Protein AF-0000000084342996 (afdb_homodimer)

Foldseek 3Di:
DPPPPCPLLNVLLVVVLVCLQLCVQPFFRQDALVNSCVVSVHDSVSSVSSVVVCVVLVQWPQDPPRHIGGHQQALVNLVVLLVLLLVQLLVLLLLLLQVLHFDPQLVVLLVQLVVCLVVVPLLSVLVSLLSNSLVSSVVSPDPVSSVVNVSSSSVVSRLSSVCSVVPLDPSVVLSVLSVQSSVSSNNSNSVSNSVSSCVNSVVVSVSSNVVNVVVPPPPDD/DPPPDCPLLNVLLVVVLVCLLLCVQPFFRQDALVNSCVVSVHDSVSSVSSVVVCVVLVQWPQDPPRHIGGHQQALVNLVVLLVLLLVQLLVLLLLLLQVLHFDPQLVVLLVQLVVCLVVVPLLSVLVSLLSNSLVSSVVSPDPVSSVVNVSSSSVVSRLSSVCSVVPLDPSVVLSVLSVQSSVSSNNSNSVSNSVSSCVNSVVVSVSSNVVNVVPPPPPDD

Radius of gyration: 23.27 Å; Cα contacts (8 Å, |Δi|>4): 610; chains: 2; bounding box: 57×68×60 Å

Structure (mmCIF, N/CA/C/O backbone):
data_AF-0000000084342996-model_v1
#
loop_
_entity.id
_entity.type
_entity.pdbx_description
1 polymer 'Transcriptional regulator, GntR family'
#
loop_
_atom_site.group_PDB
_atom_site.id
_atom_site.type_symbol
_atom_site.label_atom_id
_atom_site.label_alt_id
_atom_site.label_comp_id
_atom_site.label_asym_id
_atom_site.label_entity_id
_atom_site.label_seq_id
_atom_site.pdbx_PDB_ins_code
_atom_site.Cartn_x
_atom_site.Cartn_y
_atom_site.Cartn_z
_atom_site.occupancy
_atom_site.B_iso_or_equiv
_atom_site.auth_seq_id
_atom_site.auth_comp_id
_atom_site.auth_asym_id
_atom_site.auth_atom_id
_atom_site.pdbx_PDB_model_num
ATOM 1 N N . MET A 1 1 ? 1.421 9.352 -34.5 1 25.28 1 MET A N 1
ATOM 2 C CA . MET A 1 1 ? 1.105 8.578 -33.312 1 25.28 1 MET A CA 1
ATOM 3 C C . MET A 1 1 ? 2.355 8.352 -32.469 1 25.28 1 MET A C 1
ATOM 5 O O . MET A 1 1 ? 3.283 7.66 -32.906 1 25.28 1 MET A O 1
ATOM 9 N N . THR A 1 2 ? 2.986 9.336 -31.875 1 30.56 2 THR A N 1
ATOM 10 C CA . THR A 1 2 ? 4.309 9.336 -31.25 1 30.56 2 THR A CA 1
ATOM 11 C C . THR A 1 2 ? 4.441 8.172 -30.281 1 30.56 2 THR A C 1
ATOM 13 O O . THR A 1 2 ? 3.6 7.996 -29.391 1 30.56 2 THR A O 1
ATOM 16 N N . LEU A 1 3 ? 4.754 6.984 -30.719 1 34.56 3 LEU A N 1
ATOM 17 C CA . LEU A 1 3 ? 5.012 5.723 -30.031 1 34.56 3 LEU A CA 1
ATOM 18 C C . LEU A 1 3 ? 5.652 5.969 -28.672 1 34.56 3 LEU A C 1
ATOM 20 O O . LEU A 1 3 ? 6.641 6.699 -28.562 1 34.56 3 LEU A O 1
ATOM 24 N N . HIS A 1 4 ? 5.078 6.367 -27.703 1 40.69 4 HIS A N 1
ATOM 25 C CA . HIS A 1 4 ? 5.598 6.605 -26.359 1 40.69 4 HIS A CA 1
ATOM 26 C C . HIS A 1 4 ? 6.676 5.586 -26 1 40.69 4 HIS A C 1
ATOM 28 O O . HIS A 1 4 ? 6.398 4.387 -25.938 1 40.69 4 HIS A O 1
ATOM 34 N N . THR A 1 5 ? 7.965 5.539 -26.453 1 43.69 5 THR A N 1
ATOM 35 C CA . THR A 1 5 ? 9.227 4.812 -26.406 1 43.69 5 THR A CA 1
ATOM 36 C C . THR A 1 5 ? 9.516 4.316 -24.984 1 43.69 5 THR A C 1
ATOM 38 O O . THR A 1 5 ? 9.562 5.105 -24.047 1 43.69 5 THR A O 1
ATOM 41 N N . ARG A 1 6 ? 8.984 3.291 -24.672 1 55.09 6 ARG A N 1
ATOM 42 C CA . ARG A 1 6 ? 9.438 2.629 -23.453 1 55.09 6 ARG A CA 1
ATOM 43 C C . ARG A 1 6 ? 10.93 2.854 -23.219 1 55.09 6 ARG A C 1
ATOM 45 O O . ARG A 1 6 ? 11.734 2.623 -24.125 1 55.09 6 ARG A O 1
ATOM 52 N N . SER A 1 7 ? 11.219 3.611 -22.203 1 75.62 7 SER A N 1
ATOM 53 C CA . SER A 1 7 ? 12.633 3.887 -21.969 1 75.62 7 SER A CA 1
ATOM 54 C C . SER A 1 7 ? 13.453 2.602 -21.953 1 75.62 7 SER A C 1
ATOM 56 O O . SER A 1 7 ? 12.914 1.517 -21.734 1 75.62 7 SER A O 1
ATOM 58 N N . VAL A 1 8 ? 14.508 2.523 -22.625 1 80.94 8 VAL A N 1
ATOM 59 C CA . VAL A 1 8 ? 15.461 1.421 -22.578 1 80.94 8 VAL A CA 1
ATOM 60 C C . VAL A 1 8 ? 15.547 0.855 -21.172 1 80.94 8 VAL A C 1
ATOM 62 O O . VAL A 1 8 ? 15.648 -0.36 -20.984 1 80.94 8 VAL A O 1
ATOM 65 N N . VAL A 1 9 ? 15.32 1.679 -20.203 1 87 9 VAL A N 1
ATOM 66 C CA . VAL A 1 9 ? 15.352 1.247 -18.812 1 87 9 VAL A CA 1
ATOM 67 C C . VAL A 1 9 ? 14.156 0.342 -18.516 1 87 9 VAL A C 1
ATOM 69 O O . VAL A 1 9 ? 14.305 -0.707 -17.891 1 87 9 VAL A O 1
ATOM 72 N N . ASP A 1 10 ? 13 0.745 -19.031 1 82.44 10 ASP A N 1
ATOM 73 C CA . ASP A 1 10 ? 11.797 -0.055 -18.844 1 82.44 10 ASP A CA 1
ATOM 74 C C . ASP A 1 10 ? 11.953 -1.448 -19.438 1 82.44 10 ASP A C 1
ATOM 76 O O . ASP A 1 10 ? 11.578 -2.445 -18.828 1 82.44 10 ASP A O 1
ATOM 80 N N . ALA A 1 11 ? 12.523 -1.422 -20.594 1 86 11 ALA A N 1
ATOM 81 C CA . ALA A 1 11 ? 12.688 -2.689 -21.297 1 86 11 ALA A CA 1
ATOM 82 C C . ALA A 1 11 ? 13.633 -3.619 -20.547 1 86 11 ALA A C 1
ATOM 84 O O . ALA A 1 11 ? 13.359 -4.812 -20.406 1 86 11 ALA A O 1
ATOM 85 N N . VAL A 1 12 ? 14.758 -3.096 -20.156 1 90.56 12 VAL A N 1
ATOM 86 C CA . VAL A 1 12 ? 15.742 -3.896 -19.438 1 90.56 12 VAL A CA 1
ATOM 87 C C . VAL A 1 12 ? 15.156 -4.379 -18.109 1 90.56 12 VAL A C 1
ATOM 89 O O . VAL A 1 12 ? 15.305 -5.551 -17.75 1 90.56 12 VAL A O 1
ATOM 92 N N . GLU A 1 13 ? 14.5 -3.438 -17.406 1 88.38 13 GLU A N 1
ATOM 93 C CA . GLU A 1 13 ? 13.867 -3.783 -16.141 1 88.38 13 GLU A CA 1
ATOM 94 C C . GLU A 1 13 ? 12.852 -4.91 -16.312 1 88.38 13 GLU A C 1
ATOM 96 O O . GLU A 1 13 ? 12.852 -5.875 -15.547 1 88.38 13 GLU A O 1
ATOM 101 N N . GLU A 1 14 ? 12.07 -4.828 -17.328 1 80.19 14 GLU A N 1
ATOM 102 C CA . GLU A 1 14 ? 11.039 -5.832 -17.578 1 80.19 14 GLU A CA 1
ATOM 103 C C . GLU A 1 14 ? 11.656 -7.18 -17.953 1 80.19 14 GLU A C 1
ATOM 105 O O . GLU A 1 14 ? 11.188 -8.227 -17.5 1 80.19 14 GLU A O 1
ATOM 110 N N . ALA A 1 15 ? 12.648 -7.156 -18.766 1 84.19 15 ALA A N 1
ATOM 111 C CA . ALA A 1 15 ? 13.32 -8.391 -19.172 1 84.19 15 ALA A CA 1
ATOM 112 C C . ALA A 1 15 ? 13.945 -9.086 -17.969 1 84.19 15 ALA A C 1
ATOM 114 O O . ALA A 1 15 ? 13.812 -10.305 -17.797 1 84.19 15 ALA A O 1
ATOM 115 N N . LEU A 1 16 ? 14.633 -8.328 -17.172 1 87.25 16 LEU A N 1
ATOM 116 C CA . LEU A 1 16 ? 15.273 -8.883 -15.984 1 87.25 16 LEU A CA 1
ATOM 117 C C . LEU A 1 16 ? 14.234 -9.398 -14.992 1 87.25 16 LEU A C 1
ATOM 119 O O . LEU A 1 16 ? 14.406 -10.469 -14.406 1 87.25 16 LEU A O 1
ATOM 123 N N . ARG A 1 17 ? 13.195 -8.609 -14.859 1 79.81 17 ARG A N 1
ATOM 124 C CA . ARG A 1 17 ? 12.086 -9.039 -14.008 1 79.81 17 ARG A CA 1
ATOM 125 C C . ARG A 1 17 ? 11.547 -10.398 -14.461 1 79.81 17 ARG A C 1
ATOM 127 O O . ARG A 1 17 ? 11.359 -11.297 -13.648 1 79.81 17 ARG A O 1
ATOM 134 N N . ASN A 1 18 ? 11.336 -10.539 -15.727 1 71.69 18 ASN A N 1
ATOM 135 C CA . ASN A 1 18 ? 10.82 -11.781 -16.281 1 71.69 18 ASN A CA 1
ATOM 136 C C . ASN A 1 18 ? 11.766 -12.953 -16.016 1 71.69 18 ASN A C 1
ATOM 138 O O . ASN A 1 18 ? 11.328 -14.039 -15.648 1 71.69 18 ASN A O 1
ATOM 142 N N . ARG A 1 19 ? 13.008 -12.734 -16.125 1 77.94 19 ARG A N 1
ATOM 143 C CA . ARG A 1 19 ? 13.992 -13.781 -15.883 1 77.94 19 ARG A CA 1
ATOM 144 C C . ARG A 1 19 ? 13.977 -14.227 -14.422 1 77.94 19 ARG A C 1
ATOM 146 O O . ARG A 1 19 ? 14.133 -15.414 -14.125 1 77.94 19 ARG A O 1
ATOM 153 N N . ILE A 1 20 ? 13.836 -13.297 -13.617 1 77 20 ILE A N 1
ATOM 154 C CA . ILE A 1 20 ? 13.766 -13.609 -12.195 1 77 20 ILE A CA 1
ATOM 155 C C . ILE A 1 20 ? 12.492 -14.398 -11.891 1 77 20 ILE A C 1
ATOM 157 O O . ILE A 1 20 ? 12.539 -15.414 -11.203 1 77 20 ILE A O 1
ATOM 161 N N . LEU A 1 21 ? 11.469 -13.969 -12.602 1 65.44 21 LEU A N 1
ATOM 162 C CA . LEU A 1 21 ? 10.156 -14.531 -12.312 1 65.44 21 LEU A CA 1
ATOM 163 C C . LEU A 1 21 ? 10.039 -15.953 -12.859 1 65.44 21 LEU A C 1
ATOM 165 O O . LEU A 1 21 ? 9.406 -16.812 -12.234 1 65.44 21 LEU A O 1
ATOM 169 N N . VAL A 1 22 ? 10.617 -16.203 -13.953 1 63.12 22 VAL A N 1
ATOM 170 C CA . VAL A 1 22 ? 10.484 -17.516 -14.578 1 63.12 22 VAL A CA 1
ATOM 171 C C . VAL A 1 22 ? 11.578 -18.438 -14.062 1 63.12 22 VAL A C 1
ATOM 173 O O . VAL A 1 22 ? 11.641 -19.609 -14.453 1 63.12 22 VAL A O 1
ATOM 176 N N . GLY A 1 23 ? 12.453 -17.922 -13.172 1 69.81 23 GLY A N 1
ATOM 177 C CA . GLY A 1 23 ? 13.438 -18.766 -12.516 1 69.81 23 GLY A CA 1
ATOM 178 C C . GLY A 1 23 ? 14.758 -18.828 -13.25 1 69.81 23 GLY A C 1
ATOM 179 O O . GLY A 1 23 ? 15.695 -19.5 -12.805 1 69.81 23 GLY A O 1
ATOM 180 N N . ASP A 1 24 ? 14.812 -18.156 -14.352 1 74.75 24 ASP A N 1
ATOM 181 C CA . ASP A 1 24 ? 16.078 -18.125 -15.07 1 74.75 24 ASP A CA 1
ATOM 182 C C . ASP A 1 24 ? 17.172 -17.469 -14.234 1 74.75 24 ASP A C 1
ATOM 184 O O . ASP A 1 24 ? 18.359 -17.766 -14.398 1 74.75 24 ASP A O 1
ATOM 188 N N . GLU A 1 25 ? 16.828 -16.578 -13.391 1 83.56 25 GLU A N 1
ATOM 189 C CA . GLU A 1 25 ? 17.672 -16.047 -12.32 1 83.56 25 GLU A CA 1
ATOM 190 C C . GLU A 1 25 ? 17.188 -16.516 -10.953 1 83.56 25 GLU A C 1
ATOM 192 O O . GLU A 1 25 ? 16.312 -15.883 -10.352 1 83.56 25 GLU A O 1
ATOM 197 N N . PRO A 1 26 ? 17.688 -17.641 -10.516 1 77.44 26 PRO A N 1
ATOM 198 C CA . PRO A 1 26 ? 17.156 -18.219 -9.289 1 77.44 26 PRO A CA 1
ATOM 199 C C . PRO A 1 26 ? 17.406 -17.359 -8.055 1 77.44 26 PRO A C 1
ATOM 201 O O . PRO A 1 26 ? 18.297 -16.5 -8.078 1 77.44 26 PRO A O 1
ATOM 204 N N . PRO A 1 27 ? 16.609 -17.641 -7.016 1 78.69 27 PRO A N 1
ATOM 205 C CA . PRO A 1 27 ? 16.875 -16.922 -5.766 1 78.69 27 PRO A CA 1
ATOM 206 C C . PRO A 1 27 ? 18.328 -17.031 -5.324 1 78.69 27 PRO A C 1
ATOM 208 O O . PRO A 1 27 ? 18.938 -18.109 -5.426 1 78.69 27 PRO A O 1
ATOM 211 N N . GLY A 1 28 ? 18.844 -15.891 -4.973 1 81.06 28 GLY A N 1
ATOM 212 C CA . GLY A 1 28 ? 20.234 -15.867 -4.523 1 81.06 28 GLY A CA 1
ATOM 213 C C . GLY A 1 28 ? 21.219 -15.602 -5.645 1 81.06 28 GLY A C 1
ATOM 214 O O . GLY A 1 28 ? 22.391 -15.32 -5.391 1 81.06 28 GLY A O 1
ATOM 215 N N . ALA A 1 29 ? 20.828 -15.672 -6.863 1 87.62 29 ALA A N 1
ATOM 216 C CA . ALA A 1 29 ? 21.719 -15.414 -7.992 1 87.62 29 ALA A CA 1
ATOM 217 C C . ALA A 1 29 ? 22.219 -13.977 -7.977 1 87.62 29 ALA A C 1
ATOM 219 O O . ALA A 1 29 ? 21.469 -13.047 -7.668 1 87.62 29 ALA A O 1
ATOM 220 N N . VAL A 1 30 ? 23.469 -13.812 -8.312 1 90.19 30 VAL A N 1
ATOM 221 C CA . VAL A 1 30 ? 24.078 -12.492 -8.328 1 90.19 30 VAL A CA 1
ATOM 222 C C . VAL A 1 30 ? 23.75 -11.781 -9.633 1 90.19 30 VAL A C 1
ATOM 224 O O . VAL A 1 30 ? 23.891 -12.359 -10.719 1 90.19 30 VAL A O 1
ATOM 227 N N . VAL A 1 31 ? 23.25 -10.609 -9.562 1 93.12 31 VAL A N 1
ATOM 228 C CA . VAL A 1 31 ? 22.938 -9.742 -10.688 1 93.12 31 VAL A CA 1
ATOM 229 C C . VAL A 1 31 ? 23.703 -8.43 -10.578 1 93.12 31 VAL A C 1
ATOM 231 O O . VAL A 1 31 ? 23.391 -7.586 -9.734 1 93.12 31 VAL A O 1
ATOM 234 N N . THR A 1 32 ? 24.688 -8.258 -11.453 1 93.38 32 THR A N 1
ATOM 235 C CA . THR A 1 32 ? 25.547 -7.07 -11.391 1 93.38 32 THR A CA 1
ATOM 236 C C . THR A 1 32 ? 25.203 -6.102 -12.523 1 93.38 32 THR A C 1
ATOM 238 O O . THR A 1 32 ? 24.641 -6.504 -13.539 1 93.38 32 THR A O 1
ATOM 241 N N . GLU A 1 33 ? 25.5 -4.852 -12.258 1 93.12 33 GLU A N 1
ATOM 242 C CA . GLU A 1 33 ? 25.312 -3.844 -13.297 1 93.12 33 GLU A CA 1
ATOM 243 C C . GLU A 1 33 ? 26.078 -4.203 -14.555 1 93.12 33 GLU A C 1
ATOM 245 O O . GLU A 1 33 ? 25.562 -4.082 -15.672 1 93.12 33 GLU A O 1
ATOM 250 N N . VAL A 1 34 ? 27.344 -4.66 -14.32 1 93.06 34 VAL A N 1
ATOM 251 C CA . VAL A 1 34 ? 28.203 -5.035 -15.438 1 93.06 34 VAL A CA 1
ATOM 252 C C . VAL A 1 34 ? 27.594 -6.211 -16.188 1 93.06 34 VAL A C 1
ATOM 254 O O . VAL A 1 34 ? 27.562 -6.215 -17.422 1 93.06 34 VAL A O 1
ATOM 257 N N . GLY A 1 35 ? 27.125 -7.188 -15.5 1 93.81 35 GLY A N 1
ATOM 258 C CA . GLY A 1 35 ? 26.516 -8.352 -16.109 1 93.81 35 GLY A CA 1
ATOM 259 C C . GLY A 1 35 ? 25.266 -8.008 -16.906 1 93.81 35 GLY A C 1
ATOM 260 O O . GLY A 1 35 ? 25.078 -8.492 -18.031 1 93.81 35 GLY A O 1
ATOM 261 N N . VAL A 1 36 ? 24.391 -7.215 -16.344 1 94.31 36 VAL A N 1
ATOM 262 C CA . VAL A 1 36 ? 23.156 -6.809 -17 1 94.31 36 VAL A CA 1
ATOM 263 C C . VAL A 1 36 ? 23.484 -5.961 -18.234 1 94.31 36 VAL A C 1
ATOM 265 O O . VAL A 1 36 ? 22.859 -6.137 -19.297 1 94.31 36 VAL A O 1
ATOM 268 N N . ALA A 1 37 ? 24.406 -5.047 -18.047 1 92.94 37 ALA A N 1
ATOM 269 C CA . ALA A 1 37 ? 24.828 -4.211 -19.172 1 92.94 37 ALA A CA 1
ATOM 270 C C . ALA A 1 37 ? 25.312 -5.066 -20.328 1 92.94 37 ALA A C 1
ATOM 272 O O . ALA A 1 37 ? 24.938 -4.828 -21.484 1 92.94 37 ALA A O 1
ATOM 273 N N . ALA A 1 38 ? 26.109 -6.043 -20.016 1 94.12 38 ALA A N 1
ATOM 274 C CA . ALA A 1 38 ? 26.672 -6.934 -21.047 1 94.12 38 ALA A CA 1
ATOM 275 C C . ALA A 1 38 ? 25.578 -7.777 -21.688 1 94.12 38 ALA A C 1
ATOM 277 O O . ALA A 1 38 ? 25.531 -7.918 -22.906 1 94.12 38 ALA A O 1
ATOM 278 N N . ARG A 1 39 ? 24.688 -8.289 -20.906 1 92.62 39 ARG A N 1
ATOM 279 C CA . ARG A 1 39 ? 23.656 -9.211 -21.359 1 92.62 39 ARG A CA 1
ATOM 280 C C . ARG A 1 39 ? 22.672 -8.508 -22.297 1 92.62 39 ARG A C 1
ATOM 282 O O . ARG A 1 39 ? 22.219 -9.094 -23.281 1 92.62 39 ARG A O 1
ATOM 289 N N . PHE A 1 40 ? 22.375 -7.309 -21.953 1 92.38 40 PHE A N 1
ATOM 290 C CA . PHE A 1 40 ? 21.297 -6.656 -22.688 1 92.38 40 PHE A CA 1
ATOM 291 C C . PHE A 1 40 ? 21.844 -5.59 -23.625 1 92.38 40 PHE A C 1
ATOM 293 O O . PHE A 1 40 ? 21.078 -4.918 -24.312 1 92.38 40 PHE A O 1
ATOM 300 N N . GLY A 1 41 ? 23.094 -5.398 -23.641 1 93.25 41 GLY A N 1
ATOM 301 C CA . GLY A 1 41 ? 23.719 -4.461 -24.547 1 93.25 41 GLY A CA 1
ATOM 302 C C . GLY A 1 41 ? 23.375 -3.014 -24.266 1 93.25 41 GLY A C 1
ATOM 303 O O . GLY A 1 41 ? 23.016 -2.258 -25.172 1 93.25 41 GLY A O 1
ATOM 304 N N . VAL A 1 42 ? 23.391 -2.715 -23.047 1 92.31 42 VAL A N 1
ATOM 305 C CA . VAL A 1 42 ? 23.078 -1.35 -22.625 1 92.31 42 VAL A CA 1
ATOM 306 C C . VAL A 1 42 ? 24.219 -0.805 -21.766 1 92.31 42 VAL A C 1
ATOM 308 O O . VAL A 1 42 ? 25.141 -1.54 -21.422 1 92.31 42 VAL A O 1
ATOM 311 N N . GLY A 1 43 ? 24.141 0.468 -21.562 1 91.62 43 GLY A N 1
ATOM 312 C CA . GLY A 1 43 ? 25.156 1.07 -20.703 1 91.62 43 GLY A CA 1
ATOM 313 C C . GLY A 1 43 ? 24.938 0.767 -19.234 1 91.62 43 GLY A C 1
ATOM 314 O O . GLY A 1 43 ? 23.859 0.298 -18.844 1 91.62 43 GLY A O 1
ATOM 315 N N . ARG A 1 44 ? 26.016 1.03 -18.484 1 90.69 44 ARG A N 1
ATOM 316 C CA . ARG A 1 44 ? 25.969 0.757 -17.047 1 90.69 44 ARG A CA 1
ATOM 317 C C . ARG A 1 44 ? 24.922 1.631 -16.359 1 90.69 44 ARG A C 1
ATOM 319 O O . ARG A 1 44 ? 24.203 1.168 -15.469 1 90.69 44 ARG A O 1
ATOM 326 N N . PRO A 1 45 ? 24.766 2.848 -16.812 1 87.12 45 PRO A N 1
ATOM 327 C CA . PRO A 1 45 ? 23.734 3.66 -16.172 1 87.12 45 PRO A CA 1
ATOM 328 C C . PRO A 1 45 ? 22.328 3.105 -16.391 1 87.12 45 PRO A C 1
ATOM 330 O O . PRO A 1 45 ? 21.484 3.172 -15.484 1 87.12 45 PRO A O 1
ATOM 333 N N . THR A 1 46 ? 22.094 2.646 -17.516 1 88.75 46 THR A N 1
ATOM 334 C CA . THR A 1 46 ? 20.812 2.025 -17.828 1 88.75 46 THR A CA 1
ATOM 335 C C . THR A 1 46 ? 20.609 0.751 -17.016 1 88.75 46 THR A C 1
ATOM 337 O O . THR A 1 46 ? 19.547 0.54 -16.422 1 88.75 46 THR A O 1
ATOM 340 N N . ALA A 1 47 ? 21.641 -0.057 -16.953 1 92.94 47 ALA A N 1
ATOM 341 C CA . ALA A 1 47 ? 21.578 -1.281 -16.156 1 92.94 47 ALA A CA 1
ATOM 342 C C . ALA A 1 47 ? 21.359 -0.966 -14.688 1 92.94 47 ALA A C 1
ATOM 344 O O . ALA A 1 47 ? 20.547 -1.613 -14.023 1 92.94 47 ALA A O 1
ATOM 345 N N . LYS A 1 48 ? 22 -0.01 -14.242 1 89.44 48 LYS A N 1
ATOM 346 C CA . LYS A 1 48 ? 21.844 0.393 -12.844 1 89.44 48 LYS A CA 1
ATOM 347 C C . LYS A 1 48 ? 20.422 0.846 -12.555 1 89.44 48 LYS A C 1
ATOM 349 O O . LYS A 1 48 ? 19.828 0.476 -11.531 1 89.44 48 LYS A O 1
ATOM 354 N N . ALA A 1 49 ? 19.922 1.596 -13.453 1 87.31 49 ALA A N 1
ATOM 355 C CA . ALA A 1 49 ? 18.562 2.092 -13.273 1 87.31 49 ALA A CA 1
ATOM 356 C C . ALA A 1 49 ? 17.562 0.943 -13.227 1 87.31 49 ALA A C 1
ATOM 358 O O . ALA A 1 49 ? 16.641 0.943 -12.398 1 87.31 49 ALA A O 1
ATOM 359 N N . ALA A 1 50 ? 17.75 0.06 -14.055 1 89.19 50 ALA A N 1
ATOM 360 C CA . ALA A 1 50 ? 16.875 -1.107 -14.094 1 89.19 50 ALA A CA 1
ATOM 361 C C . ALA A 1 50 ? 16.984 -1.922 -12.812 1 89.19 50 ALA A C 1
ATOM 363 O O . ALA A 1 50 ? 15.977 -2.328 -12.234 1 89.19 50 ALA A O 1
ATOM 364 N N . ILE A 1 51 ? 18.219 -2.098 -12.414 1 90.25 51 ILE A N 1
ATOM 365 C CA . ILE A 1 51 ? 18.484 -2.861 -11.195 1 90.25 51 ILE A CA 1
ATOM 366 C C . ILE A 1 51 ? 17.906 -2.119 -9.992 1 90.25 51 ILE A C 1
ATOM 368 O O . ILE A 1 51 ? 17.281 -2.727 -9.117 1 90.25 51 ILE A O 1
ATOM 372 N N . ASP A 1 52 ? 18.047 -0.849 -10.023 1 85.75 52 ASP A N 1
ATOM 373 C CA . ASP A 1 52 ? 17.531 -0.043 -8.922 1 85.75 52 ASP A CA 1
ATOM 374 C C . ASP A 1 52 ? 16.031 -0.19 -8.789 1 85.75 52 ASP A C 1
ATOM 376 O O . ASP A 1 52 ? 15.492 -0.251 -7.676 1 85.75 52 ASP A O 1
ATOM 380 N N . ARG A 1 53 ? 15.375 -0.229 -9.836 1 80.81 53 ARG A N 1
ATOM 381 C CA . ARG A 1 53 ? 13.93 -0.403 -9.812 1 80.81 53 ARG A CA 1
ATOM 382 C C . ARG A 1 53 ? 13.547 -1.767 -9.242 1 80.81 53 ARG A C 1
ATOM 384 O O . ARG A 1 53 ? 12.594 -1.88 -8.469 1 80.81 53 ARG A O 1
ATOM 391 N N . LEU A 1 54 ? 14.328 -2.727 -9.625 1 82.38 54 LEU A N 1
ATOM 392 C CA . LEU A 1 54 ? 14.039 -4.082 -9.164 1 82.38 54 LEU A CA 1
ATOM 393 C C . LEU A 1 54 ? 14.391 -4.238 -7.691 1 82.38 54 LEU A C 1
ATOM 395 O O . LEU A 1 54 ? 13.781 -5.043 -6.984 1 82.38 54 LEU A O 1
ATOM 399 N N . VAL A 1 55 ? 15.359 -3.467 -7.27 1 80.75 55 VAL A N 1
ATOM 400 C CA . VAL A 1 55 ? 15.68 -3.424 -5.848 1 80.75 55 VAL A CA 1
ATOM 401 C C . VAL A 1 55 ? 14.547 -2.744 -5.078 1 80.75 55 VAL A C 1
ATOM 403 O O . VAL A 1 55 ? 14.109 -3.24 -4.035 1 80.75 55 VAL A O 1
ATOM 406 N N . ALA A 1 56 ? 14.07 -1.71 -5.66 1 70.12 56 ALA A N 1
ATOM 407 C CA . ALA A 1 56 ? 12.953 -1.003 -5.047 1 70.12 56 ALA A CA 1
ATOM 408 C C . ALA A 1 56 ? 11.727 -1.905 -4.941 1 70.12 56 ALA A C 1
ATOM 410 O O . ALA A 1 56 ? 10.961 -1.818 -3.975 1 70.12 56 ALA A O 1
ATOM 411 N N . ASP A 1 57 ? 11.68 -2.748 -5.887 1 67.31 57 ASP A N 1
ATOM 412 C CA . ASP A 1 57 ? 10.523 -3.645 -5.949 1 67.31 57 ASP A CA 1
ATOM 413 C C . ASP A 1 57 ? 10.75 -4.887 -5.094 1 67.31 57 ASP A C 1
ATOM 415 O O . ASP A 1 57 ? 9.875 -5.754 -5.004 1 67.31 57 ASP A O 1
ATOM 419 N N . GLY A 1 58 ? 11.953 -5.066 -4.578 1 71.56 58 GLY A N 1
ATOM 420 C CA . GLY A 1 58 ? 12.25 -6.168 -3.676 1 71.56 58 GLY A CA 1
ATOM 421 C C . GLY A 1 58 ? 12.648 -7.441 -4.398 1 71.56 58 GLY A C 1
ATOM 422 O O . GLY A 1 58 ? 12.805 -8.492 -3.771 1 71.56 58 GLY A O 1
ATOM 423 N N . LEU A 1 59 ? 12.68 -7.41 -5.641 1 77.44 59 LEU A N 1
ATOM 424 C CA . LEU A 1 59 ? 13.062 -8.594 -6.41 1 77.44 59 LEU A CA 1
ATOM 425 C C . LEU A 1 59 ? 14.562 -8.82 -6.344 1 77.44 59 LEU A C 1
ATOM 427 O O . LEU A 1 59 ? 15.031 -9.961 -6.445 1 77.44 59 LEU A O 1
ATOM 431 N N . LEU A 1 60 ? 15.305 -7.711 -6.27 1 83.81 60 LEU A N 1
ATOM 432 C CA . LEU A 1 60 ? 16.75 -7.746 -6.043 1 83.81 60 LEU A CA 1
ATOM 433 C C . LEU A 1 60 ? 17.109 -7.102 -4.707 1 83.81 60 LEU A C 1
ATOM 435 O O . LEU A 1 60 ? 16.391 -6.211 -4.234 1 83.81 60 LEU A O 1
ATOM 439 N N . ILE A 1 61 ? 18.062 -7.578 -4.047 1 83.88 61 ILE A N 1
ATOM 440 C CA . ILE A 1 61 ? 18.609 -7.008 -2.82 1 83.88 61 ILE A CA 1
ATOM 441 C C . ILE A 1 61 ? 20.078 -6.613 -3.043 1 83.88 61 ILE A C 1
ATOM 443 O O . ILE A 1 61 ? 20.859 -7.395 -3.588 1 83.88 61 ILE A O 1
ATOM 447 N N . ARG A 1 62 ? 20.328 -5.395 -2.627 1 85.94 62 ARG A N 1
ATOM 448 C CA . ARG A 1 62 ? 21.719 -4.977 -2.748 1 85.94 62 ARG A CA 1
ATOM 449 C C . ARG A 1 62 ? 22.625 -5.836 -1.879 1 85.94 62 ARG A C 1
ATOM 451 O O . ARG A 1 62 ? 22.266 -6.191 -0.755 1 85.94 62 ARG A O 1
ATOM 458 N N . ASN A 1 63 ? 23.625 -6.305 -2.371 1 82.44 63 ASN A N 1
ATOM 459 C CA . ASN A 1 63 ? 24.594 -7.164 -1.688 1 82.44 63 ASN A CA 1
ATOM 460 C C . ASN A 1 63 ? 26 -6.594 -1.767 1 82.44 63 ASN A C 1
ATOM 462 O O . ASN A 1 63 ? 26.906 -7.234 -2.312 1 82.44 63 ASN A O 1
ATOM 466 N N . GLY A 1 64 ? 26.188 -5.367 -1.14 1 76.88 64 GLY A N 1
ATOM 467 C CA . GLY A 1 64 ? 27.484 -4.723 -1.031 1 76.88 64 GLY A CA 1
ATOM 468 C C . GLY A 1 64 ? 28.203 -4.59 -2.363 1 76.88 64 GLY A C 1
ATOM 469 O O . GLY A 1 64 ? 27.609 -4.117 -3.34 1 76.88 64 GLY A O 1
ATOM 470 N N . ARG A 1 65 ? 29.562 -5.074 -2.334 1 65.81 65 ARG A N 1
ATOM 471 C CA . ARG A 1 65 ? 30.453 -4.961 -3.479 1 65.81 65 ARG A CA 1
ATOM 472 C C . ARG A 1 65 ? 30.047 -5.906 -4.598 1 65.81 65 ARG A C 1
ATOM 474 O O . ARG A 1 65 ? 30.438 -5.727 -5.754 1 65.81 65 ARG A O 1
ATOM 481 N N . ARG A 1 66 ? 29.203 -6.855 -4.355 1 66.56 66 ARG A N 1
ATOM 482 C CA . ARG A 1 66 ? 28.828 -7.891 -5.316 1 66.56 66 ARG A CA 1
ATOM 483 C C . ARG A 1 66 ? 27.656 -7.445 -6.176 1 66.56 66 ARG A C 1
ATOM 485 O O . ARG A 1 66 ? 27.203 -8.195 -7.043 1 66.56 66 ARG A O 1
ATOM 492 N N . GLY A 1 67 ? 27.25 -6.242 -5.953 1 84.12 67 GLY A N 1
ATOM 493 C CA . GLY A 1 67 ? 26.125 -5.793 -6.766 1 84.12 67 GLY A CA 1
ATOM 494 C C . GLY A 1 67 ? 24.781 -6.035 -6.113 1 84.12 67 GLY A C 1
ATOM 495 O O . GLY A 1 67 ? 24.5 -5.523 -5.027 1 84.12 67 GLY A O 1
ATOM 496 N N . SER A 1 68 ? 23.953 -6.855 -6.758 1 90.81 68 SER A N 1
ATOM 497 C CA . SER A 1 68 ? 22.641 -7.23 -6.223 1 90.81 68 SER A CA 1
ATOM 498 C C . SER A 1 68 ? 22.391 -8.727 -6.379 1 90.81 68 SER A C 1
ATOM 500 O O . SER A 1 68 ? 23.094 -9.398 -7.137 1 90.81 68 SER A O 1
ATOM 502 N N . VAL A 1 69 ? 21.578 -9.344 -5.496 1 88.75 69 VAL A N 1
ATOM 503 C CA . VAL A 1 69 ? 21.188 -10.75 -5.609 1 88.75 69 VAL A CA 1
ATOM 504 C C . VAL A 1 69 ? 19.672 -10.859 -5.719 1 88.75 69 VAL A C 1
ATOM 506 O O . VAL A 1 69 ? 18.938 -9.984 -5.234 1 88.75 69 VAL A O 1
ATOM 509 N N . VAL A 1 70 ? 19.25 -11.898 -6.426 1 83.62 70 VAL A N 1
ATOM 510 C CA . VAL A 1 70 ? 17.812 -12.172 -6.48 1 83.62 70 VAL A CA 1
ATOM 511 C C . VAL A 1 70 ? 17.297 -12.516 -5.082 1 83.62 70 VAL A C 1
ATOM 513 O O . VAL A 1 70 ? 17.891 -13.359 -4.391 1 83.62 70 VAL A O 1
ATOM 516 N N . ALA A 1 71 ? 16.266 -11.898 -4.715 1 76.19 71 ALA A N 1
ATOM 517 C CA . ALA A 1 71 ? 15.742 -12.031 -3.361 1 76.19 71 ALA A CA 1
ATOM 518 C C . ALA A 1 71 ? 15.266 -13.453 -3.098 1 76.19 71 ALA A C 1
ATOM 520 O O . ALA A 1 71 ? 14.688 -14.094 -3.979 1 76.19 71 ALA A O 1
ATOM 521 N N . ARG A 1 72 ? 15.664 -14.023 -1.951 1 76.81 72 ARG A N 1
ATOM 522 C CA . ARG A 1 72 ? 15.086 -15.242 -1.404 1 76.81 72 ARG A CA 1
ATOM 523 C C . ARG A 1 72 ? 13.969 -14.93 -0.416 1 76.81 72 ARG A C 1
ATOM 525 O O . ARG A 1 72 ? 14.172 -14.172 0.536 1 76.81 72 ARG A O 1
ATOM 532 N N . MET A 1 73 ? 12.805 -15.375 -0.835 1 80.62 73 MET A N 1
ATOM 533 C CA . MET A 1 73 ? 11.734 -15.109 0.123 1 80.62 73 MET A CA 1
ATOM 534 C C . MET A 1 73 ? 11.578 -16.281 1.093 1 80.62 73 MET A C 1
ATOM 536 O O . MET A 1 73 ? 11.25 -17.391 0.681 1 80.62 73 MET A O 1
ATOM 540 N N . GLY A 1 74 ? 11.938 -16.031 2.312 1 82.5 74 GLY A N 1
ATOM 541 C CA . GLY A 1 74 ? 11.711 -17.016 3.354 1 82.5 74 GLY A CA 1
ATOM 542 C C . GLY A 1 74 ? 10.281 -17.062 3.846 1 82.5 74 GLY A C 1
ATOM 543 O O . GLY A 1 74 ? 9.422 -16.328 3.334 1 82.5 74 GLY A O 1
ATOM 544 N N . PRO A 1 75 ? 9.992 -17.969 4.742 1 89.81 75 PRO A N 1
ATOM 545 C CA . PRO A 1 75 ? 8.625 -18.141 5.246 1 89.81 75 PRO A CA 1
ATOM 546 C C . PRO A 1 75 ? 8.031 -16.844 5.789 1 89.81 75 PRO A C 1
ATOM 548 O O . PRO A 1 75 ? 6.871 -16.531 5.504 1 89.81 75 PRO A O 1
ATOM 551 N N . ASP A 1 76 ? 8.82 -16.109 6.535 1 90.81 76 ASP A N 1
ATOM 552 C CA . ASP A 1 76 ? 8.32 -14.875 7.129 1 90.81 76 ASP A CA 1
ATOM 553 C C . ASP A 1 76 ? 8.023 -13.836 6.051 1 90.81 76 ASP A C 1
ATOM 555 O O . ASP A 1 76 ? 7.066 -13.07 6.164 1 90.81 76 ASP A O 1
ATOM 559 N N . ASP A 1 77 ? 8.852 -13.797 5.098 1 89.62 77 ASP A N 1
ATOM 560 C CA . ASP A 1 77 ? 8.656 -12.859 3.996 1 89.62 77 ASP A CA 1
ATOM 561 C C . ASP A 1 77 ? 7.398 -13.188 3.203 1 89.62 77 ASP A C 1
ATOM 563 O O . ASP A 1 77 ? 6.641 -12.289 2.822 1 89.62 77 ASP A O 1
ATOM 567 N N . LEU A 1 78 ? 7.203 -14.43 3.008 1 92.06 78 LEU A N 1
ATOM 568 C CA . LEU A 1 78 ? 6.027 -14.891 2.281 1 92.06 78 LEU A CA 1
ATOM 569 C C . LEU A 1 78 ? 4.754 -14.617 3.08 1 92.06 78 LEU A C 1
ATOM 571 O O . LEU A 1 78 ? 3.73 -14.234 2.512 1 92.06 78 LEU A O 1
ATOM 575 N N . ALA A 1 79 ? 4.844 -14.852 4.348 1 95 79 ALA A N 1
ATOM 576 C CA . ALA A 1 79 ? 3.705 -14.547 5.207 1 95 79 ALA A CA 1
ATOM 577 C C . ALA A 1 79 ? 3.342 -13.07 5.141 1 95 79 ALA A C 1
ATOM 579 O O . ALA A 1 79 ? 2.168 -12.719 4.992 1 95 79 ALA A O 1
ATOM 580 N N . ASP A 1 80 ? 4.297 -12.266 5.227 1 94.75 80 ASP A N 1
ATOM 581 C CA . ASP A 1 80 ? 4.078 -10.828 5.168 1 94.75 80 ASP A CA 1
ATOM 582 C C . ASP A 1 80 ? 3.498 -10.406 3.818 1 94.75 80 ASP A C 1
ATOM 584 O O . ASP A 1 80 ? 2.598 -9.57 3.756 1 94.75 80 ASP A O 1
ATOM 588 N N . LEU A 1 81 ? 4.051 -10.93 2.783 1 93.94 81 LEU A N 1
ATOM 589 C CA . LEU A 1 81 ? 3.58 -10.625 1.435 1 93.94 81 LEU A CA 1
ATOM 590 C C . LEU A 1 81 ? 2.102 -10.969 1.285 1 93.94 81 LEU A C 1
ATOM 592 O O . LEU A 1 81 ? 1.31 -10.141 0.833 1 93.94 81 LEU A O 1
ATOM 596 N N . TYR A 1 82 ? 1.723 -12.102 1.685 1 96.62 82 TYR A N 1
ATOM 597 C CA . TYR A 1 82 ? 0.357 -12.555 1.439 1 96.62 82 TYR A CA 1
ATOM 598 C C . TYR A 1 82 ? -0.61 -11.938 2.439 1 96.62 82 TYR A C 1
ATOM 600 O O . TYR A 1 82 ? -1.786 -11.727 2.129 1 96.62 82 TYR A O 1
ATOM 608 N N . ASP A 1 83 ? -0.107 -11.656 3.678 1 96.81 83 ASP A N 1
ATOM 609 C CA . ASP A 1 83 ? -0.949 -10.906 4.605 1 96.81 83 ASP A CA 1
ATOM 610 C C . ASP A 1 83 ? -1.246 -9.508 4.066 1 96.81 83 ASP A C 1
ATOM 612 O O . ASP A 1 83 ? -2.363 -9.008 4.211 1 96.81 83 ASP A O 1
ATOM 616 N N . SER A 1 84 ? -0.253 -8.844 3.551 1 97.56 84 SER A N 1
ATOM 617 C CA . SER A 1 84 ? -0.44 -7.531 2.939 1 97.56 84 SER A CA 1
ATOM 618 C C . SER A 1 84 ? -1.364 -7.613 1.729 1 97.56 84 SER A C 1
ATOM 620 O O . SER A 1 84 ? -2.24 -6.762 1.555 1 97.56 84 SER A O 1
ATOM 622 N N . ARG A 1 85 ? -1.135 -8.594 0.868 1 97.62 85 ARG A N 1
ATOM 623 C CA . ARG A 1 85 ? -2.004 -8.852 -0.275 1 97.62 85 ARG A CA 1
ATOM 624 C C . ARG A 1 85 ? -3.451 -9.039 0.168 1 97.62 85 ARG A C 1
ATOM 626 O O . ARG A 1 85 ? -4.363 -8.453 -0.418 1 97.62 85 ARG A O 1
ATOM 633 N N . LEU A 1 86 ? -3.609 -9.875 1.188 1 98.31 86 LEU A N 1
ATOM 634 C CA . LEU A 1 86 ? -4.938 -10.18 1.706 1 98.31 86 LEU A CA 1
ATOM 635 C C . LEU A 1 86 ? -5.641 -8.914 2.182 1 98.31 86 LEU A C 1
ATOM 637 O O . LEU A 1 86 ? -6.836 -8.727 1.938 1 98.31 86 LEU A O 1
ATOM 641 N N . LEU A 1 87 ? -4.953 -8.133 2.873 1 98.06 87 LEU A N 1
ATOM 642 C CA . LEU A 1 87 ? -5.523 -6.898 3.398 1 98.06 87 LEU A CA 1
ATOM 643 C C . LEU A 1 87 ? -6.133 -6.062 2.279 1 98.06 87 LEU A C 1
ATOM 645 O O . LEU A 1 87 ? -7.281 -5.625 2.383 1 98.06 87 LEU A O 1
ATOM 649 N N . ILE A 1 88 ? -5.438 -5.836 1.229 1 98.38 88 ILE A N 1
ATOM 650 C CA . ILE A 1 88 ? -5.871 -4.988 0.126 1 98.38 88 ILE A CA 1
ATOM 651 C C . ILE A 1 88 ? -6.977 -5.684 -0.661 1 98.38 88 ILE A C 1
ATOM 653 O O . ILE A 1 88 ? -8.023 -5.09 -0.936 1 98.38 88 ILE A O 1
ATOM 657 N N . GLU A 1 89 ? -6.773 -6.898 -1.032 1 98.69 89 GLU A N 1
ATOM 658 C CA . GLU A 1 89 ? -7.715 -7.598 -1.898 1 98.69 89 GLU A CA 1
ATOM 659 C C . GLU A 1 89 ? -9.039 -7.859 -1.181 1 98.69 89 GLU A C 1
ATOM 661 O O . GLU A 1 89 ? -10.109 -7.773 -1.789 1 98.69 89 GLU A O 1
ATOM 666 N N . ARG A 1 90 ? -8.961 -8.242 0.118 1 98.44 90 ARG A N 1
ATOM 667 C CA . ARG A 1 90 ? -10.203 -8.414 0.871 1 98.44 90 ARG A CA 1
ATOM 668 C C . ARG A 1 90 ? -11.023 -7.129 0.861 1 98.44 90 ARG A C 1
ATOM 670 O O . ARG A 1 90 ? -12.234 -7.168 0.646 1 98.44 90 ARG A O 1
ATOM 677 N N . HIS A 1 91 ? -10.359 -6.012 1.139 1 98 91 HIS A N 1
ATOM 678 C CA . HIS A 1 91 ? -11.047 -4.727 1.13 1 98 91 HIS A CA 1
ATOM 679 C C . HIS A 1 91 ? -11.727 -4.473 -0.213 1 98 91 HIS A C 1
ATOM 681 O O . HIS A 1 91 ? -12.891 -4.082 -0.261 1 98 91 HIS A O 1
ATOM 687 N N . ALA A 1 92 ? -11.008 -4.66 -1.284 1 98.19 92 ALA A N 1
ATOM 688 C CA . ALA A 1 92 ? -11.531 -4.43 -2.627 1 98.19 92 ALA A CA 1
ATOM 689 C C . ALA A 1 92 ? -12.711 -5.348 -2.92 1 98.19 92 ALA A C 1
ATOM 691 O O . ALA A 1 92 ? -13.742 -4.902 -3.428 1 98.19 92 ALA A O 1
ATOM 692 N N . HIS A 1 93 ? -12.555 -6.633 -2.59 1 98.5 93 HIS A N 1
ATOM 693 C CA . HIS A 1 93 ? -13.594 -7.613 -2.883 1 98.5 93 HIS A CA 1
ATOM 694 C C . HIS A 1 93 ? -14.859 -7.328 -2.084 1 98.5 93 HIS A C 1
ATOM 696 O O . HIS A 1 93 ? -15.977 -7.449 -2.607 1 98.5 93 HIS A O 1
ATOM 702 N N . VAL A 1 94 ? -14.734 -6.957 -0.836 1 98.25 94 VAL A N 1
ATOM 703 C CA . VAL A 1 94 ? -15.875 -6.625 0.012 1 98.25 94 VAL A CA 1
ATOM 704 C C . VAL A 1 94 ? -16.609 -5.418 -0.56 1 98.25 94 VAL A C 1
ATOM 706 O O . VAL A 1 94 ? -17.844 -5.402 -0.616 1 98.25 94 VAL A O 1
ATOM 709 N N . ARG A 1 95 ? -15.836 -4.445 -0.94 1 97.5 95 ARG A N 1
ATOM 710 C CA . ARG A 1 95 ? -16.453 -3.248 -1.511 1 97.5 95 ARG A CA 1
ATOM 711 C C . ARG A 1 95 ? -17.219 -3.576 -2.787 1 97.5 95 ARG A C 1
ATOM 713 O O . ARG A 1 95 ? -18.312 -3.074 -3.002 1 97.5 95 ARG A O 1
ATOM 720 N N . LEU A 1 96 ? -16.625 -4.301 -3.68 1 98.06 96 LEU A N 1
ATOM 721 C CA . LEU A 1 96 ? -17.281 -4.695 -4.922 1 98.06 96 LEU A CA 1
ATOM 722 C C . LEU A 1 96 ? -18.547 -5.504 -4.629 1 98.06 96 LEU A C 1
ATOM 724 O O . LEU A 1 96 ? -19.578 -5.309 -5.281 1 98.06 96 LEU A O 1
ATOM 728 N N . ALA A 1 97 ? -18.453 -6.445 -3.65 1 98.5 97 ALA A N 1
ATOM 729 C CA . ALA A 1 97 ? -19.609 -7.25 -3.279 1 98.5 97 ALA A CA 1
ATOM 730 C C . ALA A 1 97 ? -20.734 -6.375 -2.742 1 98.5 97 ALA A C 1
ATOM 732 O O . ALA A 1 97 ? -21.906 -6.586 -3.072 1 98.5 97 ALA A O 1
ATOM 733 N N . ALA A 1 98 ? -20.375 -5.434 -1.895 1 97.75 98 ALA A N 1
ATOM 734 C CA . ALA A 1 98 ? -21.375 -4.527 -1.339 1 97.75 98 ALA A CA 1
ATOM 735 C C . ALA A 1 98 ? -22.109 -3.777 -2.447 1 97.75 98 ALA A C 1
ATOM 737 O O . ALA A 1 98 ? -23.297 -3.48 -2.32 1 97.75 98 ALA A O 1
ATOM 738 N N . ALA A 1 99 ? -21.406 -3.494 -3.465 1 96.5 99 ALA A N 1
ATOM 739 C CA . ALA A 1 99 ? -21.984 -2.758 -4.586 1 96.5 99 ALA A CA 1
ATOM 740 C C . ALA A 1 99 ? -22.641 -3.707 -5.586 1 96.5 99 ALA A C 1
ATOM 742 O O . ALA A 1 99 ? -23.328 -3.268 -6.512 1 96.5 99 ALA A O 1
ATOM 743 N N . GLY A 1 100 ? -22.375 -4.938 -5.422 1 96 100 GLY A N 1
ATOM 744 C CA . GLY A 1 100 ? -22.875 -5.922 -6.371 1 96 100 GLY A CA 1
ATOM 745 C C . GLY A 1 100 ? -22.234 -5.82 -7.734 1 96 100 GLY A C 1
ATOM 746 O O . GLY A 1 100 ? -22.875 -6.027 -8.758 1 96 100 GLY A O 1
ATOM 747 N N . THR A 1 101 ? -21.016 -5.453 -7.723 1 96.38 101 THR A N 1
ATOM 748 C CA . THR A 1 101 ? -20.297 -5.227 -8.977 1 96.38 101 THR A CA 1
ATOM 749 C C . THR A 1 101 ? -19.359 -6.395 -9.281 1 96.38 101 THR A C 1
ATOM 751 O O . THR A 1 101 ? -18.547 -6.777 -8.438 1 96.38 101 THR A O 1
ATOM 754 N N . VAL A 1 102 ? -19.5 -6.926 -10.438 1 97.31 102 VAL A N 1
ATOM 755 C CA . VAL A 1 102 ? -18.594 -7.965 -10.93 1 97.31 102 VAL A CA 1
ATOM 756 C C . VAL A 1 102 ? -17.906 -7.488 -12.203 1 97.31 102 VAL A C 1
ATOM 758 O O . VAL A 1 102 ? -18.5 -7.477 -13.273 1 97.31 102 VAL A O 1
ATOM 761 N N . PRO A 1 103 ? -16.688 -7.164 -12.117 1 97.31 103 PRO A N 1
ATOM 762 C CA . PRO A 1 103 ? -15.977 -6.789 -13.344 1 97.31 103 PRO A CA 1
ATOM 763 C C . PRO A 1 103 ? -15.891 -7.938 -14.352 1 97.31 103 PRO A C 1
ATOM 765 O O . PRO A 1 103 ? -15.398 -9.016 -14.016 1 97.31 103 PRO A O 1
ATOM 768 N N . ALA A 1 104 ? -16.281 -7.707 -15.523 1 97.38 104 ALA A N 1
ATOM 769 C CA . ALA A 1 104 ? -16.297 -8.734 -16.562 1 97.38 104 ALA A CA 1
ATOM 770 C C . ALA A 1 104 ? -14.898 -9.289 -16.797 1 97.38 104 ALA A C 1
ATOM 772 O O . ALA A 1 104 ? -14.734 -10.477 -17.078 1 97.38 104 ALA A O 1
ATOM 773 N N . GLU A 1 105 ? -13.945 -8.422 -16.703 1 97.81 105 GLU A N 1
ATOM 774 C CA . GLU A 1 105 ? -12.562 -8.812 -16.969 1 97.81 105 GLU A CA 1
ATOM 775 C C . GLU A 1 105 ? -12.094 -9.867 -15.969 1 97.81 105 GLU A C 1
ATOM 777 O O . GLU A 1 105 ? -11.211 -10.672 -16.281 1 97.81 105 GLU A O 1
ATOM 782 N N . ALA A 1 106 ? -12.656 -9.859 -14.742 1 98.25 106 ALA A N 1
ATOM 783 C CA . ALA A 1 106 ? -12.281 -10.867 -13.758 1 98.25 106 ALA A CA 1
ATOM 784 C C . ALA A 1 106 ? -12.758 -12.25 -14.18 1 98.25 106 ALA A C 1
ATOM 786 O O . ALA A 1 106 ? -12.023 -13.234 -14.055 1 98.25 106 ALA A O 1
ATOM 787 N N . ALA A 1 107 ? -13.953 -12.312 -14.664 1 97.31 107 ALA A N 1
ATOM 788 C CA . ALA A 1 107 ? -14.492 -13.578 -15.156 1 97.31 107 ALA A CA 1
ATOM 789 C C . ALA A 1 107 ? -13.711 -14.078 -16.375 1 97.31 107 ALA A C 1
ATOM 791 O O . ALA A 1 107 ? -13.445 -15.273 -16.5 1 97.31 107 ALA A O 1
ATOM 792 N N . ILE A 1 108 ? -13.383 -13.188 -17.219 1 98.19 108 ILE A N 1
ATOM 793 C CA . ILE A 1 108 ? -12.594 -13.516 -18.406 1 98.19 108 ILE A CA 1
ATOM 794 C C . ILE A 1 108 ? -11.234 -14.062 -17.984 1 98.19 108 ILE A C 1
ATOM 796 O O . ILE A 1 108 ? -10.766 -15.062 -18.531 1 98.19 108 ILE A O 1
ATOM 800 N N . ALA A 1 109 ? -10.57 -13.398 -17.031 1 98.12 109 ALA A N 1
ATOM 801 C CA . ALA A 1 109 ? -9.273 -13.844 -16.531 1 98.12 109 ALA A CA 1
ATOM 802 C C . ALA A 1 109 ? -9.367 -15.242 -15.945 1 98.12 109 ALA A C 1
ATOM 804 O O . ALA A 1 109 ? -8.484 -16.078 -16.172 1 98.12 109 ALA A O 1
ATOM 805 N N . ASN A 1 110 ? -10.438 -15.5 -15.125 1 97.5 110 ASN A N 1
ATOM 806 C CA . ASN A 1 110 ? -10.578 -16.812 -14.508 1 97.5 110 ASN A CA 1
ATOM 807 C C . ASN A 1 110 ? -10.836 -17.906 -15.547 1 97.5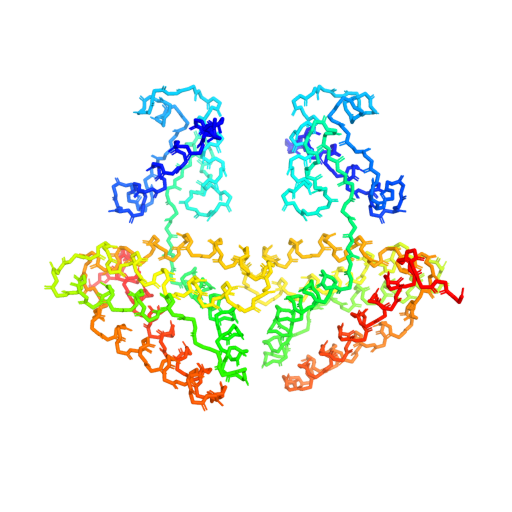 110 ASN A C 1
ATOM 809 O O . ASN A 1 110 ? -10.359 -19.031 -15.414 1 97.5 110 ASN A O 1
ATOM 813 N N . ALA A 1 111 ? -11.633 -17.562 -16.609 1 97.44 111 ALA A N 1
ATOM 814 C CA . ALA A 1 111 ? -11.836 -18.5 -17.703 1 97.44 111 ALA A CA 1
ATOM 815 C C . ALA A 1 111 ? -10.523 -18.812 -18.422 1 97.44 111 ALA A C 1
ATOM 817 O O . ALA A 1 111 ? -10.266 -19.969 -18.781 1 97.44 111 ALA A O 1
ATOM 818 N N . ALA A 1 112 ? -9.75 -17.812 -18.641 1 97.69 112 ALA A N 1
ATOM 819 C CA . ALA A 1 112 ? -8.438 -17.984 -19.266 1 97.69 112 ALA A CA 1
ATOM 820 C C . ALA A 1 112 ? -7.52 -18.828 -18.391 1 97.69 112 ALA A C 1
ATOM 822 O O . ALA A 1 112 ? -6.723 -19.625 -18.891 1 97.69 112 ALA A O 1
ATOM 823 N N . LEU A 1 113 ? -7.605 -18.609 -17.062 1 96.44 113 LEU A N 1
ATOM 824 C CA . LEU A 1 113 ? -6.852 -19.406 -16.109 1 96.44 113 LEU A CA 1
ATOM 825 C C . LEU A 1 113 ? -7.223 -20.891 -16.234 1 96.44 113 LEU A C 1
ATOM 827 O O . LEU A 1 113 ? -6.344 -21.75 -16.312 1 96.44 113 LEU A O 1
ATOM 831 N N . ARG A 1 114 ? -8.477 -21.219 -16.359 1 95.69 114 ARG A N 1
ATOM 832 C CA . ARG A 1 114 ? -8.938 -22.594 -16.516 1 95.69 114 ARG A CA 1
ATOM 833 C C . ARG A 1 114 ? -8.398 -23.203 -17.797 1 95.69 114 ARG A C 1
ATOM 835 O O . ARG A 1 114 ? -8.016 -24.375 -17.812 1 95.69 114 ARG A O 1
ATOM 842 N N . GLN A 1 115 ? -8.484 -22.406 -18.797 1 96.31 115 GLN A N 1
ATOM 843 C CA . GLN A 1 115 ? -7.945 -22.875 -20.062 1 96.31 115 GLN A CA 1
ATOM 844 C C . GLN A 1 115 ? -6.457 -23.188 -19.953 1 96.31 115 GLN A C 1
ATOM 846 O O . GLN A 1 115 ? -5.98 -24.172 -20.516 1 96.31 115 GLN A O 1
ATOM 851 N N . ALA A 1 116 ? -5.691 -22.312 -19.312 1 93.56 116 ALA A N 1
ATOM 852 C CA . ALA A 1 116 ? -4.258 -22.516 -19.109 1 93.56 116 ALA A CA 1
ATOM 853 C C . ALA A 1 116 ? -3.99 -23.812 -18.328 1 93.56 116 ALA A C 1
ATOM 855 O O . ALA A 1 116 ? -3.031 -24.531 -18.625 1 93.56 116 ALA A O 1
ATOM 856 N N . VAL A 1 117 ? -4.848 -24.047 -17.344 1 90.38 117 VAL A N 1
ATOM 857 C CA . VAL A 1 117 ? -4.742 -25.281 -16.562 1 90.38 117 VAL A CA 1
ATOM 858 C C . VAL A 1 117 ? -4.906 -26.484 -17.484 1 90.38 117 VAL A C 1
ATOM 860 O O . VAL A 1 117 ? -4.105 -27.422 -17.438 1 90.38 117 VAL A O 1
ATOM 863 N N . ALA A 1 118 ? -5.906 -26.406 -18.328 1 91.75 118 ALA A N 1
ATOM 864 C CA . ALA A 1 118 ? -6.199 -27.5 -19.25 1 91.75 118 ALA A CA 1
ATOM 865 C C . ALA A 1 118 ? -5.039 -27.734 -20.219 1 91.75 118 ALA A C 1
ATOM 867 O O . ALA A 1 118 ? -4.777 -28.875 -20.625 1 91.75 118 ALA A O 1
ATOM 868 N N . LEU A 1 119 ? -4.324 -26.719 -20.516 1 91.56 119 LEU A N 1
ATOM 869 C CA . LEU A 1 119 ? -3.238 -26.781 -21.484 1 91.56 119 LEU A CA 1
ATOM 870 C C . LEU A 1 119 ? -1.908 -27.062 -20.781 1 91.56 119 LEU A C 1
ATOM 872 O O . LEU A 1 119 ? -0.881 -27.234 -21.453 1 91.56 119 LEU A O 1
ATOM 876 N N . GLY A 1 120 ? -1.888 -27.078 -19.5 1 86.62 120 GLY A N 1
ATOM 877 C CA . GLY A 1 120 ? -0.671 -27.312 -18.734 1 86.62 120 GLY A CA 1
ATOM 878 C C . GLY A 1 120 ? 0.314 -26.172 -18.828 1 86.62 120 GLY A C 1
ATOM 879 O O . GLY A 1 120 ? 1.525 -26.375 -18.719 1 86.62 120 GLY A O 1
ATOM 880 N N . ASP A 1 121 ? -0.182 -25 -19.094 1 87.75 121 ASP A N 1
ATOM 881 C CA . ASP A 1 121 ? 0.643 -23.797 -19.188 1 87.75 121 ASP A CA 1
ATOM 882 C C . ASP A 1 121 ? 0.766 -23.094 -17.844 1 87.75 121 ASP A C 1
ATOM 884 O O . ASP A 1 121 ? 0.032 -22.141 -17.562 1 87.75 121 ASP A O 1
ATOM 888 N N . ALA A 1 122 ? 1.718 -23.516 -17.078 1 83.62 122 ALA A N 1
ATOM 889 C CA . ALA A 1 122 ? 1.882 -23.062 -15.695 1 83.62 122 ALA A CA 1
ATOM 890 C C . ALA A 1 122 ? 2.121 -21.562 -15.633 1 83.62 122 ALA A C 1
ATOM 892 O O . ALA A 1 122 ? 1.622 -20.891 -14.727 1 83.62 122 ALA A O 1
ATOM 893 N N . LEU A 1 123 ? 2.885 -21.031 -16.5 1 80.62 123 LEU A N 1
ATOM 894 C CA . LEU A 1 123 ? 3.189 -19.609 -16.516 1 80.62 123 LEU A CA 1
ATOM 895 C C . LEU A 1 123 ? 1.937 -18.781 -16.797 1 80.62 123 LEU A C 1
ATOM 897 O O . LEU A 1 123 ? 1.729 -17.734 -16.188 1 80.62 123 LEU A O 1
ATOM 901 N N . ARG A 1 124 ? 1.192 -19.297 -17.719 1 88.44 124 ARG A N 1
ATOM 902 C CA . ARG A 1 124 ? -0.045 -18.594 -18.047 1 88.44 124 ARG A CA 1
ATOM 903 C C . ARG A 1 124 ? -1.027 -18.656 -16.875 1 88.44 124 ARG A C 1
ATOM 905 O O . ARG A 1 124 ? -1.783 -17.719 -16.641 1 88.44 124 ARG A O 1
ATOM 912 N N . VAL A 1 125 ? -1.063 -19.781 -16.125 1 91.25 125 VAL A N 1
ATOM 913 C CA . VAL A 1 125 ? -1.889 -19.891 -14.93 1 91.25 125 VAL A CA 1
ATOM 914 C C . VAL A 1 125 ? -1.56 -18.734 -13.969 1 91.25 125 VAL A C 1
ATOM 916 O O . VAL A 1 125 ? -2.459 -18.062 -13.477 1 91.25 125 VAL A O 1
ATOM 919 N N . VAL A 1 126 ? -0.304 -18.484 -13.789 1 89.62 126 VAL A N 1
ATOM 920 C CA . VAL A 1 126 ? 0.139 -17.438 -12.875 1 89.62 126 VAL A CA 1
ATOM 921 C C . VAL A 1 126 ? -0.276 -16.078 -13.406 1 89.62 126 VAL A C 1
ATOM 923 O O . VAL A 1 126 ? -0.787 -15.242 -12.664 1 89.62 126 VAL A O 1
ATOM 926 N N . THR A 1 127 ? -0.045 -15.828 -14.688 1 90.31 127 THR A N 1
ATOM 927 C CA . THR A 1 127 ? -0.343 -14.539 -15.305 1 90.31 127 THR A CA 1
ATOM 928 C C . THR A 1 127 ? -1.831 -14.219 -15.195 1 90.31 127 THR A C 1
ATOM 930 O O . THR A 1 127 ? -2.207 -13.094 -14.859 1 90.31 127 THR A O 1
ATOM 933 N N . GLU A 1 128 ? -2.641 -15.195 -15.477 1 94.5 128 GLU A N 1
ATOM 934 C CA . GLU A 1 128 ? -4.082 -14.977 -15.445 1 94.5 128 GLU A CA 1
ATOM 935 C C . GLU A 1 128 ? -4.59 -14.852 -14.008 1 94.5 128 GLU A C 1
ATOM 937 O O . GLU A 1 128 ? -5.543 -14.117 -13.742 1 94.5 128 GLU A O 1
ATOM 942 N N . ASP A 1 129 ? -3.982 -15.641 -13.078 1 95.75 129 ASP A N 1
ATOM 943 C CA . ASP A 1 129 ? -4.293 -15.469 -11.656 1 95.75 129 ASP A CA 1
ATOM 944 C C . ASP A 1 129 ? -4.035 -14.031 -11.211 1 95.75 129 ASP A C 1
ATOM 946 O O . ASP A 1 129 ? -4.875 -13.422 -10.555 1 95.75 129 ASP A O 1
ATOM 950 N N . ILE A 1 130 ? -2.938 -13.531 -11.539 1 94.56 130 ILE A N 1
ATOM 951 C CA . ILE A 1 130 ? -2.553 -12.172 -11.188 1 94.56 130 ILE A CA 1
ATOM 952 C C . ILE A 1 130 ? -3.514 -11.18 -11.836 1 94.56 130 ILE A C 1
ATOM 954 O O . ILE A 1 130 ? -3.953 -10.219 -11.195 1 94.56 130 ILE A O 1
ATOM 958 N N . ARG A 1 131 ? -3.822 -11.398 -13.078 1 95.94 131 ARG A N 1
ATOM 959 C CA . ARG A 1 131 ? -4.762 -10.539 -13.789 1 95.94 131 ARG A CA 1
ATOM 960 C C . ARG A 1 131 ? -6.109 -10.5 -13.07 1 95.94 131 ARG A C 1
ATOM 962 O O . ARG A 1 131 ? -6.711 -9.43 -12.938 1 95.94 131 ARG A O 1
ATOM 969 N N . PHE A 1 132 ? -6.586 -11.695 -12.602 1 98.44 132 PHE A N 1
ATOM 970 C CA . PHE A 1 132 ? -7.852 -11.805 -11.883 1 98.44 132 PHE A CA 1
ATOM 971 C C . PHE A 1 132 ? -7.879 -10.867 -10.688 1 98.44 132 PHE A C 1
ATOM 973 O O . PHE A 1 132 ? -8.797 -10.055 -10.547 1 98.44 132 PHE A O 1
ATOM 980 N N . HIS A 1 133 ? -6.926 -10.867 -9.883 1 98.31 133 HIS A N 1
ATOM 981 C CA . HIS A 1 133 ? -6.887 -10.078 -8.656 1 98.31 133 HIS A CA 1
ATOM 982 C C . HIS A 1 133 ? -6.633 -8.602 -8.961 1 98.31 133 HIS A C 1
ATOM 984 O O . HIS A 1 133 ? -7.188 -7.727 -8.305 1 98.31 133 HIS A O 1
ATOM 990 N N . ARG A 1 134 ? -5.777 -8.391 -9.969 1 97.44 134 ARG A N 1
ATOM 991 C CA . ARG A 1 134 ? -5.469 -7.02 -10.352 1 97.44 134 ARG A CA 1
ATOM 992 C C . ARG A 1 134 ? -6.727 -6.273 -10.789 1 97.44 134 ARG A C 1
ATOM 994 O O . ARG A 1 134 ? -6.973 -5.152 -10.352 1 97.44 134 ARG A O 1
ATOM 1001 N N . VAL A 1 135 ? -7.508 -6.883 -11.641 1 97.81 135 VAL A N 1
ATOM 1002 C CA . VAL A 1 135 ? -8.672 -6.207 -12.211 1 97.81 135 VAL A CA 1
ATOM 1003 C C . VAL A 1 135 ? -9.711 -5.961 -11.117 1 97.81 135 VAL A C 1
ATOM 1005 O O . VAL A 1 135 ? -10.422 -4.953 -11.141 1 97.81 135 VAL A O 1
ATOM 1008 N N . LEU A 1 136 ? -9.828 -6.844 -10.18 1 98.5 136 LEU A N 1
ATOM 1009 C CA . LEU A 1 136 ? -10.766 -6.652 -9.078 1 98.5 136 LEU A CA 1
ATOM 1010 C C . LEU A 1 136 ? -10.359 -5.465 -8.219 1 98.5 136 LEU A C 1
ATOM 1012 O O . LEU A 1 136 ? -11.195 -4.629 -7.863 1 98.5 136 LEU A O 1
ATOM 1016 N N . VAL A 1 137 ? -9.117 -5.359 -7.848 1 98.25 137 VAL A N 1
ATOM 1017 C CA . VAL A 1 137 ? -8.641 -4.25 -7.031 1 98.25 137 VAL A CA 1
ATOM 1018 C C . VAL A 1 137 ? -8.773 -2.941 -7.809 1 98.25 137 VAL A C 1
ATOM 1020 O O . VAL A 1 137 ? -9.156 -1.915 -7.242 1 98.25 137 VAL A O 1
ATOM 1023 N N . GLU A 1 138 ? -8.492 -2.957 -9.102 1 96.38 138 GLU A N 1
ATOM 1024 C CA . GLU A 1 138 ? -8.633 -1.77 -9.938 1 96.38 138 GLU A CA 1
ATOM 1025 C C . GLU A 1 138 ? -10.078 -1.293 -9.984 1 96.38 138 GLU A C 1
ATOM 1027 O O . GLU A 1 138 ? -10.344 -0.089 -10.031 1 96.38 138 GLU A O 1
ATOM 1032 N N . ALA A 1 139 ? -10.969 -2.217 -9.953 1 96.88 139 ALA A N 1
ATOM 1033 C CA . ALA A 1 139 ? -12.391 -1.907 -10.094 1 96.88 139 ALA A CA 1
ATOM 1034 C C . ALA A 1 139 ? -12.938 -1.248 -8.828 1 96.88 139 ALA A C 1
ATOM 1036 O O . ALA A 1 139 ? -14.023 -0.673 -8.836 1 96.88 139 ALA A O 1
ATOM 1037 N N . CYS A 1 140 ? -12.156 -1.321 -7.762 1 93.5 140 CYS A N 1
ATOM 1038 C CA . CYS A 1 140 ? -12.625 -0.749 -6.508 1 93.5 140 CYS A CA 1
ATOM 1039 C C . CYS A 1 140 ? -12.492 0.77 -6.516 1 93.5 140 CYS A C 1
ATOM 1041 O O . CYS A 1 140 ? -12.984 1.445 -5.609 1 93.5 140 CYS A O 1
ATOM 1043 N N . GLY A 1 141 ? -11.805 1.37 -7.434 1 91.69 141 GLY A N 1
ATOM 1044 C CA . GLY A 1 141 ? -11.805 2.807 -7.656 1 91.69 141 GLY A CA 1
ATOM 1045 C C . GLY A 1 141 ? -10.836 3.551 -6.758 1 91.69 141 GLY A C 1
ATOM 1046 O O . GLY A 1 141 ? -11.008 4.742 -6.492 1 91.69 141 GLY A O 1
ATOM 1047 N N . SER A 1 142 ? -9.852 2.932 -6.266 1 95.19 142 SER A N 1
ATOM 1048 C CA . SER A 1 142 ? -8.828 3.555 -5.434 1 95.19 142 SER A CA 1
ATOM 1049 C C . SER A 1 142 ? -7.477 3.553 -6.133 1 95.19 142 SER A C 1
ATOM 1051 O O . SER A 1 142 ? -6.793 2.529 -6.172 1 95.19 142 SER A O 1
ATOM 1053 N N . PRO A 1 143 ? -7.059 4.711 -6.656 1 90.94 143 PRO A N 1
ATOM 1054 C CA . PRO A 1 143 ? -5.734 4.785 -7.281 1 90.94 143 PRO A CA 1
ATOM 1055 C C . PRO A 1 143 ? -4.609 4.379 -6.332 1 90.94 143 PRO A C 1
ATOM 1057 O O . PRO A 1 143 ? -3.623 3.773 -6.758 1 90.94 143 PRO A O 1
ATOM 1060 N N . ARG A 1 144 ? -4.715 4.707 -5.094 1 92.19 144 ARG A N 1
ATOM 1061 C CA . ARG A 1 144 ? -3.674 4.391 -4.121 1 92.19 144 ARG A CA 1
ATOM 1062 C C . ARG A 1 144 ? -3.625 2.891 -3.844 1 92.19 144 ARG A C 1
ATOM 1064 O O . ARG A 1 144 ? -2.547 2.291 -3.828 1 92.19 144 ARG A O 1
ATOM 1071 N N . LEU A 1 145 ? -4.805 2.236 -3.68 1 95.81 145 LEU A N 1
ATOM 1072 C CA . LEU A 1 145 ? -4.812 0.791 -3.492 1 95.81 145 LEU A CA 1
ATOM 1073 C C . LEU A 1 145 ? -4.258 0.081 -4.723 1 95.81 145 LEU A C 1
ATOM 1075 O O . LEU A 1 145 ? -3.545 -0.919 -4.602 1 95.81 145 LEU A O 1
ATOM 1079 N N . ARG A 1 146 ? -4.66 0.589 -5.91 1 93.94 146 ARG A N 1
ATOM 1080 C CA . ARG A 1 146 ? -4.145 0.018 -7.148 1 93.94 146 ARG A CA 1
ATOM 1081 C C . ARG A 1 146 ? -2.619 0.041 -7.168 1 93.94 146 ARG A C 1
ATOM 1083 O O . ARG A 1 146 ? -1.981 -0.949 -7.531 1 93.94 146 ARG A O 1
ATOM 1090 N N . ARG A 1 147 ? -2.047 1.138 -6.742 1 87.44 147 ARG A N 1
ATOM 1091 C CA . ARG A 1 147 ? -0.597 1.296 -6.754 1 87.44 147 ARG A CA 1
ATOM 1092 C C . ARG A 1 147 ? 0.063 0.376 -5.734 1 87.44 147 ARG A C 1
ATOM 1094 O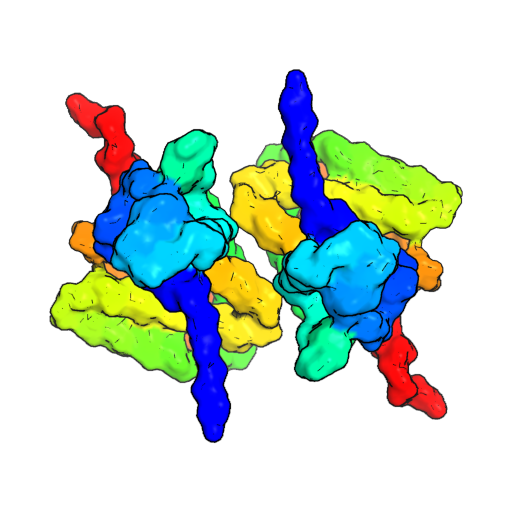 O . ARG A 1 147 ? 1.062 -0.28 -6.035 1 87.44 147 ARG A O 1
ATOM 1101 N N . MET A 1 148 ? -0.422 0.362 -4.547 1 91.75 148 MET A N 1
ATOM 1102 C CA . MET A 1 148 ? 0.115 -0.499 -3.496 1 91.75 148 MET A CA 1
ATOM 1103 C C . MET A 1 148 ? 0.031 -1.968 -3.898 1 91.75 148 MET A C 1
ATOM 1105 O O . MET A 1 148 ? 0.986 -2.723 -3.711 1 91.75 148 MET A O 1
ATOM 1109 N N . HIS A 1 149 ? -1.084 -2.324 -4.473 1 95.12 149 HIS A N 1
ATOM 1110 C CA . HIS A 1 149 ? -1.318 -3.703 -4.879 1 95.12 149 HIS A CA 1
ATOM 1111 C C . HIS A 1 149 ? -0.379 -4.109 -6.012 1 95.12 149 HIS A C 1
ATOM 1113 O O . HIS A 1 149 ? 0.123 -5.238 -6.031 1 95.12 149 HIS A O 1
ATOM 1119 N N . ALA A 1 150 ? -0.179 -3.221 -6.977 1 87.56 150 ALA A N 1
ATOM 1120 C CA . ALA A 1 150 ? 0.705 -3.504 -8.102 1 87.56 150 ALA A CA 1
ATOM 1121 C C . ALA A 1 150 ? 2.111 -3.855 -7.625 1 87.56 150 ALA A C 1
ATOM 1123 O O . ALA A 1 150 ? 2.756 -4.75 -8.18 1 87.56 150 ALA A O 1
ATOM 1124 N N . ALA A 1 151 ? 2.562 -3.195 -6.652 1 80.06 151 ALA A N 1
ATOM 1125 C CA . ALA A 1 151 ? 3.889 -3.465 -6.102 1 80.06 151 ALA A CA 1
ATOM 1126 C C . ALA A 1 151 ? 3.953 -4.859 -5.484 1 80.06 151 ALA A C 1
ATOM 1128 O O . ALA A 1 151 ? 4.965 -5.551 -5.602 1 80.06 151 ALA A O 1
ATOM 1129 N N . LEU A 1 152 ? 2.887 -5.25 -4.809 1 90.12 152 LEU A N 1
ATOM 1130 C CA . LEU A 1 152 ? 2.824 -6.574 -4.207 1 90.12 152 LEU A CA 1
ATOM 1131 C C . LEU A 1 152 ? 2.746 -7.656 -5.277 1 90.12 152 LEU A C 1
ATOM 1133 O O . LEU A 1 152 ? 3.344 -8.727 -5.133 1 90.12 152 LEU A O 1
ATOM 1137 N N . LEU A 1 153 ? 1.974 -7.348 -6.336 1 89.56 153 LEU A N 1
ATOM 1138 C CA . LEU A 1 153 ? 1.72 -8.352 -7.363 1 89.56 153 LEU A CA 1
ATOM 1139 C C . LEU A 1 153 ? 3.012 -8.734 -8.078 1 89.56 153 LEU A C 1
ATOM 1141 O O . LEU A 1 153 ? 3.176 -9.883 -8.492 1 89.56 153 LEU A O 1
ATOM 1145 N N . SER A 1 154 ? 3.922 -7.836 -8.188 1 78.88 154 SER A N 1
ATOM 1146 C CA . SER A 1 154 ? 5.215 -8.164 -8.773 1 78.88 154 SER A CA 1
ATOM 1147 C C . SER A 1 154 ? 5.938 -9.234 -7.957 1 78.88 154 SER A C 1
ATOM 1149 O O . SER A 1 154 ? 6.555 -10.141 -8.516 1 78.88 154 SER A O 1
ATOM 1151 N N . GLU A 1 155 ? 5.879 -9.109 -6.668 1 81.5 155 GLU A N 1
ATOM 1152 C CA . GLU A 1 155 ? 6.484 -10.094 -5.777 1 81.5 155 GLU A CA 1
ATOM 1153 C C . GLU A 1 155 ? 5.715 -11.414 -5.809 1 81.5 155 GLU A C 1
ATOM 1155 O O . GLU A 1 155 ? 6.316 -12.492 -5.805 1 81.5 155 GLU A O 1
ATOM 1160 N N . VAL A 1 156 ? 4.395 -11.328 -5.867 1 89.31 156 VAL A N 1
ATOM 1161 C CA . VAL A 1 156 ? 3.527 -12.5 -5.922 1 89.31 156 VAL A CA 1
ATOM 1162 C C . VAL A 1 156 ? 3.826 -13.312 -7.18 1 89.31 156 VAL A C 1
ATOM 1164 O O . VAL A 1 156 ? 3.865 -14.539 -7.145 1 89.31 156 VAL A O 1
ATOM 1167 N N . HIS A 1 157 ? 3.969 -12.578 -8.242 1 83.19 157 HIS A N 1
ATOM 1168 C CA . HIS A 1 157 ? 4.254 -13.227 -9.516 1 83.19 157 HIS A CA 1
ATOM 1169 C C . HIS A 1 157 ? 5.496 -14.109 -9.414 1 83.19 157 HIS A C 1
ATOM 1171 O O . HIS A 1 157 ? 5.488 -15.25 -9.883 1 83.19 157 HIS A O 1
ATOM 1177 N N . VAL A 1 158 ? 6.477 -13.656 -8.758 1 75.44 158 VAL A N 1
ATOM 1178 C CA . VAL A 1 158 ? 7.746 -14.367 -8.648 1 75.44 158 VAL A CA 1
ATOM 1179 C C . VAL A 1 158 ? 7.566 -15.625 -7.797 1 75.44 158 VAL A C 1
ATOM 1181 O O . VAL A 1 158 ? 8.008 -16.703 -8.18 1 75.44 158 VAL A O 1
ATOM 1184 N N . CYS A 1 159 ? 6.984 -15.5 -6.695 1 81.06 159 CYS A N 1
ATOM 1185 C CA . CYS A 1 159 ? 6.852 -16.625 -5.781 1 81.06 159 CYS A CA 1
ATOM 1186 C C . CYS A 1 159 ? 5.902 -17.688 -6.348 1 81.06 159 CYS A C 1
ATOM 1188 O O . CYS A 1 159 ? 6.164 -18.875 -6.242 1 81.06 159 CYS A O 1
ATOM 1190 N N . MET A 1 160 ? 4.867 -17.219 -7.043 1 84.44 160 MET A N 1
ATOM 1191 C CA . MET A 1 160 ? 3.881 -18.141 -7.582 1 84.44 160 MET A CA 1
ATOM 1192 C C . MET A 1 160 ? 4.438 -18.891 -8.789 1 84.44 160 MET A C 1
ATOM 1194 O O . MET A 1 160 ? 4.125 -20.062 -9.008 1 84.44 160 MET A O 1
ATOM 1198 N N . ALA A 1 161 ? 5.16 -18.172 -9.594 1 78 161 ALA A N 1
ATOM 1199 C CA . ALA A 1 161 ? 5.785 -18.828 -10.734 1 78 161 ALA A CA 1
ATOM 1200 C C . ALA A 1 161 ? 6.664 -19.984 -10.281 1 78 161 ALA A C 1
ATOM 1202 O O . ALA A 1 161 ? 6.664 -21.062 -10.898 1 78 161 ALA A O 1
ATOM 1203 N N . ARG A 1 162 ? 7.297 -19.812 -9.227 1 72.88 162 ARG A N 1
ATOM 1204 C CA . ARG A 1 162 ? 8.203 -20.828 -8.703 1 72.88 162 ARG A CA 1
ATOM 1205 C C . ARG A 1 162 ? 7.422 -22.047 -8.203 1 72.88 162 ARG A C 1
ATOM 1207 O O . ARG A 1 162 ? 7.816 -23.188 -8.445 1 72.88 162 ARG A O 1
ATOM 1214 N N . VAL A 1 163 ? 6.402 -21.828 -7.543 1 76.75 163 VAL A N 1
ATOM 1215 C CA . VAL A 1 163 ? 5.648 -22.922 -6.941 1 76.75 163 VAL A CA 1
ATOM 1216 C C . VAL A 1 163 ? 4.809 -23.609 -8.008 1 76.75 163 VAL A C 1
ATOM 1218 O O . VAL A 1 163 ? 4.621 -24.828 -7.961 1 76.75 163 VAL A O 1
ATOM 1221 N N . GLN A 1 164 ? 4.34 -22.844 -8.969 1 78.31 164 GLN A N 1
ATOM 1222 C CA . GLN A 1 164 ? 3.514 -23.453 -10.008 1 78.31 164 GLN A CA 1
ATOM 1223 C C . GLN A 1 164 ? 4.363 -24.25 -10.984 1 78.31 164 GLN A C 1
ATOM 1225 O O . GLN A 1 164 ? 3.908 -25.266 -11.508 1 78.31 164 GLN A O 1
ATOM 1230 N N . ALA A 1 165 ? 5.52 -23.781 -11.234 1 72.81 165 ALA A N 1
ATOM 1231 C CA . ALA A 1 165 ? 6.441 -24.562 -12.07 1 72.81 165 ALA A CA 1
ATOM 1232 C C . ALA A 1 165 ? 6.703 -25.938 -11.461 1 72.81 165 ALA A C 1
ATOM 1234 O O . ALA A 1 165 ? 6.961 -26.891 -12.18 1 72.81 165 ALA A O 1
ATOM 1235 N N . ARG A 1 166 ? 6.543 -25.984 -10.172 1 74.88 166 ARG A N 1
ATOM 1236 C CA . ARG A 1 166 ? 6.766 -27.25 -9.453 1 74.88 166 ARG A CA 1
ATOM 1237 C C . ARG A 1 166 ? 5.441 -27.938 -9.164 1 74.88 166 ARG A C 1
ATOM 1239 O O . ARG A 1 166 ? 5.418 -28.969 -8.469 1 74.88 166 ARG A O 1
ATOM 1246 N N . GLN A 1 167 ? 4.34 -27.312 -9.656 1 76.5 167 GLN A N 1
ATOM 1247 C CA . GLN A 1 167 ? 2.992 -27.859 -9.516 1 76.5 167 GLN A CA 1
ATOM 1248 C C . GLN A 1 167 ? 2.646 -28.094 -8.047 1 76.5 167 GLN A C 1
ATOM 1250 O O . GLN A 1 167 ? 2.08 -29.125 -7.695 1 76.5 167 GLN A O 1
ATOM 1255 N N . LEU A 1 168 ? 3.076 -27.172 -7.262 1 74.88 168 LEU A N 1
ATOM 1256 C CA . LEU A 1 168 ? 2.887 -27.328 -5.824 1 74.88 168 LEU A CA 1
ATOM 1257 C C . LEU A 1 168 ? 1.498 -26.844 -5.406 1 74.88 168 LEU A C 1
ATOM 1259 O O . LEU A 1 168 ? 1.039 -27.156 -4.301 1 74.88 168 LEU A O 1
ATOM 1263 N N . ILE A 1 169 ? 0.856 -26.156 -6.199 1 76.69 169 ILE A N 1
ATOM 1264 C CA . ILE A 1 169 ? -0.512 -25.703 -5.949 1 76.69 169 ILE A CA 1
ATOM 1265 C C . ILE A 1 169 ? -1.416 -26.156 -7.094 1 76.69 169 ILE A C 1
ATOM 1267 O O . ILE A 1 169 ? -1.105 -25.938 -8.266 1 76.69 169 ILE A O 1
ATOM 1271 N N . ALA A 1 170 ? -2.482 -26.781 -6.66 1 83.06 170 ALA A N 1
ATOM 1272 C CA . ALA A 1 170 ? -3.43 -27.25 -7.672 1 83.06 170 ALA A CA 1
ATOM 1273 C C . ALA A 1 170 ? -4.121 -26.078 -8.359 1 83.06 170 ALA A C 1
ATOM 1275 O O . ALA A 1 170 ? -4.887 -25.344 -7.727 1 83.06 170 ALA A O 1
ATOM 1276 N N . ALA A 1 171 ? -3.889 -25.969 -9.625 1 84.31 171 ALA A N 1
ATOM 1277 C CA . ALA A 1 171 ? -4.391 -24.828 -10.375 1 84.31 171 ALA A CA 1
ATOM 1278 C C . ALA A 1 171 ? -5.91 -24.859 -10.5 1 84.31 171 ALA A C 1
ATOM 1280 O O . ALA A 1 171 ? -6.566 -23.812 -10.547 1 84.31 171 ALA A O 1
ATOM 1281 N N . ASP A 1 172 ? -6.453 -26.047 -10.508 1 88.38 172 ASP A N 1
ATOM 1282 C CA . ASP A 1 172 ? -7.906 -26.188 -10.562 1 88.38 172 ASP A CA 1
ATOM 1283 C C . ASP A 1 172 ? -8.562 -25.625 -9.305 1 88.38 172 ASP A C 1
ATOM 1285 O O . ASP A 1 172 ? -9.633 -25.031 -9.375 1 88.38 172 ASP A O 1
ATOM 1289 N N . THR A 1 173 ? -7.918 -25.844 -8.273 1 91.25 173 THR A N 1
ATOM 1290 C CA . THR A 1 173 ? -8.422 -25.312 -7.004 1 91.25 173 THR A CA 1
ATOM 1291 C C . THR A 1 173 ? -8.422 -23.797 -7.016 1 91.25 173 THR A C 1
ATOM 1293 O O . THR A 1 173 ? -9.352 -23.172 -6.496 1 91.25 173 THR A O 1
ATOM 1296 N N . ILE A 1 174 ? -7.461 -23.25 -7.59 1 93.69 174 ILE A N 1
ATOM 1297 C CA . ILE A 1 174 ? -7.363 -21.797 -7.684 1 93.69 174 ILE A CA 1
ATOM 1298 C C . ILE A 1 174 ? -8.555 -21.25 -8.461 1 93.69 174 ILE A C 1
ATOM 1300 O O . ILE A 1 174 ? -9.219 -20.312 -8.016 1 93.69 174 ILE A O 1
ATOM 1304 N N . ALA A 1 175 ? -8.82 -21.844 -9.617 1 95.56 175 ALA A N 1
ATOM 1305 C CA . ALA A 1 175 ? -9.93 -21.406 -10.461 1 95.56 175 ALA A CA 1
ATOM 1306 C C . ALA A 1 175 ? -11.266 -21.531 -9.742 1 95.56 175 ALA A C 1
ATOM 1308 O O . ALA A 1 175 ? -12.125 -20.656 -9.844 1 95.56 175 ALA A O 1
ATOM 1309 N N . ASP A 1 176 ? -11.438 -22.609 -9.039 1 96.56 176 ASP A N 1
ATOM 1310 C CA . ASP A 1 176 ? -12.664 -22.828 -8.281 1 96.56 176 ASP A CA 1
ATOM 1311 C C . ASP A 1 176 ? -12.828 -21.781 -7.184 1 96.56 176 ASP A C 1
ATOM 1313 O O . ASP A 1 176 ? -13.93 -21.281 -6.941 1 96.56 176 ASP A O 1
ATOM 1317 N N . GLU A 1 177 ? -11.797 -21.5 -6.52 1 97.31 177 GLU A N 1
ATOM 1318 C CA . GLU A 1 177 ? -11.82 -20.5 -5.465 1 97.31 177 GLU A CA 1
ATOM 1319 C C . GLU A 1 177 ? -12.133 -19.109 -6.031 1 97.31 177 GLU A C 1
ATOM 1321 O O . GLU A 1 177 ? -12.836 -18.328 -5.398 1 97.31 177 GLU A O 1
ATOM 1326 N N . HIS A 1 178 ? -11.539 -18.766 -7.184 1 98.19 178 HIS A N 1
ATOM 1327 C CA . HIS A 1 178 ? -11.891 -17.531 -7.863 1 98.19 178 HIS A CA 1
ATOM 1328 C C . HIS A 1 178 ? -13.375 -17.469 -8.18 1 98.19 178 HIS A C 1
ATOM 1330 O O . HIS A 1 178 ? -14.008 -16.422 -8.016 1 98.19 178 HIS A O 1
ATOM 1336 N N . ASP A 1 179 ? -13.891 -18.594 -8.617 1 97.69 179 ASP A N 1
ATOM 1337 C CA . ASP A 1 179 ? -15.32 -18.672 -8.906 1 97.69 179 ASP A CA 1
ATOM 1338 C C . ASP A 1 179 ? -16.156 -18.344 -7.66 1 97.69 179 ASP A C 1
ATOM 1340 O O . ASP A 1 179 ? -17.188 -17.688 -7.754 1 97.69 179 ASP A O 1
ATOM 1344 N N . GLU A 1 180 ? -15.742 -18.891 -6.559 1 98.31 180 GLU A N 1
ATOM 1345 C CA . GLU A 1 180 ? -16.438 -18.609 -5.309 1 98.31 180 GLU A CA 1
ATOM 1346 C C . GLU A 1 180 ? -16.438 -17.125 -4.984 1 98.31 180 GLU A C 1
ATOM 1348 O O . GLU A 1 180 ? -17.438 -16.578 -4.539 1 98.31 180 GLU A O 1
ATOM 1353 N N . ILE A 1 181 ? -15.32 -16.438 -5.164 1 98.69 181 ILE A N 1
ATOM 1354 C CA . ILE A 1 181 ? -15.219 -15 -4.949 1 98.69 181 ILE A CA 1
ATOM 1355 C C . ILE A 1 181 ? -16.188 -14.273 -5.879 1 98.69 181 ILE A C 1
ATOM 1357 O O . ILE A 1 181 ? -16.969 -13.422 -5.434 1 98.69 181 ILE A O 1
ATOM 1361 N N . LEU A 1 182 ? -16.188 -14.648 -7.172 1 98.5 182 LEU A N 1
ATOM 1362 C CA . LEU A 1 182 ? -17.078 -14.023 -8.148 1 98.5 182 LEU A CA 1
ATOM 1363 C C . LEU A 1 182 ? -18.531 -14.234 -7.77 1 98.5 182 LEU A C 1
ATOM 1365 O O . LEU A 1 182 ? -19.359 -13.328 -7.93 1 98.5 182 LEU A O 1
ATOM 1369 N N . ARG A 1 183 ? -18.828 -15.422 -7.309 1 98.38 183 ARG A N 1
ATOM 1370 C CA . ARG A 1 183 ? -20.188 -15.711 -6.875 1 98.38 183 ARG A CA 1
ATOM 1371 C C . ARG A 1 183 ? -20.609 -14.797 -5.734 1 98.38 183 ARG A C 1
ATOM 1373 O O . ARG A 1 183 ? -21.734 -14.289 -5.723 1 98.38 183 ARG A O 1
ATOM 1380 N N . CYS A 1 184 ? -19.75 -14.633 -4.773 1 98.69 184 CYS A N 1
ATOM 1381 C CA . CYS A 1 184 ? -20.047 -13.758 -3.639 1 98.69 184 CYS A CA 1
ATOM 1382 C C . CYS A 1 184 ? -20.234 -12.32 -4.094 1 98.69 184 CYS A C 1
ATOM 1384 O O . CYS A 1 184 ? -21.094 -11.602 -3.557 1 98.69 184 CYS A O 1
ATOM 1386 N N . LEU A 1 185 ? -19.391 -11.852 -5.082 1 98.44 185 LEU A N 1
ATOM 1387 C CA . LEU A 1 185 ? -19.562 -10.508 -5.625 1 98.44 185 LEU A CA 1
ATOM 1388 C C . LEU A 1 185 ? -20.938 -10.359 -6.281 1 98.44 185 LEU A C 1
ATOM 1390 O O . LEU A 1 185 ? -21.656 -9.398 -6.008 1 98.44 185 LEU A O 1
ATOM 1394 N N . ALA A 1 186 ? -21.312 -11.297 -7.078 1 97.88 186 ALA A N 1
ATOM 1395 C CA . ALA A 1 186 ? -22.562 -11.266 -7.82 1 97.88 186 ALA A CA 1
ATOM 1396 C C . ALA A 1 186 ? -23.766 -11.297 -6.875 1 97.88 186 ALA A C 1
ATOM 1398 O O . ALA A 1 186 ? -24.797 -10.688 -7.152 1 97.88 186 ALA A O 1
ATOM 1399 N N . ALA A 1 187 ? -23.625 -11.961 -5.77 1 98.25 187 ALA A N 1
ATOM 1400 C CA . ALA A 1 187 ? -24.688 -12.133 -4.793 1 98.25 187 ALA A CA 1
ATOM 1401 C C . ALA A 1 187 ? -24.766 -10.945 -3.834 1 98.25 187 ALA A C 1
ATOM 1403 O O . ALA A 1 187 ? -25.594 -10.922 -2.924 1 98.25 187 ALA A O 1
ATOM 1404 N N . ALA A 1 188 ? -23.859 -9.992 -3.986 1 98.44 188 ALA A N 1
ATOM 1405 C CA . ALA A 1 188 ? -23.766 -8.859 -3.074 1 98.44 188 ALA A CA 1
ATOM 1406 C C . ALA A 1 188 ? -23.609 -9.328 -1.63 1 98.44 188 ALA A C 1
ATOM 1408 O O . ALA A 1 188 ? -24.328 -8.867 -0.74 1 98.44 188 ALA A O 1
ATOM 1409 N N . ASP A 1 189 ? -22.75 -10.227 -1.479 1 98.56 189 ASP A N 1
ATOM 1410 C CA . ASP A 1 189 ? -22.469 -10.844 -0.187 1 98.56 189 ASP A CA 1
ATOM 1411 C C . ASP A 1 189 ? -21.062 -10.461 0.302 1 98.56 189 ASP A C 1
ATOM 1413 O O . ASP A 1 189 ? -20.141 -11.266 0.226 1 98.56 189 ASP A O 1
ATOM 1417 N N . PRO A 1 190 ? -20.953 -9.336 0.961 1 98.5 190 PRO A N 1
ATOM 1418 C CA . PRO A 1 190 ? -19.625 -8.875 1.401 1 98.5 190 PRO A CA 1
ATOM 1419 C C . PRO A 1 190 ? -18.969 -9.828 2.393 1 98.5 190 PRO A C 1
ATOM 1421 O O . PRO A 1 190 ? -17.75 -10.031 2.338 1 98.5 190 PRO A O 1
ATOM 1424 N N . ASP A 1 191 ? -19.719 -10.336 3.295 1 98.44 191 ASP A N 1
ATOM 1425 C CA . ASP A 1 191 ? -19.156 -11.258 4.266 1 98.44 191 ASP A CA 1
ATOM 1426 C C . ASP A 1 191 ? -18.625 -12.523 3.578 1 98.44 191 ASP A C 1
ATOM 1428 O O . ASP A 1 191 ? -17.562 -13.023 3.918 1 98.44 191 ASP A O 1
ATOM 1432 N N . GLY A 1 192 ? -19.438 -13.008 2.646 1 98.69 192 GLY A N 1
ATOM 1433 C CA . GLY A 1 192 ? -18.984 -14.148 1.864 1 98.69 192 GLY A CA 1
ATOM 1434 C C . GLY A 1 192 ? -17.734 -13.859 1.047 1 98.69 192 GLY A C 1
ATOM 1435 O O . GLY A 1 192 ? -16.844 -14.695 0.96 1 98.69 192 GLY A O 1
ATOM 1436 N N . ALA A 1 193 ? -17.672 -12.68 0.431 1 98.69 193 ALA A N 1
ATOM 1437 C CA . ALA A 1 193 ? -16.5 -12.281 -0.353 1 98.69 193 ALA A CA 1
ATOM 1438 C C . ALA A 1 193 ? -15.25 -12.227 0.515 1 98.69 193 ALA A C 1
ATOM 1440 O O . ALA A 1 193 ? -14.18 -12.672 0.098 1 98.69 193 ALA A O 1
ATOM 1441 N N . ALA A 1 194 ? -15.414 -11.703 1.729 1 98.56 194 ALA A N 1
ATOM 1442 C CA . ALA A 1 194 ? -14.297 -11.648 2.672 1 98.56 194 ALA A CA 1
ATOM 1443 C C . ALA A 1 194 ? -13.797 -13.047 3.008 1 98.56 194 ALA A C 1
ATOM 1445 O O . ALA A 1 194 ? -12.594 -13.32 2.938 1 98.56 194 ALA A O 1
ATOM 1446 N N . ALA A 1 195 ? -14.719 -13.891 3.316 1 98.62 195 ALA A N 1
ATOM 1447 C CA . ALA A 1 195 ? -14.367 -15.258 3.717 1 98.62 195 ALA A CA 1
ATOM 1448 C C . ALA A 1 195 ? -13.711 -16.016 2.566 1 98.62 195 ALA A C 1
ATOM 1450 O O . ALA A 1 195 ? -12.742 -16.75 2.77 1 98.62 195 ALA A O 1
ATOM 1451 N N . ALA A 1 196 ? -14.266 -15.883 1.388 1 98.62 196 ALA A N 1
ATOM 1452 C CA . ALA A 1 196 ? -13.719 -16.562 0.215 1 98.62 196 ALA A CA 1
ATOM 1453 C C . ALA A 1 196 ? -12.312 -16.062 -0.1 1 98.62 196 ALA A C 1
ATOM 1455 O O . ALA A 1 196 ? -11.438 -16.844 -0.454 1 98.62 196 ALA A O 1
ATOM 1456 N N . THR A 1 197 ? -12.094 -14.742 -0.002 1 98.62 197 THR A N 1
ATOM 1457 C CA . THR A 1 197 ? -10.781 -14.164 -0.238 1 98.62 197 THR A CA 1
ATOM 1458 C C . THR A 1 197 ? -9.773 -14.664 0.796 1 98.62 197 THR A C 1
ATOM 1460 O O . THR A 1 197 ? -8.656 -15.047 0.449 1 98.62 197 THR A O 1
ATOM 1463 N N . ASP A 1 198 ? -10.211 -14.695 2.061 1 98.31 198 ASP A N 1
ATOM 1464 C CA . ASP A 1 198 ? -9.359 -15.172 3.143 1 98.31 198 ASP A CA 1
ATOM 1465 C C . ASP A 1 198 ? -8.922 -16.609 2.893 1 98.31 198 ASP A C 1
ATOM 1467 O O . ASP A 1 198 ? -7.738 -16.938 3.012 1 98.31 198 ASP A O 1
ATOM 1471 N N . ALA A 1 199 ? -9.867 -17.453 2.588 1 97.62 199 ALA A N 1
ATOM 1472 C CA . ALA A 1 199 ? -9.578 -18.859 2.363 1 97.62 199 ALA A CA 1
ATOM 1473 C C . ALA A 1 199 ? -8.625 -19.047 1.187 1 97.62 199 ALA A C 1
ATOM 1475 O O . ALA A 1 199 ? -7.652 -19.797 1.277 1 97.62 199 ALA A O 1
ATOM 1476 N N . HIS A 1 200 ? -8.867 -18.344 0.101 1 96.94 200 HIS A N 1
ATOM 1477 C CA . HIS A 1 200 ? -8.086 -18.453 -1.126 1 96.94 200 HIS A CA 1
ATOM 1478 C C . HIS A 1 200 ? -6.637 -18.047 -0.894 1 96.94 200 HIS A C 1
ATOM 1480 O O . HIS A 1 200 ? -5.715 -18.781 -1.237 1 96.94 200 HIS A O 1
ATOM 1486 N N . LEU A 1 201 ? -6.418 -16.922 -0.253 1 97.38 201 LEU A N 1
ATOM 1487 C CA . LEU A 1 201 ? -5.078 -16.375 -0.111 1 97.38 201 LEU A CA 1
ATOM 1488 C C . LEU A 1 201 ? -4.328 -17.047 1.033 1 97.38 201 LEU A C 1
ATOM 1490 O O . LEU A 1 201 ? -3.107 -17.203 0.97 1 97.38 201 LEU A O 1
ATOM 1494 N N . THR A 1 202 ? -5.074 -17.469 2.068 1 96.44 202 THR A N 1
ATOM 1495 C CA . THR A 1 202 ? -4.434 -18.203 3.16 1 96.44 202 THR A CA 1
ATOM 1496 C C . THR A 1 202 ? -3.902 -19.547 2.68 1 96.44 202 THR A C 1
ATOM 1498 O O . THR A 1 202 ? -2.795 -19.953 3.045 1 96.44 202 THR A O 1
ATOM 1501 N N . ARG A 1 203 ? -4.672 -20.219 1.901 1 93.31 203 ARG A N 1
ATOM 1502 C CA . ARG A 1 203 ? -4.223 -21.5 1.351 1 93.31 203 ARG A CA 1
ATOM 1503 C C . ARG A 1 203 ? -2.975 -21.312 0.495 1 93.31 203 ARG A C 1
ATOM 1505 O O . ARG A 1 203 ? -2.027 -22.094 0.594 1 93.31 203 ARG A O 1
ATOM 1512 N N . ALA A 1 204 ? -3 -20.359 -0.381 1 93.12 204 ALA A N 1
ATOM 1513 C CA . ALA A 1 204 ? -1.84 -20.078 -1.222 1 93.12 204 ALA A CA 1
ATOM 1514 C C . ALA A 1 204 ? -0.616 -19.734 -0.373 1 93.12 204 ALA A C 1
ATOM 1516 O O . ALA A 1 204 ? 0.483 -20.234 -0.639 1 93.12 204 ALA A O 1
ATOM 1517 N N . ARG A 1 205 ? -0.823 -18.875 0.611 1 94.38 205 ARG A N 1
ATOM 1518 C CA . ARG A 1 205 ? 0.245 -18.5 1.531 1 94.38 205 ARG A CA 1
ATOM 1519 C C . ARG A 1 205 ? 0.868 -19.734 2.18 1 94.38 205 ARG A C 1
ATOM 1521 O O . ARG A 1 205 ? 2.092 -19.875 2.207 1 94.38 205 ARG A O 1
ATOM 1528 N N . ASP A 1 206 ? 0.043 -20.594 2.676 1 93 206 ASP A N 1
ATOM 1529 C CA . ASP A 1 206 ? 0.514 -21.766 3.395 1 93 206 ASP A CA 1
ATOM 1530 C C . ASP A 1 206 ? 1.288 -22.703 2.469 1 93 206 ASP A C 1
ATOM 1532 O O . ASP A 1 206 ? 2.297 -23.281 2.867 1 93 206 ASP A O 1
ATOM 1536 N N . ALA A 1 207 ? 0.789 -22.844 1.273 1 89.12 207 ALA A N 1
ATOM 1537 C CA . ALA A 1 207 ? 1.483 -23.688 0.293 1 89.12 207 ALA A CA 1
ATOM 1538 C C . ALA A 1 207 ? 2.861 -23.109 -0.032 1 89.12 207 ALA A C 1
ATOM 1540 O O . ALA A 1 207 ? 3.838 -23.859 -0.14 1 89.12 207 ALA A O 1
ATOM 1541 N N . LEU A 1 208 ? 2.957 -21.844 -0.235 1 89.69 208 LEU A N 1
ATOM 1542 C CA . LEU A 1 208 ? 4.219 -21.172 -0.545 1 89.69 208 LEU A CA 1
ATOM 1543 C C . LEU A 1 208 ? 5.203 -21.312 0.614 1 89.69 208 LEU A C 1
ATOM 1545 O O . LEU A 1 208 ? 6.387 -21.562 0.401 1 89.69 208 LEU A O 1
ATOM 1549 N N . ILE A 1 209 ? 4.691 -21.125 1.787 1 91.06 209 ILE A N 1
ATOM 1550 C CA . ILE A 1 209 ? 5.535 -21.203 2.975 1 91.06 209 ILE A CA 1
ATOM 1551 C C . ILE A 1 209 ? 6.074 -22.625 3.131 1 91.06 209 ILE A C 1
ATOM 1553 O O . ILE A 1 209 ? 7.254 -22.812 3.439 1 91.06 209 ILE A O 1
ATOM 1557 N N . ALA A 1 210 ? 5.219 -23.609 2.932 1 89.06 210 ALA A N 1
ATOM 1558 C CA . ALA A 1 210 ? 5.652 -25 2.998 1 89.06 210 ALA A CA 1
ATOM 1559 C C . ALA A 1 210 ? 6.762 -25.281 1.987 1 89.06 210 ALA A C 1
ATOM 1561 O O . ALA A 1 210 ? 7.746 -25.953 2.305 1 89.06 210 ALA A O 1
ATOM 1562 N N . ALA A 1 211 ? 6.562 -24.766 0.838 1 83.94 211 ALA A N 1
ATOM 1563 C CA . ALA A 1 211 ? 7.562 -24.969 -0.209 1 83.94 211 ALA A CA 1
ATOM 1564 C C . ALA A 1 211 ? 8.883 -24.297 0.168 1 83.94 211 ALA A C 1
ATOM 1566 O O . ALA A 1 211 ? 9.961 -24.844 -0.098 1 83.94 211 ALA A O 1
ATOM 1567 N N . ALA A 1 212 ? 8.836 -23.125 0.713 1 83.12 212 ALA A N 1
ATOM 1568 C CA . ALA A 1 212 ? 10.031 -22.391 1.106 1 83.12 212 ALA A CA 1
ATOM 1569 C C . ALA A 1 212 ? 10.773 -23.109 2.225 1 83.12 212 ALA A C 1
ATOM 1571 O O . ALA A 1 212 ? 12.008 -23.078 2.279 1 83.12 212 ALA A O 1
ATOM 1572 N N . ARG A 1 213 ? 10.039 -23.688 3.107 1 84.44 213 ARG A N 1
ATOM 1573 C CA . ARG A 1 213 ? 10.656 -24.422 4.207 1 84.44 213 ARG A CA 1
ATOM 1574 C C . ARG A 1 213 ? 11.383 -25.656 3.693 1 84.44 213 ARG A C 1
ATOM 1576 O O . ARG A 1 213 ? 12.406 -26.062 4.254 1 84.44 213 ARG A O 1
ATOM 1583 N N . GLU A 1 214 ? 10.883 -26.219 2.672 1 78.19 214 GLU A N 1
ATOM 1584 C CA . GLU A 1 214 ? 11.508 -27.391 2.061 1 78.19 214 GLU A CA 1
ATOM 1585 C C . GLU A 1 214 ? 12.789 -27 1.328 1 78.19 214 GLU A C 1
ATOM 1587 O O . GLU A 1 214 ? 13.727 -27.797 1.256 1 78.19 214 GLU A O 1
ATOM 1592 N N . ASP A 1 215 ? 12.773 -25.891 0.743 1 69.06 215 ASP A N 1
ATOM 1593 C CA . ASP A 1 215 ? 13.938 -25.438 -0.015 1 69.06 215 ASP A CA 1
ATOM 1594 C C . ASP A 1 215 ? 15.055 -24.984 0.917 1 69.06 215 ASP A C 1
ATOM 1596 O O . ASP A 1 215 ? 16.203 -24.828 0.491 1 69.06 215 ASP A O 1
ATOM 1600 N N . ALA A 1 216 ? 14.75 -24.703 2.199 1 63.25 216 ALA A N 1
ATOM 1601 C CA . ALA A 1 216 ? 15.789 -24.281 3.137 1 63.25 216 ALA A CA 1
ATOM 1602 C C . ALA A 1 216 ? 16.75 -25.422 3.445 1 63.25 216 ALA A C 1
ATOM 1604 O O . ALA A 1 216 ? 16.344 -26.578 3.6 1 63.25 216 ALA A O 1
ATOM 1605 N N . PRO A 1 217 ? 17.969 -25.328 3.078 1 58.75 217 PRO A N 1
ATOM 1606 C CA . PRO A 1 217 ? 18.938 -26.422 3.256 1 58.75 217 PRO A CA 1
ATOM 1607 C C . PRO A 1 217 ? 18.688 -27.234 4.52 1 58.75 217 PRO A C 1
ATOM 1609 O O . PRO A 1 217 ? 19.016 -28.422 4.566 1 58.75 217 PRO A O 1
ATOM 1612 N N . GLY A 1 218 ? 18.562 -26.812 5.746 1 47 218 GLY A N 1
ATOM 1613 C CA . GLY A 1 218 ? 18.609 -27.625 6.941 1 47 218 GLY A CA 1
ATOM 1614 C C . GLY A 1 218 ? 17.438 -28.594 7.059 1 47 218 GLY A C 1
ATOM 1615 O O . GLY A 1 218 ? 17.25 -29.219 8.102 1 47 218 GLY A O 1
ATOM 1616 N N . GLY A 1 219 ? 16.438 -28.578 6.312 1 36.91 219 GLY A N 1
ATOM 1617 C CA . GLY A 1 219 ? 15.414 -29.578 6.57 1 36.91 219 GLY A CA 1
ATOM 1618 C C . GLY A 1 219 ? 15.836 -30.984 6.164 1 36.91 219 GLY A C 1
ATOM 1619 O O . GLY A 1 219 ? 14.984 -31.828 5.879 1 36.91 219 GLY A O 1
ATOM 1620 N N . VAL A 1 220 ? 16.922 -31.359 5.875 1 33.34 220 VAL A N 1
ATOM 1621 C CA . VAL A 1 220 ? 17.312 -32.781 5.805 1 33.34 220 VAL A CA 1
ATOM 1622 C C . VAL A 1 220 ? 16.812 -33.5 7.051 1 33.34 220 VAL A C 1
ATOM 1624 O O . VAL A 1 220 ? 16.766 -32.938 8.141 1 33.34 220 VAL A O 1
ATOM 1627 N N . SER A 1 221 ? 16.141 -34.75 6.883 1 29.77 221 SER A N 1
ATOM 1628 C CA . SER A 1 221 ? 16.25 -35.938 7.746 1 29.77 221 SER A CA 1
ATOM 1629 C C . SER A 1 221 ? 17.688 -36.156 8.195 1 29.77 221 SER A C 1
ATOM 1631 O O . SER A 1 221 ? 18.625 -35.906 7.438 1 29.77 221 SER A O 1
ATOM 1633 N N . MET B 1 1 ? 34.094 6.457 10.664 1 24.98 1 MET B N 1
ATOM 1634 C CA . MET B 1 1 ? 32.656 6.395 10.617 1 24.98 1 MET B CA 1
ATOM 1635 C C . MET B 1 1 ? 32.125 6.984 9.32 1 24.98 1 MET B C 1
ATOM 1637 O O . MET B 1 1 ? 32.25 8.188 9.078 1 24.98 1 MET B O 1
ATOM 1641 N N . THR B 1 2 ? 32.344 6.426 8.141 1 30.69 2 THR B N 1
ATOM 1642 C CA . THR B 1 2 ? 32.094 6.988 6.82 1 30.69 2 THR B CA 1
ATOM 1643 C C . THR B 1 2 ? 30.672 7.551 6.723 1 30.69 2 THR B C 1
ATOM 1645 O O . THR B 1 2 ? 29.703 6.871 7.078 1 30.69 2 THR B O 1
ATOM 1648 N N . LEU B 1 3 ? 30.406 8.766 7.109 1 34.56 3 LEU B N 1
ATOM 1649 C CA . LEU B 1 3 ? 29.188 9.57 7.07 1 34.56 3 LEU B CA 1
ATOM 1650 C C . LEU B 1 3 ? 28.344 9.227 5.852 1 34.56 3 LEU B C 1
ATOM 1652 O O . LEU B 1 3 ? 28.859 9.203 4.727 1 34.56 3 LEU B O 1
ATOM 1656 N N . HIS B 1 4 ? 27.672 8.234 5.719 1 40.72 4 HIS B N 1
ATOM 1657 C CA . HIS B 1 4 ? 26.828 7.801 4.609 1 40.72 4 HIS B CA 1
ATOM 1658 C C . HIS B 1 4 ? 26.156 8.984 3.936 1 40.72 4 HIS B C 1
ATOM 1660 O O . HIS B 1 4 ? 25.359 9.688 4.562 1 40.72 4 HIS B O 1
ATOM 1666 N N . THR B 1 5 ? 26.719 9.914 3.09 1 44.12 5 THR B N 1
ATOM 1667 C CA . THR B 1 5 ? 26.5 11.109 2.277 1 44.12 5 THR B CA 1
ATOM 1668 C C . THR B 1 5 ? 25.125 11.062 1.601 1 44.12 5 THR B C 1
ATOM 1670 O O . THR B 1 5 ? 24.828 10.109 0.877 1 44.12 5 THR B O 1
ATOM 1673 N N . ARG B 1 6 ? 24.203 11.43 2.258 1 55.78 6 ARG B N 1
ATOM 1674 C CA . ARG B 1 6 ? 22.922 11.672 1.596 1 55.78 6 ARG B CA 1
ATOM 1675 C C . ARG B 1 6 ? 23.141 12.195 0.179 1 55.78 6 ARG B C 1
ATOM 1677 O O . ARG B 1 6 ? 23.891 13.148 -0.031 1 55.78 6 ARG B O 1
ATOM 1684 N N . SER B 1 7 ? 22.75 11.398 -0.766 1 76.06 7 SER B N 1
ATOM 1685 C CA . SER B 1 7 ? 22.938 11.852 -2.141 1 76.06 7 SER B CA 1
ATOM 1686 C C . SER B 1 7 ? 22.359 13.25 -2.348 1 76.06 7 SER B C 1
ATOM 1688 O O . SER B 1 7 ? 21.5 13.695 -1.591 1 76.06 7 SER B O 1
ATOM 1690 N N . VAL B 1 8 ? 23.047 14.125 -2.914 1 81.75 8 VAL B N 1
ATOM 1691 C CA . VAL B 1 8 ? 22.594 15.453 -3.305 1 81.75 8 VAL B CA 1
ATOM 1692 C C . VAL B 1 8 ? 21.125 15.383 -3.752 1 81.75 8 VAL B C 1
ATOM 1694 O O . VAL B 1 8 ? 20.344 16.281 -3.457 1 81.75 8 VAL B O 1
ATOM 1697 N N . VAL B 1 9 ? 20.75 14.273 -4.301 1 87.38 9 VAL B N 1
ATOM 1698 C CA . VAL B 1 9 ? 19.375 14.078 -4.746 1 87.38 9 VAL B CA 1
ATOM 1699 C C . VAL B 1 9 ? 18.438 14.008 -3.533 1 87.38 9 VAL B C 1
ATOM 1701 O O . VAL B 1 9 ? 17.375 14.625 -3.523 1 87.38 9 VAL B O 1
ATOM 1704 N N . ASP B 1 10 ? 18.891 13.281 -2.512 1 82.56 10 ASP B N 1
ATOM 1705 C CA . ASP B 1 10 ? 18.094 13.164 -1.293 1 82.56 10 ASP B CA 1
ATOM 1706 C C . ASP B 1 10 ? 17.859 14.531 -0.651 1 82.56 10 ASP B C 1
ATOM 1708 O O . ASP B 1 10 ? 16.75 14.836 -0.218 1 82.56 10 ASP B O 1
ATOM 1712 N N . ALA B 1 11 ? 18.906 15.258 -0.651 1 86.5 11 ALA B N 1
ATOM 1713 C CA . ALA B 1 11 ? 18.844 16.578 -0.014 1 86.5 11 ALA B CA 1
ATOM 1714 C C . ALA B 1 11 ? 17.875 17.484 -0.763 1 86.5 11 ALA B C 1
ATOM 1716 O O . ALA B 1 11 ? 17.062 18.188 -0.147 1 86.5 11 ALA B O 1
ATOM 1717 N N . VAL B 1 12 ? 18.016 17.547 -2.055 1 90.81 12 VAL B N 1
ATOM 1718 C CA . VAL B 1 12 ? 17.156 18.391 -2.869 1 90.81 12 VAL B CA 1
ATOM 1719 C C . VAL B 1 12 ? 15.711 17.938 -2.748 1 90.81 12 VAL B C 1
ATOM 1721 O O . VAL B 1 12 ? 14.797 18.75 -2.58 1 90.81 12 VAL B O 1
ATOM 1724 N N . GLU B 1 13 ? 15.539 16.609 -2.848 1 88.56 13 GLU B N 1
ATOM 1725 C CA . GLU B 1 13 ? 14.195 16.031 -2.723 1 88.56 13 GLU B CA 1
ATOM 1726 C C . GLU B 1 13 ? 13.562 16.406 -1.388 1 88.56 13 GLU B C 1
ATOM 1728 O O . GLU B 1 13 ? 12.406 16.828 -1.343 1 88.56 13 GLU B O 1
ATOM 1733 N N . GLU B 1 14 ? 14.312 16.312 -0.35 1 80.69 14 GLU B N 1
ATOM 1734 C CA . GLU B 1 14 ? 13.805 16.609 0.985 1 80.69 14 GLU B CA 1
ATOM 1735 C C . GLU B 1 14 ? 13.477 18.094 1.129 1 80.69 14 GLU B C 1
ATOM 1737 O O . GLU B 1 14 ? 12.453 18.453 1.72 1 80.69 14 GLU B O 1
ATOM 1742 N N . ALA B 1 15 ? 14.32 18.922 0.645 1 84.69 15 ALA B N 1
ATOM 1743 C CA . ALA B 1 15 ? 14.094 20.359 0.72 1 84.69 15 ALA B CA 1
ATOM 1744 C C . ALA B 1 15 ? 12.836 20.766 -0.042 1 84.69 15 ALA B C 1
ATOM 1746 O O . ALA B 1 15 ? 12.023 21.547 0.456 1 84.69 15 ALA B O 1
ATOM 1747 N N . LEU B 1 16 ? 12.711 20.25 -1.225 1 87.62 16 LEU B N 1
ATOM 1748 C CA . LEU B 1 16 ? 11.539 20.547 -2.045 1 87.62 16 LEU B CA 1
ATOM 1749 C C . LEU B 1 16 ? 10.273 20 -1.405 1 87.62 16 LEU B C 1
ATOM 1751 O O . LEU B 1 16 ? 9.234 20.672 -1.394 1 87.62 16 LEU B O 1
ATOM 1755 N N . ARG B 1 17 ? 10.406 18.812 -0.886 1 80.38 17 ARG B N 1
ATOM 1756 C CA . ARG B 1 17 ? 9.289 18.219 -0.16 1 80.38 17 ARG B CA 1
ATOM 1757 C C . ARG B 1 17 ? 8.836 19.125 0.98 1 80.38 17 ARG B C 1
ATOM 1759 O O . ARG B 1 17 ? 7.641 19.391 1.134 1 80.38 17 ARG B O 1
ATOM 1766 N N . ASN B 1 18 ? 9.773 19.594 1.75 1 72.38 18 ASN B N 1
ATOM 1767 C CA . ASN B 1 18 ? 9.453 20.469 2.875 1 72.38 18 ASN B CA 1
ATOM 1768 C C . ASN B 1 18 ? 8.766 21.75 2.416 1 72.38 18 ASN B C 1
ATOM 1770 O O . ASN B 1 18 ? 7.797 22.188 3.037 1 72.38 18 ASN B O 1
ATOM 1774 N N . ARG B 1 19 ? 9.18 22.281 1.345 1 78.5 19 ARG B N 1
ATOM 1775 C CA . ARG B 1 19 ? 8.578 23.5 0.823 1 78.5 19 ARG B CA 1
ATOM 1776 C C . ARG B 1 19 ? 7.129 23.266 0.397 1 78.5 19 ARG B C 1
ATOM 1778 O O . ARG B 1 19 ? 6.27 24.125 0.585 1 78.5 19 ARG B O 1
ATOM 1785 N N . ILE B 1 20 ? 6.934 22.172 -0.168 1 77.69 20 ILE B N 1
ATOM 1786 C CA . ILE B 1 20 ? 5.582 21.828 -0.591 1 77.69 20 ILE B CA 1
ATOM 1787 C C . ILE B 1 20 ? 4.695 21.625 0.634 1 77.69 20 ILE B C 1
ATOM 1789 O O . ILE B 1 20 ? 3.58 22.141 0.694 1 77.69 20 ILE B O 1
ATOM 1793 N N . LEU B 1 21 ? 5.328 21.016 1.623 1 66.38 21 LEU B N 1
ATOM 1794 C CA . LEU B 1 21 ? 4.562 20.625 2.803 1 66.38 21 LEU B CA 1
ATOM 1795 C C . LEU B 1 21 ? 4.223 21.844 3.652 1 66.38 21 LEU B C 1
ATOM 1797 O O . LEU B 1 21 ? 3.139 21.922 4.234 1 66.38 21 LEU B O 1
ATOM 1801 N N . VAL B 1 22 ? 5.098 22.781 3.715 1 63.84 22 VAL B N 1
ATOM 1802 C CA . VAL B 1 22 ? 4.871 23.938 4.578 1 63.84 22 VAL B CA 1
ATOM 1803 C C . VAL B 1 22 ? 4.129 25.016 3.799 1 63.84 22 VAL B C 1
ATOM 1805 O O . VAL B 1 22 ? 3.816 26.078 4.348 1 63.84 22 VAL B O 1
ATOM 1808 N N . GLY B 1 23 ? 3.83 24.766 2.498 1 70.31 23 GLY B N 1
ATOM 1809 C CA . GLY B 1 23 ? 2.992 25.656 1.723 1 70.31 23 GLY B CA 1
ATOM 1810 C C . GLY B 1 23 ? 3.785 26.703 0.951 1 70.31 23 GLY B C 1
ATOM 1811 O O . GLY B 1 23 ? 3.209 27.516 0.237 1 70.31 23 GLY B O 1
ATOM 1812 N N . ASP B 1 24 ? 5.07 26.656 1.124 1 75.06 24 ASP B N 1
ATOM 1813 C CA . ASP B 1 24 ? 5.895 27.578 0.361 1 75.06 24 ASP B CA 1
ATOM 1814 C C . ASP B 1 24 ? 5.746 27.344 -1.141 1 75.06 24 ASP B C 1
ATOM 1816 O O . ASP B 1 24 ? 5.922 28.266 -1.941 1 75.06 24 ASP B O 1
ATOM 1820 N N . GLU B 1 25 ? 5.461 26.172 -1.547 1 84.31 25 GLU B N 1
ATOM 1821 C CA . GLU B 1 25 ? 5.012 25.812 -2.889 1 84.31 25 GLU B CA 1
ATOM 1822 C C . GLU B 1 25 ? 3.551 25.375 -2.883 1 84.31 25 GLU B C 1
ATOM 1824 O O . GLU B 1 25 ? 3.248 24.203 -2.654 1 84.31 25 GLU B O 1
ATOM 1829 N N . PRO B 1 26 ? 2.668 26.328 -3.068 1 77.81 26 PRO B N 1
ATOM 1830 C CA . PRO B 1 26 ? 1.246 26 -2.924 1 77.81 26 PRO B CA 1
ATOM 1831 C C . PRO B 1 26 ? 0.751 25.016 -3.98 1 77.81 26 PRO B C 1
ATOM 1833 O O . PRO B 1 26 ? 1.39 24.859 -5.023 1 77.81 26 PRO B O 1
ATOM 1836 N N . PRO B 1 27 ? -0.41 24.406 -3.662 1 78.94 27 PRO B N 1
ATOM 1837 C CA . PRO B 1 27 ? -1 23.531 -4.676 1 78.94 27 PRO B CA 1
ATOM 1838 C C . PRO B 1 27 ? -1.164 24.219 -6.027 1 78.94 27 PRO B C 1
ATOM 1840 O O . PRO B 1 27 ? -1.568 25.391 -6.086 1 78.94 27 PRO B O 1
ATOM 1843 N N . GLY B 1 28 ? -0.742 23.516 -7.027 1 81.38 28 GLY B N 1
ATOM 1844 C CA . GLY B 1 28 ? -0.86 24.062 -8.367 1 81.38 28 GLY B CA 1
ATOM 1845 C C . GLY B 1 28 ? 0.374 24.812 -8.812 1 81.38 28 GLY B C 1
ATOM 1846 O O . GLY B 1 28 ? 0.522 25.141 -9.992 1 81.38 28 GLY B O 1
ATOM 1847 N N . ALA B 1 29 ? 1.271 25.141 -7.945 1 87.81 29 ALA B N 1
ATOM 1848 C CA . ALA B 1 29 ? 2.492 25.859 -8.305 1 87.81 29 ALA B CA 1
ATOM 1849 C C . ALA B 1 29 ? 3.35 25.031 -9.266 1 87.81 29 ALA B C 1
ATOM 1851 O O . ALA B 1 29 ? 3.465 23.812 -9.117 1 87.81 29 ALA B O 1
ATOM 1852 N N . VAL B 1 30 ? 3.938 25.703 -10.203 1 90.38 30 VAL B N 1
ATOM 1853 C CA . VAL B 1 30 ? 4.777 25.047 -11.203 1 90.38 30 VAL B CA 1
ATOM 1854 C C . VAL B 1 30 ? 6.18 24.844 -10.641 1 90.38 30 VAL B C 1
ATOM 1856 O O . VAL B 1 30 ? 6.777 25.766 -10.078 1 90.38 30 VAL B O 1
ATOM 1859 N N . VAL B 1 31 ? 6.668 23.656 -10.703 1 93.25 31 VAL B N 1
ATOM 1860 C CA . VAL B 1 31 ? 8.008 23.266 -10.281 1 93.25 31 VAL B CA 1
ATOM 1861 C C . VAL B 1 31 ? 8.766 22.656 -11.461 1 93.25 31 VAL B C 1
ATOM 1863 O O . VAL B 1 31 ? 8.477 21.531 -11.867 1 93.25 31 VAL B O 1
ATOM 1866 N N . THR B 1 32 ? 9.75 23.391 -11.977 1 93.5 32 THR B N 1
ATOM 1867 C CA . THR B 1 32 ? 10.484 22.938 -13.148 1 93.5 32 THR B CA 1
ATOM 1868 C C . THR B 1 32 ? 11.883 22.453 -12.758 1 93.5 32 THR B C 1
ATOM 1870 O O . THR B 1 32 ? 12.406 22.844 -11.711 1 93.5 32 THR B O 1
ATOM 1873 N N . GLU B 1 33 ? 12.391 21.578 -13.586 1 93.19 33 GLU B N 1
ATOM 1874 C CA . GLU B 1 33 ? 13.758 21.125 -13.375 1 93.19 33 GLU B CA 1
ATOM 1875 C C . GLU B 1 33 ? 14.734 22.297 -13.352 1 93.19 33 GLU B C 1
ATOM 1877 O O . GLU B 1 33 ? 15.633 22.344 -12.5 1 93.19 33 GLU B O 1
ATOM 1882 N N . VAL B 1 34 ? 14.523 23.219 -14.32 1 93.19 34 VAL B N 1
ATOM 1883 C CA . VAL B 1 34 ? 15.383 24.391 -14.422 1 93.19 34 VAL B CA 1
ATOM 1884 C C . VAL B 1 34 ? 15.258 25.234 -13.156 1 93.19 34 VAL B C 1
ATOM 1886 O O . VAL B 1 34 ? 16.266 25.703 -12.617 1 93.19 34 VAL B O 1
ATOM 1889 N N . GLY B 1 35 ? 14.07 25.453 -12.703 1 93.88 35 GLY B N 1
ATOM 1890 C CA . GLY B 1 35 ? 13.844 26.219 -11.492 1 93.88 35 GLY B CA 1
ATOM 1891 C C . GLY B 1 35 ? 14.469 25.609 -10.258 1 93.88 35 GLY B C 1
ATOM 1892 O O . GLY B 1 35 ? 15.102 26.297 -9.461 1 93.88 35 GLY B O 1
ATOM 1893 N N . VAL B 1 36 ? 14.297 24.328 -10.078 1 94.38 36 VAL B N 1
ATOM 1894 C CA . VAL B 1 36 ? 14.844 23.609 -8.93 1 94.38 36 VAL B CA 1
ATOM 1895 C C . VAL B 1 36 ? 16.375 23.609 -9 1 94.38 3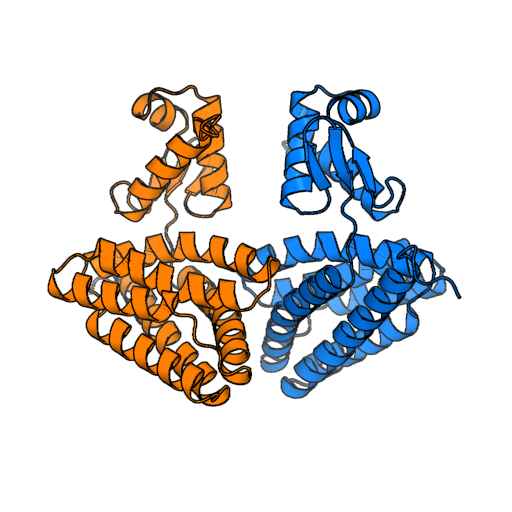6 VAL B C 1
ATOM 1897 O O . VAL B 1 36 ? 17.047 23.828 -7.984 1 94.38 36 VAL B O 1
ATOM 1900 N N . ALA B 1 37 ? 16.875 23.359 -10.195 1 92.94 37 ALA B N 1
ATOM 1901 C CA . ALA B 1 37 ? 18.312 23.391 -10.375 1 92.94 37 ALA B CA 1
ATOM 1902 C C . ALA B 1 37 ? 18.906 24.734 -9.961 1 92.94 37 ALA B C 1
ATOM 1904 O O . ALA B 1 37 ? 19.906 24.797 -9.258 1 92.94 37 ALA B O 1
ATOM 1905 N N . ALA B 1 38 ? 18.25 25.766 -10.398 1 94.19 38 ALA B N 1
ATOM 1906 C CA . ALA B 1 38 ? 18.703 27.125 -10.094 1 94.19 38 ALA B CA 1
ATOM 1907 C C . ALA B 1 38 ? 18.594 27.422 -8.602 1 94.19 38 ALA B C 1
ATOM 1909 O O . ALA B 1 38 ? 19.516 27.969 -8 1 94.19 38 ALA B O 1
ATOM 1910 N N . ARG B 1 39 ? 17.516 27.047 -8.016 1 92.75 39 ARG B N 1
ATOM 1911 C CA . ARG B 1 39 ? 17.219 27.359 -6.621 1 92.75 39 ARG B CA 1
ATOM 1912 C C . ARG B 1 39 ? 18.203 26.672 -5.68 1 92.75 39 ARG B C 1
ATOM 1914 O O . ARG B 1 39 ? 18.609 27.234 -4.668 1 92.75 39 ARG B O 1
ATOM 1921 N N . PHE B 1 40 ? 18.531 25.469 -6.023 1 92.56 40 PHE B N 1
ATOM 1922 C CA . PHE B 1 40 ? 19.281 24.672 -5.066 1 92.56 40 PHE B CA 1
ATOM 1923 C C . PHE B 1 40 ? 20.734 24.531 -5.523 1 92.56 40 PHE B C 1
ATOM 1925 O O . PHE B 1 40 ? 21.531 23.875 -4.852 1 92.56 40 PHE B O 1
ATOM 1932 N N . GLY B 1 41 ? 21.062 25.062 -6.621 1 93.38 41 GLY B N 1
ATOM 1933 C CA . GLY B 1 41 ? 22.438 25.047 -7.113 1 93.38 41 GLY B CA 1
ATOM 1934 C C . GLY B 1 41 ? 22.922 23.656 -7.496 1 93.38 41 GLY B C 1
ATOM 1935 O O . GLY B 1 41 ? 24.016 23.25 -7.102 1 93.38 41 GLY B O 1
ATOM 1936 N N . VAL B 1 42 ? 22.078 22.984 -8.133 1 92.44 42 VAL B N 1
ATOM 1937 C CA . VAL B 1 42 ? 22.422 21.625 -8.57 1 92.44 42 VAL B CA 1
ATOM 1938 C C . VAL B 1 42 ? 22.203 21.5 -10.07 1 92.44 42 VAL B C 1
ATOM 1940 O O . VAL B 1 42 ? 21.672 22.422 -10.711 1 92.44 42 VAL B O 1
ATOM 1943 N N . GLY B 1 43 ? 22.703 20.422 -10.578 1 91.81 43 GLY B N 1
ATOM 1944 C CA . GLY B 1 43 ? 22.484 20.188 -12 1 91.81 43 GLY B CA 1
ATOM 1945 C C . GLY B 1 43 ? 21.062 19.734 -12.32 1 91.81 43 GLY B C 1
ATOM 1946 O O . GLY B 1 43 ? 20.312 19.359 -11.414 1 91.81 43 GLY B O 1
ATOM 1947 N N . ARG B 1 44 ? 20.781 19.812 -13.617 1 90.81 44 ARG B N 1
ATOM 1948 C CA . ARG B 1 44 ? 19.453 19.453 -14.07 1 90.81 44 ARG B CA 1
ATOM 1949 C C . ARG B 1 44 ? 19.172 17.969 -13.828 1 90.81 44 ARG B C 1
ATOM 1951 O O . ARG B 1 44 ? 18.078 17.594 -13.43 1 90.81 44 ARG B O 1
ATOM 1958 N N . PRO B 1 45 ? 20.172 17.156 -13.961 1 87.25 45 PRO B N 1
ATOM 1959 C CA . PRO B 1 45 ? 19.906 15.742 -13.68 1 87.25 45 PRO B CA 1
ATOM 1960 C C . PRO B 1 45 ? 19.547 15.492 -12.219 1 87.25 45 PRO B C 1
ATOM 1962 O O . PRO B 1 45 ? 18.703 14.641 -11.922 1 87.25 45 PRO B O 1
ATOM 1965 N N . THR B 1 46 ? 20.203 16.141 -11.383 1 88.88 46 THR B N 1
ATOM 1966 C CA . THR B 1 46 ? 19.906 16.031 -9.961 1 88.88 46 THR B CA 1
ATOM 1967 C C . THR B 1 46 ? 18.516 16.578 -9.664 1 88.88 46 THR B C 1
ATOM 1969 O O . THR B 1 46 ? 17.734 15.938 -8.945 1 88.88 46 THR B O 1
ATOM 1972 N N . ALA B 1 47 ? 18.203 17.719 -10.219 1 93.06 47 ALA B N 1
ATOM 1973 C CA . ALA B 1 47 ? 16.875 18.297 -10.055 1 93.06 47 ALA B CA 1
ATOM 1974 C C . ALA B 1 47 ? 15.789 17.375 -10.594 1 93.06 47 ALA B C 1
ATOM 1976 O O . ALA B 1 47 ? 14.758 17.172 -9.953 1 93.06 47 ALA B O 1
ATOM 1977 N N . LYS B 1 48 ? 16.047 16.828 -11.672 1 89.38 48 LYS B N 1
ATOM 1978 C CA . LYS B 1 48 ? 15.094 15.914 -12.289 1 89.38 48 LYS B CA 1
ATOM 1979 C C . LYS B 1 48 ? 14.859 14.695 -11.391 1 89.38 48 LYS B C 1
ATOM 1981 O O . LYS B 1 48 ? 13.711 14.273 -11.203 1 89.38 48 LYS B O 1
ATOM 1986 N N . ALA B 1 49 ? 15.914 14.211 -10.883 1 87.5 49 ALA B N 1
ATOM 1987 C CA . ALA B 1 49 ? 15.805 13.039 -10.023 1 87.5 49 ALA B CA 1
ATOM 1988 C C . ALA B 1 49 ? 14.977 13.352 -8.781 1 87.5 49 ALA B C 1
ATOM 1990 O O . ALA B 1 49 ? 14.141 12.539 -8.359 1 87.5 49 ALA B O 1
ATOM 1991 N N . ALA B 1 50 ? 15.211 14.43 -8.266 1 89.25 50 ALA B N 1
ATOM 1992 C CA . ALA B 1 50 ? 14.469 14.852 -7.086 1 89.25 50 ALA B CA 1
ATOM 1993 C C . ALA B 1 50 ? 12.984 15.031 -7.406 1 89.25 50 ALA B C 1
ATOM 1995 O O . ALA B 1 50 ? 12.125 14.57 -6.652 1 89.25 50 ALA B O 1
ATOM 1996 N N . ILE B 1 51 ? 12.773 15.68 -8.531 1 90.31 51 ILE B N 1
ATOM 1997 C CA . ILE B 1 51 ? 11.398 15.922 -8.961 1 90.31 51 ILE B CA 1
ATOM 1998 C C . ILE B 1 51 ? 10.711 14.594 -9.266 1 90.31 51 ILE B C 1
ATOM 2000 O O . ILE B 1 51 ? 9.562 14.383 -8.891 1 90.31 51 ILE B O 1
ATOM 2004 N N . ASP B 1 52 ? 11.445 13.727 -9.852 1 85.94 52 ASP B N 1
ATOM 2005 C CA . ASP B 1 52 ? 10.891 12.422 -10.188 1 85.94 52 ASP B CA 1
ATOM 2006 C C . ASP B 1 52 ? 10.445 11.672 -8.938 1 85.94 52 ASP B C 1
ATOM 2008 O O . ASP B 1 52 ? 9.406 11 -8.945 1 85.94 52 ASP B O 1
ATOM 2012 N N . ARG B 1 53 ? 11.172 11.758 -7.949 1 80.88 53 ARG B N 1
ATOM 2013 C CA . ARG B 1 53 ? 10.812 11.102 -6.695 1 80.88 53 ARG B CA 1
ATOM 2014 C C . ARG B 1 53 ? 9.539 11.703 -6.105 1 80.88 53 ARG B C 1
ATOM 2016 O O . ARG B 1 53 ? 8.688 10.977 -5.598 1 80.88 53 ARG B O 1
ATOM 2023 N N . LEU B 1 54 ? 9.477 12.984 -6.227 1 82.5 54 LEU B N 1
ATOM 2024 C CA . LEU B 1 54 ? 8.312 13.664 -5.672 1 82.5 54 LEU B CA 1
ATOM 2025 C C . LEU B 1 54 ? 7.07 13.406 -6.52 1 82.5 54 LEU B C 1
ATOM 2027 O O . LEU B 1 54 ? 5.953 13.406 -6.008 1 82.5 54 LEU B O 1
ATOM 2031 N N . VAL B 1 55 ? 7.309 13.188 -7.785 1 80.75 55 VAL B N 1
ATOM 2032 C CA . VAL B 1 55 ? 6.219 12.781 -8.664 1 80.75 55 VAL B CA 1
ATOM 2033 C C . VAL B 1 55 ? 5.762 11.367 -8.305 1 80.75 55 VAL B C 1
ATOM 2035 O O . VAL B 1 55 ? 4.562 11.109 -8.188 1 80.75 55 VAL B O 1
ATOM 2038 N N . ALA B 1 56 ? 6.723 10.562 -8.047 1 70.12 56 ALA B N 1
ATOM 2039 C CA . ALA B 1 56 ? 6.41 9.195 -7.641 1 70.12 56 ALA B CA 1
ATOM 2040 C C . ALA B 1 56 ? 5.625 9.172 -6.332 1 70.12 56 ALA B C 1
ATOM 2042 O O . ALA B 1 56 ? 4.754 8.328 -6.137 1 70.12 56 ALA B O 1
ATOM 2043 N N . ASP B 1 57 ? 5.938 10.141 -5.582 1 67.5 57 ASP B N 1
ATOM 2044 C CA . ASP B 1 57 ? 5.309 10.219 -4.27 1 67.5 57 ASP B CA 1
ATOM 2045 C C . ASP B 1 57 ? 3.965 10.945 -4.348 1 67.5 57 ASP B C 1
ATOM 2047 O O . ASP B 1 57 ? 3.273 11.094 -3.338 1 67.5 57 ASP B O 1
ATOM 2051 N N . GLY B 1 58 ? 3.652 11.531 -5.492 1 71.75 58 GLY B N 1
ATOM 2052 C CA . GLY B 1 58 ? 2.361 12.164 -5.703 1 71.75 58 GLY B CA 1
ATOM 2053 C C . GLY B 1 58 ? 2.328 13.617 -5.254 1 71.75 58 GLY B C 1
ATOM 2054 O O . GLY B 1 58 ? 1.271 14.25 -5.262 1 71.75 58 GLY B O 1
ATOM 2055 N N . LEU B 1 59 ? 3.377 14.086 -4.781 1 77.94 59 LEU B N 1
ATOM 2056 C CA . LEU B 1 59 ? 3.434 15.477 -4.328 1 77.94 59 LEU B CA 1
ATOM 2057 C C . LEU B 1 59 ? 3.51 16.438 -5.516 1 77.94 59 LEU B C 1
ATOM 2059 O O . LEU B 1 59 ? 3.053 17.578 -5.43 1 77.94 59 LEU B O 1
ATOM 2063 N N . LEU B 1 60 ? 4.172 15.969 -6.586 1 84.06 60 LEU B N 1
ATOM 2064 C CA . LEU B 1 60 ? 4.211 16.672 -7.859 1 84.06 60 LEU B CA 1
ATOM 2065 C C . LEU B 1 60 ? 3.529 15.867 -8.953 1 84.06 60 LEU B C 1
ATOM 2067 O O . LEU B 1 60 ? 3.504 14.633 -8.898 1 84.06 60 LEU B O 1
ATOM 2071 N N . ILE B 1 61 ? 2.893 16.484 -9.859 1 83.62 61 ILE B N 1
ATOM 2072 C CA . ILE B 1 61 ? 2.291 15.883 -11.039 1 83.62 61 ILE B CA 1
ATOM 2073 C C . ILE B 1 61 ? 2.939 16.453 -12.297 1 83.62 61 ILE B C 1
ATOM 2075 O O . ILE B 1 61 ? 3.098 17.656 -12.43 1 83.62 61 ILE B O 1
ATOM 2079 N N . ARG B 1 62 ? 3.297 15.516 -13.133 1 85.81 62 ARG B N 1
ATOM 2080 C CA . ARG B 1 62 ? 3.865 15.992 -14.391 1 85.81 62 ARG B CA 1
ATOM 2081 C C . ARG B 1 62 ? 2.84 16.797 -15.188 1 85.81 62 ARG B C 1
ATOM 2083 O O . ARG B 1 62 ? 1.66 16.438 -15.227 1 85.81 62 ARG B O 1
ATOM 2090 N N . ASN B 1 63 ? 3.166 17.859 -15.625 1 82.38 63 ASN B N 1
ATOM 2091 C CA . ASN B 1 63 ? 2.307 18.75 -16.391 1 82.38 63 ASN B CA 1
ATOM 2092 C C . ASN B 1 63 ? 2.924 19.109 -17.75 1 82.38 63 ASN B C 1
ATOM 2094 O O . ASN B 1 63 ? 3.195 20.266 -18.031 1 82.38 63 ASN B O 1
ATOM 2098 N N . GLY B 1 64 ? 3.086 18.031 -18.625 1 76.75 64 GLY B N 1
ATOM 2099 C CA . GLY B 1 64 ? 3.57 18.188 -20 1 76.75 64 GLY B CA 1
ATOM 2100 C C . GLY B 1 64 ? 4.867 18.969 -20.078 1 76.75 64 GLY B C 1
ATOM 2101 O O . GLY B 1 64 ? 5.82 18.688 -19.359 1 76.75 64 GLY B O 1
ATOM 2102 N N . ARG B 1 65 ? 4.828 20.031 -21.031 1 65.75 65 ARG B N 1
ATOM 2103 C CA . ARG B 1 65 ? 5.996 20.844 -21.344 1 65.75 65 ARG B CA 1
ATOM 2104 C C . ARG B 1 65 ? 6.32 21.797 -20.188 1 65.75 65 ARG B C 1
ATOM 2106 O O . ARG B 1 65 ? 7.438 22.297 -20.094 1 65.75 65 ARG B O 1
ATOM 2113 N N . ARG B 1 66 ? 5.453 21.984 -19.25 1 66.25 66 ARG B N 1
ATOM 2114 C CA . ARG B 1 66 ? 5.605 22.953 -18.188 1 66.25 66 ARG B CA 1
ATOM 2115 C C . ARG B 1 66 ? 6.34 22.344 -16.984 1 66.25 66 ARG B C 1
ATOM 2117 O O . ARG B 1 66 ? 6.559 23.016 -15.977 1 66.25 66 ARG B O 1
ATOM 2124 N N . GLY B 1 67 ? 6.746 21.125 -17.188 1 84.12 67 GLY B N 1
ATOM 2125 C CA . GLY B 1 67 ? 7.461 20.531 -16.062 1 84.12 67 GLY B CA 1
ATOM 2126 C C . GLY B 1 67 ? 6.562 19.734 -15.133 1 84.12 67 GLY B C 1
ATOM 2127 O O . GLY B 1 67 ? 5.91 18.781 -15.555 1 84.12 67 GLY B O 1
ATOM 2128 N N . SER B 1 68 ? 6.52 20.141 -13.852 1 90.94 68 SER B N 1
ATOM 2129 C CA . SER B 1 68 ? 5.656 19.516 -12.852 1 90.94 68 SER B CA 1
ATOM 2130 C C . SER B 1 68 ? 4.922 20.578 -12.023 1 90.94 68 SER B C 1
ATOM 2132 O O . SER B 1 68 ? 5.293 21.75 -12.031 1 90.94 68 SER B O 1
ATOM 2134 N N . VAL B 1 69 ? 3.729 20.25 -11.484 1 88.94 69 VAL B N 1
ATOM 2135 C CA . VAL B 1 69 ? 2.988 21.141 -10.594 1 88.94 69 VAL B CA 1
ATOM 2136 C C . VAL B 1 69 ? 2.758 20.453 -9.25 1 88.94 69 VAL B C 1
ATOM 2138 O O . VAL B 1 69 ? 2.711 19.219 -9.172 1 88.94 69 VAL B O 1
ATOM 2141 N N . VAL B 1 70 ? 2.686 21.281 -8.227 1 84.06 70 VAL B N 1
ATOM 2142 C CA . VAL B 1 70 ? 2.33 20.75 -6.918 1 84.06 70 VAL B CA 1
ATOM 2143 C C . VAL B 1 70 ? 0.908 20.188 -6.957 1 84.06 70 VAL B C 1
ATOM 2145 O O . VAL B 1 70 ? -0.015 20.859 -7.426 1 84.06 70 VAL B O 1
ATOM 2148 N N . ALA B 1 71 ? 0.75 19.031 -6.492 1 76.75 71 ALA B N 1
ATOM 2149 C CA . ALA B 1 71 ? -0.521 18.328 -6.582 1 76.75 71 ALA B CA 1
ATOM 2150 C C . ALA B 1 71 ? -1.612 19.047 -5.797 1 76.75 71 ALA B C 1
ATOM 2152 O O . ALA B 1 71 ? -1.359 19.578 -4.711 1 76.75 71 ALA B O 1
ATOM 2153 N N . ARG B 1 72 ? -2.789 19.25 -6.449 1 77.31 72 ARG B N 1
ATOM 2154 C CA . ARG B 1 72 ? -4.02 19.656 -5.781 1 77.31 72 ARG B CA 1
ATOM 2155 C C . ARG B 1 72 ? -4.871 18.453 -5.414 1 77.31 72 ARG B C 1
ATOM 2157 O O . ARG B 1 72 ? -5.164 17.609 -6.266 1 77.31 72 ARG B O 1
ATOM 2164 N N . MET B 1 73 ? -5.027 18.328 -4.113 1 81.19 73 MET B N 1
ATOM 2165 C CA . MET B 1 73 ? -5.867 17.188 -3.75 1 81.19 73 MET B CA 1
ATOM 2166 C C . MET B 1 73 ? -7.324 17.609 -3.594 1 81.19 73 MET B C 1
ATOM 2168 O O . MET B 1 73 ? -7.645 18.438 -2.732 1 81.19 73 MET B O 1
ATOM 2172 N N . GLY B 1 74 ? -8.141 17.156 -4.504 1 83.06 74 GLY B N 1
ATOM 2173 C CA . GLY B 1 74 ? -9.57 17.391 -4.387 1 83.06 74 GLY B CA 1
ATOM 2174 C C . GLY B 1 74 ? -10.25 16.453 -3.404 1 83.06 74 GLY B C 1
ATOM 2175 O O . GLY B 1 74 ? -9.586 15.641 -2.756 1 83.06 74 GLY B O 1
ATOM 2176 N N . PRO B 1 75 ? -11.539 16.641 -3.213 1 90.12 75 PRO B N 1
ATOM 2177 C CA . PRO B 1 75 ? -12.289 15.844 -2.24 1 90.12 75 PRO B CA 1
ATOM 2178 C C . PRO B 1 75 ? -12.133 14.344 -2.473 1 90.12 75 PRO B C 1
ATOM 2180 O O . PRO B 1 75 ? -11.938 13.586 -1.521 1 90.12 75 PRO B O 1
ATOM 2183 N N . ASP B 1 76 ? -12.219 13.938 -3.729 1 91.19 76 ASP B N 1
ATOM 2184 C CA . ASP B 1 76 ? -12.117 12.516 -4.039 1 91.19 76 ASP B CA 1
ATOM 2185 C C . ASP B 1 76 ? -10.719 11.977 -3.736 1 91.19 76 ASP B C 1
ATOM 2187 O O . ASP B 1 76 ? -10.57 10.844 -3.285 1 91.19 76 ASP B O 1
ATOM 2191 N N . ASP B 1 77 ? -9.766 12.758 -4.012 1 90 77 ASP B N 1
ATOM 2192 C CA . ASP B 1 77 ? -8.391 12.367 -3.742 1 90 77 ASP B CA 1
ATOM 2193 C C . ASP B 1 77 ? -8.141 12.234 -2.242 1 90 77 ASP B C 1
ATOM 2195 O O . ASP B 1 77 ? -7.473 11.297 -1.801 1 90 77 ASP B O 1
ATOM 2199 N N . LEU B 1 78 ? -8.68 13.141 -1.534 1 92.31 78 LEU B N 1
ATOM 2200 C CA . LEU B 1 78 ? -8.547 13.125 -0.082 1 92.31 78 LEU B CA 1
ATOM 2201 C C . LEU B 1 78 ? -9.273 11.93 0.522 1 92.31 78 LEU B C 1
ATOM 2203 O O . LEU B 1 78 ? -8.773 11.305 1.459 1 92.31 78 LEU B O 1
ATOM 2207 N N . ALA B 1 79 ? -10.43 11.672 -0.007 1 95.12 79 ALA B N 1
ATOM 2208 C CA . ALA B 1 79 ? -11.172 10.5 0.452 1 95.12 79 ALA B CA 1
ATOM 2209 C C . ALA B 1 79 ? -10.375 9.219 0.22 1 95.12 79 ALA B C 1
ATOM 2211 O O . ALA B 1 79 ? -10.266 8.375 1.115 1 95.12 79 ALA B O 1
ATOM 2212 N N . ASP B 1 80 ? -9.852 9.094 -0.906 1 94.94 80 ASP B N 1
ATOM 2213 C CA . ASP B 1 80 ? -9.062 7.914 -1.245 1 94.94 80 ASP B CA 1
ATOM 2214 C C . ASP B 1 80 ? -7.824 7.805 -0.356 1 94.94 80 ASP B C 1
ATOM 2216 O O . ASP B 1 80 ? -7.473 6.711 0.095 1 94.94 80 ASP B O 1
ATOM 2220 N N . LEU B 1 81 ? -7.16 8.883 -0.179 1 94.12 81 LEU B N 1
ATOM 2221 C CA . LEU B 1 81 ? -5.969 8.914 0.662 1 94.12 81 LEU B CA 1
ATOM 2222 C C . LEU B 1 81 ? -6.285 8.43 2.072 1 94.12 81 LEU B C 1
ATOM 2224 O O . LEU B 1 81 ? -5.602 7.551 2.6 1 94.12 81 LEU B O 1
ATOM 2228 N N . TYR B 1 82 ? -7.293 8.93 2.65 1 96.69 82 TYR B N 1
ATOM 2229 C CA . TYR B 1 82 ? -7.57 8.625 4.047 1 96.69 82 TYR B CA 1
ATOM 2230 C C . TYR B 1 82 ? -8.227 7.254 4.188 1 96.69 82 TYR B C 1
ATOM 2232 O O . TYR B 1 82 ? -8.062 6.582 5.207 1 96.69 82 TYR B O 1
ATOM 2240 N N . ASP B 1 83 ? -9.008 6.844 3.141 1 96.81 83 ASP B N 1
ATOM 2241 C CA . ASP B 1 83 ? -9.508 5.473 3.16 1 96.81 83 ASP B CA 1
ATOM 2242 C C . ASP B 1 83 ? -8.367 4.469 3.102 1 96.81 83 ASP B C 1
ATOM 2244 O O . ASP B 1 83 ? -8.406 3.432 3.768 1 96.81 83 ASP B O 1
ATOM 2248 N N . SER B 1 84 ? -7.406 4.695 2.248 1 97.56 84 SER B N 1
ATOM 2249 C CA . SER B 1 84 ? -6.227 3.842 2.162 1 97.56 84 SER B CA 1
ATOM 2250 C C . SER B 1 84 ? -5.434 3.861 3.467 1 97.56 84 SER B C 1
ATOM 2252 O O . SER B 1 84 ? -4.984 2.816 3.941 1 97.56 84 SER B O 1
ATOM 2254 N N . ARG B 1 85 ? -5.223 5.059 4.02 1 97.69 85 ARG B N 1
ATOM 2255 C CA . ARG B 1 85 ? -4.574 5.215 5.316 1 97.69 85 ARG B CA 1
ATOM 2256 C C . ARG B 1 85 ? -5.289 4.398 6.387 1 97.69 85 ARG B C 1
ATOM 2258 O O . ARG B 1 85 ? -4.645 3.689 7.164 1 97.69 85 ARG B O 1
ATOM 2265 N N . LEU B 1 86 ? -6.609 4.551 6.398 1 98.31 86 LEU B N 1
ATOM 2266 C CA . LEU B 1 86 ? -7.43 3.863 7.391 1 98.31 86 LEU B CA 1
ATOM 2267 C C . LEU B 1 86 ? -7.258 2.352 7.285 1 98.31 86 LEU B C 1
ATOM 2269 O O . LEU B 1 86 ? -7.168 1.661 8.305 1 98.31 86 LEU B O 1
ATOM 2273 N N . LEU B 1 87 ? -7.285 1.886 6.129 1 98.06 87 LEU B N 1
ATOM 2274 C CA . LEU B 1 87 ? -7.145 0.451 5.906 1 98.06 87 LEU B CA 1
ATOM 2275 C C . LEU B 1 87 ? -5.879 -0.082 6.57 1 98.06 87 LEU B C 1
ATOM 2277 O O . LEU B 1 87 ? -5.926 -1.073 7.301 1 98.06 87 LEU B O 1
ATOM 2281 N N . ILE B 1 88 ? -4.777 0.524 6.363 1 98.38 88 ILE B N 1
ATOM 2282 C CA . ILE B 1 88 ? -3.482 0.071 6.863 1 98.38 88 ILE B CA 1
ATOM 2283 C C . ILE B 1 88 ? -3.406 0.294 8.375 1 98.38 88 ILE B C 1
ATOM 2285 O O . ILE B 1 88 ? -3.039 -0.614 9.125 1 98.38 88 ILE B O 1
ATOM 2289 N N . GLU B 1 89 ? -3.715 1.455 8.828 1 98.69 89 GLU B N 1
ATOM 2290 C CA . GLU B 1 89 ? -3.547 1.801 10.234 1 98.69 89 GLU B CA 1
ATOM 2291 C C . GLU B 1 89 ? -4.508 1.009 11.117 1 98.69 89 GLU B C 1
ATOM 2293 O O .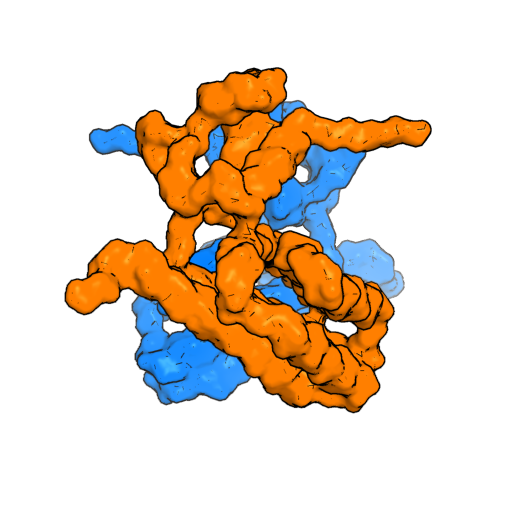 GLU B 1 89 ? -4.148 0.599 12.219 1 98.69 89 GLU B O 1
ATOM 2298 N N . ARG B 1 90 ? -5.777 0.849 10.648 1 98.44 90 ARG B N 1
ATOM 2299 C CA . ARG B 1 90 ? -6.703 0.019 11.414 1 98.44 90 ARG B CA 1
ATOM 2300 C C . ARG B 1 90 ? -6.145 -1.387 11.609 1 98.44 90 ARG B C 1
ATOM 2302 O O . ARG B 1 90 ? -6.203 -1.936 12.711 1 98.44 90 ARG B O 1
ATOM 2309 N N . HIS B 1 91 ? -5.652 -1.972 10.516 1 98 91 HIS B N 1
ATOM 2310 C CA . HIS B 1 91 ? -5.074 -3.309 10.602 1 98 91 HIS B CA 1
ATOM 2311 C C . HIS B 1 91 ? -3.947 -3.355 11.625 1 98 91 HIS B C 1
ATOM 2313 O O . HIS B 1 91 ? -3.898 -4.266 12.461 1 98 91 HIS B O 1
ATOM 2319 N N . ALA B 1 92 ? -3.037 -2.422 11.562 1 98.19 92 ALA B N 1
ATOM 2320 C CA . ALA B 1 92 ? -1.897 -2.369 12.477 1 98.19 92 ALA B CA 1
ATOM 2321 C C . ALA B 1 92 ? -2.357 -2.209 13.922 1 98.19 92 ALA B C 1
ATOM 2323 O O . ALA B 1 92 ? -1.878 -2.912 14.812 1 98.19 92 ALA B O 1
ATOM 2324 N N . HIS B 1 93 ? -3.293 -1.281 14.141 1 98.5 93 HIS B N 1
ATOM 2325 C CA . HIS B 1 93 ? -3.76 -0.998 15.492 1 98.5 93 HIS B CA 1
ATOM 2326 C C . HIS B 1 93 ? -4.484 -2.201 16.094 1 98.5 93 HIS B C 1
ATOM 2328 O O . HIS B 1 93 ? -4.312 -2.51 17.266 1 98.5 93 HIS B O 1
ATOM 2334 N N . VAL B 1 94 ? -5.289 -2.889 15.32 1 98.31 94 VAL B N 1
ATOM 2335 C CA . VAL B 1 94 ? -6.008 -4.074 15.773 1 98.31 94 VAL B CA 1
ATOM 2336 C C . VAL B 1 94 ? -5.008 -5.164 16.156 1 98.31 94 VAL B C 1
ATOM 2338 O O . VAL B 1 94 ? -5.168 -5.824 17.188 1 98.31 94 VAL B O 1
ATOM 2341 N N . ARG B 1 95 ? -4.039 -5.332 15.312 1 97.5 95 ARG B N 1
ATOM 2342 C CA . ARG B 1 95 ? -3.027 -6.344 15.602 1 97.5 95 ARG B CA 1
ATOM 2343 C C . ARG B 1 95 ? -2.287 -6.027 16.891 1 97.5 95 ARG B C 1
ATOM 2345 O O . ARG B 1 95 ? -2.029 -6.922 17.703 1 97.5 95 ARG B O 1
ATOM 2352 N N . LEU B 1 96 ? -1.832 -4.832 17.062 1 98.06 96 LEU B N 1
ATOM 2353 C CA . LEU B 1 96 ? -1.141 -4.422 18.281 1 98.06 96 LEU B CA 1
ATOM 2354 C C . LEU B 1 96 ? -2.035 -4.609 19.5 1 9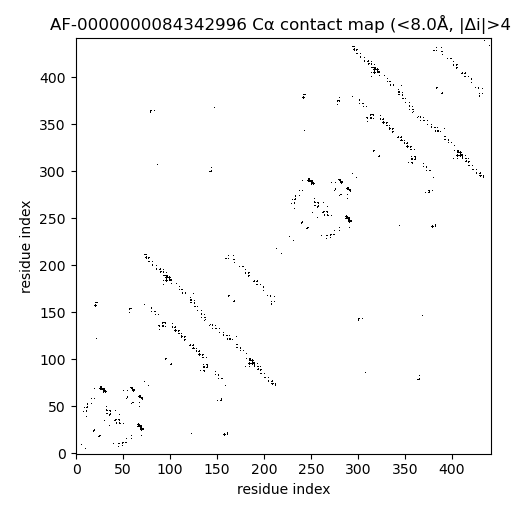8.06 96 LEU B C 1
ATOM 2356 O O . LEU B 1 96 ? -1.575 -5.066 20.547 1 98.06 96 LEU B O 1
ATOM 2360 N N . ALA B 1 97 ? -3.334 -4.215 19.375 1 98.5 97 ALA B N 1
ATOM 2361 C CA . ALA B 1 97 ? -4.277 -4.379 20.469 1 98.5 97 ALA B CA 1
ATOM 2362 C C . ALA B 1 97 ? -4.441 -5.848 20.844 1 98.5 97 ALA B C 1
ATOM 2364 O O . ALA B 1 97 ? -4.488 -6.199 22.016 1 98.5 97 ALA B O 1
ATOM 2365 N N . ALA B 1 98 ? -4.566 -6.688 19.812 1 97.81 98 ALA B N 1
ATOM 2366 C CA . ALA B 1 98 ? -4.711 -8.125 20.062 1 97.81 98 ALA B CA 1
ATOM 2367 C C . ALA B 1 98 ? -3.52 -8.664 20.844 1 97.81 98 ALA B C 1
ATOM 2369 O O . ALA B 1 98 ? -3.67 -9.578 21.656 1 97.81 98 ALA B O 1
ATOM 2370 N N . ALA B 1 99 ? -2.404 -8.109 20.609 1 96.5 99 ALA B N 1
ATOM 2371 C CA . ALA B 1 99 ? -1.183 -8.547 21.281 1 96.5 99 ALA B CA 1
ATOM 2372 C C . ALA B 1 99 ? -0.987 -7.809 22.594 1 96.5 99 ALA B C 1
ATOM 2374 O O . ALA B 1 99 ? -0.112 -8.164 23.391 1 96.5 99 ALA B O 1
ATOM 2375 N N . GLY B 1 100 ? -1.745 -6.801 22.781 1 96 100 GLY B N 1
ATOM 2376 C CA . GLY B 1 100 ? -1.583 -5.973 23.969 1 96 100 GLY B CA 1
ATOM 2377 C C . GLY B 1 100 ? -0.29 -5.18 23.969 1 96 100 GLY B C 1
ATOM 2378 O O . GLY B 1 100 ? 0.327 -4.992 25.016 1 96 100 GLY B O 1
ATOM 2379 N N . THR B 1 101 ? 0.112 -4.797 22.828 1 96.38 101 THR B N 1
ATOM 2380 C CA . THR B 1 101 ? 1.387 -4.105 22.672 1 96.38 101 THR B CA 1
ATOM 2381 C C . THR B 1 101 ? 1.169 -2.607 22.469 1 96.38 101 THR B C 1
ATOM 2383 O O . THR B 1 101 ? 0.414 -2.199 21.594 1 96.38 101 THR B O 1
ATOM 2386 N N . VAL B 1 102 ? 1.807 -1.846 23.266 1 97.38 102 VAL B N 1
ATOM 2387 C CA . VAL B 1 102 ? 1.803 -0.392 23.141 1 97.38 102 VAL B CA 1
ATOM 2388 C C . VAL B 1 102 ? 3.229 0.111 22.922 1 97.38 102 VAL B C 1
ATOM 2390 O O . VAL B 1 102 ? 4.012 0.194 23.875 1 97.38 102 VAL B O 1
ATOM 2393 N N . PRO B 1 103 ? 3.551 0.501 21.766 1 97.38 103 PRO B N 1
ATOM 2394 C CA . PRO B 1 103 ? 4.887 1.069 21.562 1 97.38 103 PRO B CA 1
ATOM 2395 C C . PRO B 1 103 ? 5.105 2.357 22.344 1 97.38 103 PRO B C 1
ATOM 2397 O O . PRO B 1 103 ? 4.328 3.309 22.219 1 97.38 103 PRO B O 1
ATOM 2400 N N . ALA B 1 104 ? 6.137 2.416 23.078 1 97.38 104 ALA B N 1
ATOM 2401 C CA . ALA B 1 104 ? 6.43 3.574 23.906 1 97.38 104 ALA B CA 1
ATOM 2402 C C . ALA B 1 104 ? 6.57 4.84 23.078 1 97.38 104 ALA B C 1
ATOM 2404 O O . ALA B 1 104 ? 6.188 5.93 23.5 1 97.38 104 ALA B O 1
ATOM 2405 N N . GLU B 1 105 ? 7.113 4.664 21.922 1 97.81 105 GLU B N 1
ATOM 2406 C CA . GLU B 1 105 ? 7.352 5.801 21.031 1 97.81 105 GLU B CA 1
ATOM 2407 C C . GLU B 1 105 ? 6.039 6.469 20.625 1 97.81 105 GLU B C 1
ATOM 2409 O O . GLU B 1 105 ? 6.008 7.668 20.344 1 97.81 105 GLU B O 1
ATOM 2414 N N . ALA B 1 106 ? 4.949 5.68 20.578 1 98.25 106 ALA B N 1
ATOM 2415 C CA . ALA B 1 106 ? 3.654 6.262 20.234 1 98.25 106 ALA B CA 1
ATOM 2416 C C . ALA B 1 106 ? 3.172 7.203 21.328 1 98.25 106 ALA B C 1
ATOM 2418 O O . ALA B 1 106 ? 2.668 8.297 21.047 1 98.25 106 ALA B O 1
ATOM 2419 N N . ALA B 1 107 ? 3.328 6.797 22.547 1 97.38 107 ALA B N 1
ATOM 2420 C CA . ALA B 1 107 ? 2.959 7.641 23.688 1 97.38 107 ALA B CA 1
ATOM 2421 C C . ALA B 1 107 ? 3.82 8.898 23.734 1 97.38 107 ALA B C 1
ATOM 2423 O O . ALA B 1 107 ? 3.324 9.984 24.031 1 97.38 107 ALA B O 1
ATOM 2424 N N . ILE B 1 108 ? 5.051 8.727 23.484 1 98.19 108 ILE B N 1
ATOM 2425 C CA . ILE B 1 108 ? 5.98 9.852 23.469 1 98.19 108 ILE B CA 1
ATOM 2426 C C . ILE B 1 108 ? 5.578 10.836 22.375 1 98.19 108 ILE B C 1
ATOM 2428 O O . ILE B 1 108 ? 5.566 12.047 22.594 1 98.19 108 ILE B O 1
ATOM 2432 N N . ALA B 1 109 ? 5.273 10.336 21.172 1 98.12 109 ALA B N 1
ATOM 2433 C CA . ALA B 1 109 ? 4.848 11.188 20.062 1 98.12 109 ALA B CA 1
ATOM 2434 C C . ALA B 1 109 ? 3.586 11.969 20.422 1 98.12 109 ALA B C 1
ATOM 2436 O O . ALA B 1 109 ? 3.475 13.156 20.094 1 98.12 109 ALA B O 1
ATOM 2437 N N . ASN B 1 110 ? 2.586 11.266 21.062 1 97.56 110 ASN B N 1
ATOM 2438 C CA . ASN B 1 110 ? 1.345 11.953 21.406 1 97.56 110 ASN B CA 1
ATOM 2439 C C . ASN B 1 110 ? 1.572 13.016 22.469 1 97.56 110 ASN B C 1
ATOM 2441 O O . ASN B 1 110 ? 0.933 14.07 22.453 1 97.56 110 ASN B O 1
ATOM 2445 N N . ALA B 1 111 ? 2.479 12.742 23.453 1 97.5 111 ALA B N 1
ATOM 2446 C CA . ALA B 1 111 ? 2.842 13.75 24.438 1 97.5 111 ALA B CA 1
ATOM 2447 C C . ALA B 1 111 ? 3.492 14.961 23.781 1 97.5 111 ALA B C 1
ATOM 2449 O O . ALA B 1 111 ? 3.217 16.094 24.156 1 97.5 111 ALA B O 1
ATOM 2450 N N . ALA B 1 112 ? 4.371 14.711 22.844 1 97.75 112 ALA B N 1
ATOM 2451 C CA . ALA B 1 112 ? 5.016 15.781 22.109 1 97.75 112 ALA B CA 1
ATOM 2452 C C . ALA B 1 112 ? 3.994 16.578 21.297 1 97.75 112 ALA B C 1
ATOM 2454 O O . ALA B 1 112 ? 4.117 17.797 21.156 1 97.75 112 ALA B O 1
ATOM 2455 N N . LEU B 1 113 ? 3.002 15.859 20.734 1 96.5 113 LEU B N 1
ATOM 2456 C CA . LEU B 1 113 ? 1.912 16.516 20.016 1 96.5 113 LEU B CA 1
ATOM 2457 C C . LEU B 1 113 ? 1.149 17.453 20.922 1 96.5 113 LEU B C 1
ATOM 2459 O O . LEU B 1 113 ? 0.894 18.609 20.562 1 96.5 113 LEU B O 1
ATOM 2463 N N . ARG B 1 114 ? 0.86 17.094 22.125 1 95.81 114 ARG B N 1
ATOM 2464 C CA . ARG B 1 114 ? 0.169 17.922 23.094 1 95.81 114 ARG B CA 1
ATOM 2465 C C . ARG B 1 114 ? 0.99 19.172 23.438 1 95.81 114 ARG B C 1
ATOM 2467 O O . ARG B 1 114 ? 0.442 20.266 23.562 1 95.81 114 ARG B O 1
ATOM 2474 N N . GLN B 1 115 ? 2.215 18.891 23.625 1 96.38 115 GLN B N 1
ATOM 2475 C CA . GLN B 1 115 ? 3.104 20.016 23.891 1 96.38 115 GLN B CA 1
ATOM 2476 C C . GLN B 1 115 ? 3.096 21.016 22.734 1 96.38 115 GLN B C 1
ATOM 2478 O O . GLN B 1 115 ? 3.121 22.234 22.953 1 96.38 115 GLN B O 1
ATOM 2483 N N . ALA B 1 116 ? 3.176 20.531 21.5 1 93.69 116 ALA B N 1
ATOM 2484 C CA . ALA B 1 116 ? 3.148 21.391 20.312 1 93.69 116 ALA B CA 1
ATOM 2485 C C . ALA B 1 116 ? 1.86 22.203 20.266 1 93.69 116 ALA B C 1
ATOM 2487 O O . ALA B 1 116 ? 1.877 23.375 19.859 1 93.69 116 ALA B O 1
ATOM 2488 N N . VAL B 1 117 ? 0.776 21.531 20.641 1 90.56 117 VAL B N 1
ATOM 2489 C CA . VAL B 1 117 ? -0.508 22.234 20.688 1 90.56 117 VAL B CA 1
ATOM 2490 C C . VAL B 1 117 ? -0.426 23.391 21.672 1 90.56 117 VAL B C 1
ATOM 2492 O O . VAL B 1 117 ? -0.829 24.516 21.344 1 90.56 117 VAL B O 1
ATOM 2495 N N . ALA B 1 118 ? 0.13 23.109 22.828 1 91.88 118 ALA B N 1
ATOM 2496 C CA . ALA B 1 118 ? 0.248 24.125 23.875 1 91.88 118 ALA B CA 1
ATOM 2497 C C . ALA B 1 118 ? 1.122 25.297 23.422 1 91.88 118 ALA B C 1
ATOM 2499 O O . ALA B 1 118 ? 0.888 26.438 23.797 1 91.88 118 ALA B O 1
ATOM 2500 N N . LEU B 1 119 ? 2.045 25.031 22.562 1 91.69 119 LEU B N 1
ATOM 2501 C CA . LEU B 1 119 ? 2.994 26.047 22.109 1 91.69 119 LEU B CA 1
ATOM 2502 C C . LEU B 1 119 ? 2.506 26.703 20.812 1 91.69 119 LEU B C 1
ATOM 2504 O O . LEU B 1 119 ? 3.135 27.641 20.312 1 91.69 119 LEU B O 1
ATOM 2508 N N . GLY B 1 120 ? 1.44 26.234 20.266 1 86.62 120 GLY B N 1
ATOM 2509 C CA . GLY B 1 120 ? 0.897 26.781 19.031 1 86.62 120 GLY B CA 1
ATOM 2510 C C . GLY B 1 120 ? 1.757 26.484 17.812 1 86.62 120 GLY B C 1
ATOM 2511 O O . GLY B 1 120 ? 1.771 27.25 16.859 1 86.62 120 GLY B O 1
ATOM 2512 N N . ASP B 1 121 ? 2.516 25.438 17.891 1 88 121 ASP B N 1
ATOM 2513 C CA . ASP B 1 121 ? 3.393 25.016 16.797 1 88 121 ASP B CA 1
ATOM 2514 C C . ASP B 1 121 ? 2.678 24.047 15.867 1 88 121 ASP B C 1
ATOM 2516 O O . ASP B 1 121 ? 2.838 22.828 15.992 1 88 121 ASP B O 1
ATOM 2520 N N . ALA B 1 122 ? 1.978 24.594 14.906 1 83.75 122 ALA B N 1
ATOM 2521 C CA . ALA B 1 122 ? 1.112 23.828 14.023 1 83.75 122 ALA B CA 1
ATOM 2522 C C . ALA B 1 122 ? 1.917 22.797 13.227 1 83.75 122 ALA B C 1
ATOM 2524 O O . ALA B 1 122 ? 1.452 21.688 13 1 83.75 122 ALA B O 1
ATOM 2525 N N . LEU B 1 123 ? 3.051 23.141 12.773 1 80.81 123 LEU B N 1
ATOM 2526 C CA . LEU B 1 123 ? 3.881 22.234 11.992 1 80.81 123 LEU B CA 1
ATOM 2527 C C . LEU B 1 123 ? 4.344 21.062 12.828 1 80.81 123 LEU B C 1
ATOM 2529 O O . LEU B 1 123 ? 4.379 19.922 12.344 1 80.81 123 LEU B O 1
ATOM 2533 N N . ARG B 1 124 ? 4.711 21.391 14.023 1 88.56 124 ARG B N 1
ATOM 2534 C CA . ARG B 1 124 ? 5.137 20.312 14.906 1 88.56 124 ARG B CA 1
ATOM 2535 C C . ARG B 1 124 ? 3.969 19.391 15.25 1 88.56 124 ARG B C 1
ATOM 2537 O O . ARG B 1 124 ? 4.148 18.188 15.406 1 88.56 124 ARG B O 1
ATOM 2544 N N . VAL B 1 125 ? 2.738 19.922 15.383 1 91.25 125 VAL B N 1
ATOM 2545 C CA . VAL B 1 125 ? 1.552 19.109 15.594 1 91.25 125 VAL B CA 1
ATOM 2546 C C . VAL B 1 125 ? 1.437 18.062 14.484 1 91.25 125 VAL B C 1
ATOM 2548 O O . VAL B 1 125 ? 1.24 16.875 14.758 1 91.25 125 VAL B O 1
ATOM 2551 N N . VAL B 1 126 ? 1.629 18.484 13.281 1 89.88 126 VAL B N 1
ATOM 2552 C CA . VAL B 1 126 ? 1.516 17.594 12.133 1 89.88 126 VAL B CA 1
ATOM 2553 C C . VAL B 1 126 ? 2.625 16.547 12.18 1 89.88 126 VAL B C 1
ATOM 2555 O O . VAL B 1 126 ? 2.373 15.359 11.969 1 89.88 126 VAL B O 1
ATOM 2558 N N . THR B 1 127 ? 3.855 16.969 12.438 1 90.31 127 THR B N 1
ATOM 2559 C CA . THR B 1 127 ? 5.004 16.078 12.453 1 90.31 127 THR B CA 1
ATOM 2560 C C . THR B 1 127 ? 4.832 14.992 13.516 1 90.31 127 THR B C 1
ATOM 2562 O O . THR B 1 127 ? 5.094 13.812 13.25 1 90.31 127 THR B O 1
ATOM 2565 N N . GLU B 1 128 ? 4.402 15.383 14.664 1 94.62 128 GLU B N 1
ATOM 2566 C CA . GLU B 1 128 ? 4.242 14.422 15.75 1 94.62 128 GLU B CA 1
ATOM 2567 C C . GLU B 1 128 ? 3.039 13.516 15.516 1 94.62 128 GLU B C 1
ATOM 2569 O O . GLU B 1 128 ? 3.051 12.344 15.906 1 94.62 128 GLU B O 1
ATOM 2574 N N . ASP B 1 129 ? 1.955 14.086 14.922 1 95.88 129 ASP B N 1
ATOM 2575 C CA . ASP B 1 129 ? 0.827 13.25 14.516 1 95.88 129 ASP B CA 1
ATOM 2576 C C . ASP B 1 129 ? 1.277 12.141 13.57 1 95.88 129 ASP B C 1
ATOM 2578 O O . ASP B 1 129 ? 0.916 10.977 13.758 1 95.88 129 ASP B O 1
ATOM 2582 N N . ILE B 1 130 ? 1.997 12.484 12.617 1 94.62 130 ILE B N 1
ATOM 2583 C CA . ILE B 1 130 ? 2.506 11.539 11.633 1 94.62 130 ILE B CA 1
ATOM 2584 C C . ILE B 1 130 ? 3.41 10.516 12.32 1 94.62 130 ILE B C 1
ATOM 2586 O O . ILE B 1 130 ? 3.322 9.32 12.047 1 94.62 130 ILE B O 1
ATOM 2590 N N . ARG B 1 131 ? 4.27 10.992 13.188 1 96 131 ARG B N 1
ATOM 2591 C CA . ARG B 1 131 ? 5.152 10.109 13.93 1 96 131 ARG B CA 1
ATOM 2592 C C . ARG B 1 131 ? 4.355 9.078 14.719 1 96 131 ARG B C 1
ATOM 2594 O O . ARG B 1 131 ? 4.715 7.898 14.75 1 96 131 ARG B O 1
ATOM 2601 N N . PHE B 1 132 ? 3.24 9.539 15.375 1 98.44 132 PHE B N 1
ATOM 2602 C CA . PHE B 1 132 ? 2.367 8.664 16.156 1 98.44 132 PHE B CA 1
ATOM 2603 C C . PHE B 1 132 ? 1.886 7.488 15.312 1 98.44 132 PHE B C 1
ATOM 2605 O O . PHE B 1 132 ? 2.049 6.332 15.703 1 98.44 132 PHE B O 1
ATOM 2612 N N . HIS B 1 133 ? 1.382 7.703 14.195 1 98.38 133 HIS B N 1
ATOM 2613 C CA . HIS B 1 133 ? 0.809 6.664 13.344 1 98.38 133 HIS B CA 1
ATOM 2614 C C . HIS B 1 133 ? 1.9 5.812 12.703 1 98.38 133 HIS B C 1
ATOM 2616 O O . HIS B 1 133 ? 1.736 4.602 12.547 1 98.38 133 HIS B O 1
ATOM 2622 N N . ARG B 1 134 ? 2.988 6.496 12.344 1 97.44 134 ARG B N 1
ATOM 2623 C CA . ARG B 1 134 ? 4.105 5.781 11.734 1 97.44 134 ARG B CA 1
ATOM 2624 C C . ARG B 1 134 ? 4.648 4.707 12.672 1 97.44 134 ARG B C 1
ATOM 2626 O O . ARG B 1 134 ? 4.848 3.562 12.266 1 97.44 134 ARG B O 1
ATOM 2633 N N . VAL B 1 135 ? 4.883 5.07 13.898 1 97.88 135 VAL B N 1
ATOM 2634 C CA . VAL B 1 135 ? 5.516 4.152 14.836 1 97.88 135 VAL B CA 1
ATOM 2635 C C . VAL B 1 135 ? 4.574 2.984 15.133 1 97.88 135 VAL B C 1
ATOM 2637 O O . VAL B 1 135 ? 5.023 1.855 15.352 1 97.88 135 VAL B O 1
ATOM 2640 N N . LEU B 1 136 ? 3.307 3.23 15.188 1 98.5 136 LEU B N 1
ATOM 2641 C CA . LEU B 1 136 ? 2.344 2.158 15.414 1 98.5 136 LEU B CA 1
ATOM 2642 C C . LEU B 1 136 ? 2.348 1.162 14.266 1 98.5 136 LEU B C 1
ATOM 2644 O O . LEU B 1 136 ? 2.365 -0.051 14.484 1 98.5 136 LEU B O 1
ATOM 2648 N N . VAL B 1 137 ? 2.314 1.609 13.047 1 98.31 137 VAL B N 1
ATOM 2649 C CA . VAL B 1 137 ? 2.328 0.727 11.883 1 98.31 137 VAL B CA 1
ATOM 2650 C C . VAL B 1 137 ? 3.65 -0.034 11.828 1 98.31 137 VAL B C 1
ATOM 2652 O O . VAL B 1 137 ? 3.676 -1.227 11.516 1 98.31 137 VAL B O 1
ATOM 2655 N N . GLU B 1 138 ? 4.754 0.621 12.156 1 96.44 138 GLU B N 1
ATOM 2656 C CA . GLU B 1 138 ? 6.062 -0.028 12.172 1 96.44 138 GLU B CA 1
ATOM 2657 C C . GLU B 1 138 ? 6.109 -1.148 13.203 1 96.44 138 GLU B C 1
ATOM 2659 O O . GLU B 1 138 ? 6.754 -2.176 12.984 1 96.44 138 GLU B O 1
ATOM 2664 N N . ALA B 1 139 ? 5.441 -0.945 14.273 1 96.94 139 ALA B N 1
ATOM 2665 C CA . ALA B 1 139 ? 5.477 -1.894 15.383 1 96.94 139 ALA B CA 1
ATOM 2666 C C . ALA B 1 139 ? 4.695 -3.162 15.047 1 96.94 139 ALA B C 1
ATOM 2668 O O . ALA B 1 139 ? 4.832 -4.18 15.734 1 96.94 139 ALA B O 1
ATOM 2669 N N . CYS B 1 140 ? 3.906 -3.09 13.984 1 93.5 140 CYS B N 1
ATOM 2670 C CA . CYS B 1 140 ? 3.1 -4.25 13.625 1 93.5 140 CYS B CA 1
ATOM 2671 C C . CYS B 1 140 ? 3.951 -5.316 12.945 1 93.5 140 CYS B C 1
ATOM 2673 O O . CYS B 1 140 ? 3.49 -6.438 12.727 1 93.5 140 CYS B O 1
ATOM 2675 N N . GLY B 1 141 ? 5.152 -5.051 12.531 1 91.62 141 GLY B N 1
ATOM 2676 C CA . GLY B 1 141 ? 6.113 -6.047 12.078 1 91.62 141 GLY B CA 1
ATOM 2677 C C . GLY B 1 141 ? 5.945 -6.418 10.617 1 91.62 141 GLY B C 1
ATOM 2678 O O . GLY B 1 141 ? 6.344 -7.508 10.203 1 91.62 141 GLY B O 1
ATOM 2679 N N . SER B 1 142 ? 5.375 -5.613 9.836 1 95.06 142 SER B N 1
ATOM 2680 C CA . SER B 1 142 ? 5.207 -5.844 8.406 1 95.06 142 SER B CA 1
ATOM 2681 C C . SER B 1 142 ? 6.02 -4.848 7.586 1 95.06 142 SER B C 1
ATOM 2683 O O . SER B 1 142 ? 5.621 -3.689 7.43 1 95.06 142 SER B O 1
ATOM 2685 N N . PRO B 1 143 ? 7.137 -5.293 7.02 1 90.88 143 PRO B N 1
ATOM 2686 C CA . PRO B 1 143 ? 7.922 -4.398 6.168 1 90.88 143 PRO B CA 1
ATOM 2687 C C . PRO B 1 143 ? 7.117 -3.844 4.992 1 90.88 143 PRO B C 1
ATOM 2689 O O . PRO B 1 143 ? 7.316 -2.695 4.59 1 90.88 143 PRO B O 1
ATOM 2692 N N . ARG B 1 144 ? 6.254 -4.613 4.438 1 92.12 144 ARG B N 1
ATOM 2693 C CA . ARG B 1 144 ? 5.465 -4.18 3.289 1 92.12 144 ARG B CA 1
ATOM 2694 C C . ARG B 1 144 ? 4.434 -3.133 3.699 1 92.12 144 ARG B C 1
ATOM 2696 O O . ARG B 1 144 ? 4.281 -2.107 3.031 1 92.12 144 ARG B O 1
ATOM 2703 N N . LEU B 1 145 ? 3.744 -3.34 4.848 1 95.81 145 LEU B N 1
ATOM 2704 C CA . LEU B 1 145 ? 2.809 -2.326 5.324 1 95.81 145 LEU B CA 1
ATOM 2705 C C . LEU B 1 145 ? 3.535 -1.027 5.656 1 95.81 145 LEU B C 1
ATOM 2707 O O . LEU B 1 145 ? 3.018 0.062 5.395 1 95.81 145 LEU B O 1
ATOM 2711 N N . ARG B 1 146 ? 4.715 -1.18 6.301 1 93.94 146 ARG B N 1
ATOM 2712 C CA . ARG B 1 146 ? 5.516 -0.002 6.613 1 93.94 146 ARG B CA 1
ATOM 2713 C C . ARG B 1 146 ? 5.809 0.81 5.355 1 93.94 146 ARG B C 1
ATOM 2715 O O . ARG B 1 146 ? 5.695 2.037 5.363 1 93.94 146 ARG B O 1
ATOM 2722 N N . ARG B 1 147 ? 6.148 0.132 4.285 1 87.5 147 ARG B N 1
ATOM 2723 C CA . ARG B 1 147 ? 6.492 0.799 3.033 1 87.5 147 ARG B CA 1
ATOM 2724 C C . ARG B 1 147 ? 5.27 1.461 2.408 1 87.5 147 ARG B C 1
ATOM 2726 O O . ARG B 1 147 ? 5.34 2.607 1.961 1 87.5 147 ARG B O 1
ATOM 2733 N N . MET B 1 148 ? 4.199 0.766 2.318 1 91.81 148 MET B N 1
ATOM 2734 C CA . MET B 1 148 ? 2.965 1.305 1.759 1 91.81 148 MET B CA 1
ATOM 2735 C C . MET B 1 148 ? 2.488 2.516 2.555 1 91.81 148 MET B C 1
ATOM 2737 O O . MET B 1 148 ? 2.086 3.525 1.977 1 91.81 148 MET B O 1
ATOM 2741 N N . HIS B 1 149 ? 2.572 2.4 3.85 1 95.19 149 HIS B N 1
ATOM 2742 C CA . HIS B 1 149 ? 2.127 3.465 4.742 1 95.19 149 HIS B CA 1
ATOM 2743 C C . HIS B 1 149 ? 2.998 4.707 4.598 1 95.19 149 HIS B C 1
ATOM 2745 O O . HIS B 1 149 ? 2.494 5.832 4.621 1 95.19 149 HIS B O 1
ATOM 2751 N N . ALA B 1 150 ? 4.309 4.512 4.5 1 87.56 150 ALA B N 1
ATOM 2752 C CA . ALA B 1 150 ? 5.242 5.629 4.352 1 87.56 150 ALA B CA 1
ATOM 2753 C C . ALA B 1 150 ? 4.898 6.469 3.125 1 87.56 150 ALA B C 1
ATOM 2755 O O . ALA B 1 150 ? 4.988 7.699 3.164 1 87.56 150 ALA B O 1
ATOM 2756 N N . ALA B 1 151 ? 4.527 5.848 2.098 1 80.19 151 ALA B N 1
ATOM 2757 C CA . ALA B 1 151 ? 4.156 6.551 0.875 1 80.19 151 ALA B CA 1
ATOM 2758 C C . ALA B 1 151 ? 2.908 7.402 1.089 1 80.19 151 ALA B C 1
ATOM 2760 O O . ALA B 1 151 ? 2.809 8.516 0.563 1 80.19 151 ALA B O 1
ATOM 2761 N N . LEU B 1 152 ? 1.958 6.875 1.836 1 90.38 152 LEU B N 1
ATOM 2762 C CA . LEU B 1 152 ? 0.734 7.609 2.137 1 90.38 152 LEU B CA 1
ATOM 2763 C C . LEU B 1 152 ? 1.021 8.789 3.062 1 90.38 152 LEU B C 1
ATOM 2765 O O . LEU B 1 152 ? 0.427 9.859 2.916 1 90.38 152 LEU B O 1
ATOM 2769 N N . LEU B 1 153 ? 1.929 8.539 4.02 1 89.75 153 LEU B N 1
ATOM 2770 C CA . LEU B 1 153 ? 2.188 9.539 5.047 1 89.75 153 LEU B CA 1
ATOM 2771 C C . LEU B 1 153 ? 2.787 10.805 4.434 1 89.75 153 LEU B C 1
ATOM 2773 O O . LEU B 1 153 ? 2.539 11.914 4.914 1 89.75 153 LEU B O 1
ATOM 2777 N N . SER B 1 154 ? 3.523 10.672 3.381 1 79.12 154 SER B N 1
ATOM 2778 C CA . SER B 1 154 ? 4.051 11.852 2.695 1 79.12 154 SER B CA 1
ATOM 2779 C C . SER B 1 154 ? 2.928 12.727 2.16 1 79.12 154 SER B C 1
ATOM 2781 O O . SER B 1 154 ? 3.004 13.961 2.236 1 79.12 154 SER B O 1
ATOM 2783 N N . GLU B 1 155 ? 1.916 12.117 1.62 1 82.12 155 GLU B N 1
ATOM 2784 C CA . GLU B 1 155 ? 0.754 12.844 1.121 1 82.12 155 GLU B CA 1
ATOM 2785 C C . GLU B 1 155 ? -0.067 13.422 2.27 1 82.12 155 GLU B C 1
ATOM 2787 O O . GLU B 1 155 ? -0.549 14.555 2.184 1 82.12 155 GLU B O 1
ATOM 2792 N N . VAL B 1 156 ? -0.193 12.664 3.354 1 89.69 156 VAL B N 1
ATOM 2793 C CA . VAL B 1 156 ? -0.934 13.094 4.535 1 89.69 156 VAL B CA 1
ATOM 2794 C C . VAL B 1 156 ? -0.281 14.336 5.129 1 89.69 156 VAL B C 1
ATOM 2796 O O . VAL B 1 156 ? -0.974 15.266 5.555 1 89.69 156 VAL B O 1
ATOM 2799 N N . HIS B 1 157 ? 1.008 14.281 5.176 1 83.62 157 HIS B N 1
ATOM 2800 C CA . HIS B 1 157 ? 1.753 15.406 5.727 1 83.62 157 HIS B CA 1
ATOM 2801 C C . HIS B 1 157 ? 1.407 16.703 5.004 1 83.62 157 HIS B C 1
ATOM 2803 O O . HIS B 1 157 ? 1.175 17.734 5.641 1 83.62 157 HIS B O 1
ATOM 2809 N N . VAL B 1 158 ? 1.293 16.656 3.748 1 75.81 158 VAL B N 1
ATOM 2810 C CA . VAL B 1 158 ? 1.036 17.828 2.928 1 75.81 158 VAL B CA 1
ATOM 2811 C C . VAL B 1 158 ? -0.376 18.344 3.193 1 75.81 158 VAL B C 1
ATOM 2813 O O . VAL B 1 158 ? -0.576 19.547 3.4 1 75.81 158 VAL B O 1
ATOM 2816 N N . CYS B 1 159 ? -1.32 17.5 3.166 1 81.69 159 CYS B N 1
ATOM 2817 C CA . CYS B 1 159 ? -2.707 17.922 3.32 1 81.69 159 CYS B CA 1
ATOM 2818 C C . CYS B 1 159 ? -2.973 18.422 4.738 1 81.69 159 CYS B C 1
ATOM 2820 O O . CYS B 1 159 ? -3.658 19.422 4.934 1 81.69 159 CYS B O 1
ATOM 2822 N N . MET B 1 160 ? -2.33 17.766 5.703 1 84.62 160 MET B N 1
ATOM 2823 C CA . MET B 1 160 ? -2.562 18.141 7.098 1 84.62 160 MET B CA 1
ATOM 2824 C C . MET B 1 160 ? -1.871 19.453 7.434 1 84.62 160 MET B C 1
ATOM 2826 O O . MET B 1 160 ? -2.385 20.25 8.227 1 84.62 160 MET B O 1
ATOM 2830 N N . ALA B 1 161 ? -0.698 19.609 6.902 1 78.12 161 ALA B N 1
ATOM 2831 C CA . ALA B 1 161 ? -0.01 20.875 7.121 1 78.12 161 ALA B CA 1
ATOM 2832 C C . ALA B 1 161 ? -0.861 22.047 6.648 1 78.12 161 ALA B C 1
ATOM 2834 O O . ALA B 1 161 ? -0.925 23.094 7.312 1 78.12 161 ALA B O 1
ATOM 2835 N N . ARG B 1 162 ? -1.516 21.859 5.617 1 72.94 162 ARG B N 1
ATOM 2836 C CA . ARG B 1 162 ? -2.34 22.922 5.047 1 72.94 162 ARG B CA 1
ATOM 2837 C C . ARG B 1 162 ? -3.545 23.219 5.934 1 72.94 162 ARG B C 1
ATOM 2839 O O . ARG B 1 162 ? -3.898 24.375 6.141 1 72.94 162 ARG B O 1
ATOM 2846 N N . VAL B 1 163 ? -4.156 22.234 6.406 1 76.75 163 VAL B N 1
ATOM 2847 C CA . VAL B 1 163 ? -5.371 22.422 7.191 1 76.75 163 VAL B CA 1
ATOM 2848 C C . VAL B 1 163 ? -5.016 22.891 8.594 1 76.75 163 VAL B C 1
ATOM 2850 O O . VAL B 1 163 ? -5.746 23.688 9.195 1 76.75 163 VAL B O 1
ATOM 2853 N N . GLN B 1 164 ? -3.883 22.438 9.086 1 78.44 164 GLN B N 1
ATOM 2854 C CA . GLN B 1 164 ? -3.492 22.844 10.43 1 78.44 164 GLN B CA 1
ATOM 2855 C C . GLN B 1 164 ? -2.982 24.281 10.453 1 78.44 164 GLN B C 1
ATOM 2857 O O . GLN B 1 164 ? -3.18 25 11.438 1 78.44 164 GLN B O 1
ATOM 2862 N N . ALA B 1 165 ? -2.322 24.641 9.438 1 72.94 165 ALA B N 1
ATOM 2863 C CA . ALA B 1 165 ? -1.899 26.031 9.32 1 72.94 165 ALA B CA 1
ATOM 2864 C C . ALA B 1 165 ? -3.098 26.984 9.367 1 72.94 165 ALA B C 1
ATOM 2866 O O . ALA B 1 165 ? -2.982 28.125 9.836 1 72.94 165 ALA B O 1
ATOM 2867 N N . ARG B 1 166 ? -4.207 26.453 8.977 1 74.88 166 ARG B N 1
ATOM 2868 C CA . ARG B 1 166 ? -5.438 27.234 8.969 1 74.88 166 ARG B CA 1
ATOM 2869 C C . ARG B 1 166 ? -6.285 26.938 10.203 1 74.88 166 ARG B C 1
ATOM 2871 O O . ARG B 1 166 ? -7.414 27.422 10.312 1 74.88 166 ARG B O 1
ATOM 2878 N N . GLN B 1 167 ? -5.723 26.047 11.07 1 76.5 167 GLN B N 1
ATOM 2879 C CA . GLN B 1 167 ? -6.367 25.672 12.32 1 76.5 167 GLN B CA 1
ATOM 2880 C C . GLN B 1 167 ? -7.766 25.109 12.078 1 76.5 167 GLN B C 1
ATOM 2882 O O . GLN B 1 167 ? -8.711 25.453 12.789 1 76.5 167 GLN B O 1
ATOM 2887 N N . 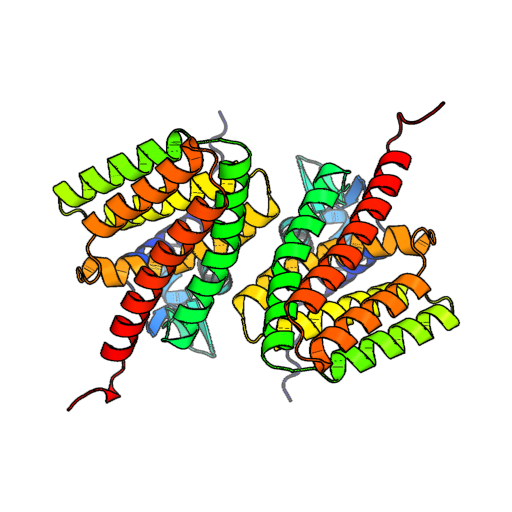LEU B 1 168 ? -7.852 24.359 11.047 1 74.62 168 LEU B N 1
ATOM 2888 C CA . LEU B 1 168 ? -9.148 23.828 10.656 1 74.62 168 LEU B CA 1
ATOM 2889 C C . LEU B 1 168 ? -9.477 22.562 11.445 1 74.62 168 LEU B C 1
ATOM 2891 O O . LEU B 1 168 ? -10.633 22.125 11.477 1 74.62 168 LEU B O 1
ATOM 2895 N N . ILE B 1 169 ? -8.555 21.969 12.039 1 76.31 169 ILE B N 1
ATOM 2896 C CA . ILE B 1 169 ? -8.758 20.812 12.891 1 76.31 169 ILE B CA 1
ATOM 2897 C C . ILE B 1 169 ? -8.211 21.094 14.289 1 76.31 169 ILE B C 1
ATOM 2899 O O . ILE B 1 169 ? -7.074 21.531 14.445 1 76.31 169 ILE B O 1
ATOM 2903 N N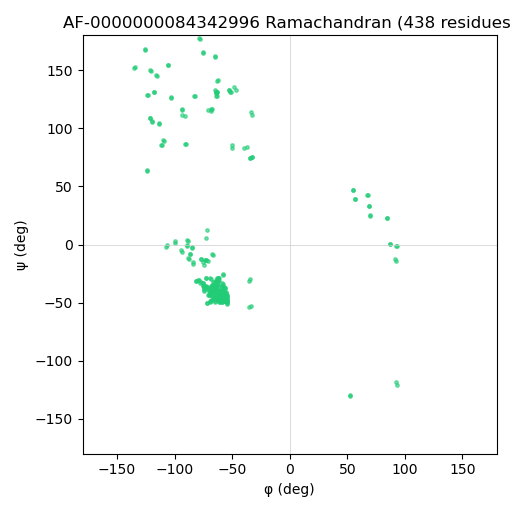 . ALA B 1 170 ? -9.102 20.828 15.219 1 83 170 ALA B N 1
ATOM 2904 C CA . ALA B 1 170 ? -8.688 21.047 16.594 1 83 170 ALA B CA 1
ATOM 2905 C C . ALA B 1 170 ? -7.605 20.047 17.016 1 83 170 ALA B C 1
ATOM 2907 O O . ALA B 1 170 ? -7.863 18.844 17.109 1 83 170 ALA B O 1
ATOM 2908 N N . ALA B 1 171 ? -6.457 20.562 17.312 1 84.44 171 ALA B N 1
ATOM 2909 C CA . ALA B 1 171 ? -5.305 19.719 17.594 1 84.44 171 ALA B CA 1
ATOM 2910 C C . ALA B 1 171 ? -5.488 18.984 18.922 1 84.44 171 ALA B C 1
ATOM 2912 O O . ALA B 1 171 ? -4.996 17.859 19.078 1 84.44 171 ALA B O 1
ATOM 2913 N N . ASP B 1 172 ? -6.219 19.578 19.828 1 88.56 172 ASP B N 1
ATOM 2914 C CA . ASP B 1 172 ? -6.496 18.922 21.094 1 88.56 172 ASP B CA 1
ATOM 2915 C C . ASP B 1 172 ? -7.34 17.672 20.891 1 88.56 172 ASP B C 1
ATOM 2917 O O . ASP B 1 172 ? -7.148 16.672 21.578 1 88.56 172 ASP B O 1
ATOM 2921 N N . THR B 1 173 ? -8.203 17.797 20.016 1 91.38 173 THR B N 1
ATOM 2922 C CA . THR B 1 173 ? -9.055 16.641 19.703 1 91.38 173 THR B CA 1
ATOM 2923 C C . THR B 1 173 ? -8.219 15.5 19.125 1 91.38 173 THR B C 1
ATOM 2925 O O . THR B 1 173 ? -8.469 14.336 19.438 1 91.38 173 THR B O 1
ATOM 2928 N N . ILE B 1 174 ? -7.285 15.828 18.359 1 93.62 174 ILE B N 1
ATOM 2929 C CA . ILE B 1 174 ? -6.406 14.828 17.766 1 93.62 174 ILE B CA 1
ATOM 2930 C C . ILE B 1 174 ? -5.672 14.062 18.875 1 93.62 174 ILE B C 1
ATOM 2932 O O . ILE B 1 174 ? -5.645 12.836 18.875 1 93.62 174 ILE B O 1
ATOM 2936 N N . ALA B 1 175 ? -5.094 14.812 19.797 1 95.62 175 ALA B N 1
ATOM 2937 C CA . ALA B 1 175 ? -4.344 14.203 20.906 1 95.62 175 ALA B CA 1
ATOM 2938 C C . ALA B 1 175 ? -5.242 13.305 21.75 1 95.62 175 ALA B C 1
ATOM 2940 O O . ALA B 1 175 ? -4.828 12.219 22.156 1 95.62 175 ALA B O 1
ATOM 2941 N N . ASP B 1 176 ? -6.434 13.758 22 1 96.56 176 ASP B N 1
ATOM 2942 C CA . ASP B 1 176 ? -7.387 12.969 22.781 1 96.56 176 ASP B CA 1
ATOM 2943 C C . ASP B 1 176 ? -7.754 11.68 22.047 1 96.56 176 ASP B C 1
ATOM 2945 O O . ASP B 1 176 ? -7.883 10.625 22.672 1 96.56 176 ASP B O 1
ATOM 2949 N N . GLU B 1 177 ? -7.973 11.781 20.812 1 97.31 177 GLU B N 1
ATOM 2950 C CA . GLU B 1 177 ? -8.297 10.609 20 1 97.31 177 GLU B CA 1
ATOM 2951 C C . GLU B 1 177 ? -7.137 9.617 19.984 1 97.31 177 GLU B C 1
ATOM 2953 O O . GLU B 1 177 ? -7.352 8.398 20 1 97.31 177 GLU B O 1
ATOM 2958 N N . HIS B 1 178 ? -5.902 10.109 19.859 1 98.25 178 HIS B N 1
ATOM 2959 C CA . HIS B 1 178 ? -4.734 9.242 19.953 1 98.25 178 HIS B CA 1
ATOM 2960 C C . HIS B 1 178 ? -4.699 8.516 21.297 1 98.25 178 HIS B C 1
ATOM 2962 O O . HIS B 1 178 ? -4.375 7.324 21.344 1 98.25 178 HIS B O 1
ATOM 2968 N N . ASP B 1 179 ? -5.035 9.258 22.328 1 97.75 179 ASP B N 1
ATOM 2969 C CA . ASP B 1 179 ? -5.082 8.648 23.656 1 97.75 179 ASP B CA 1
ATOM 2970 C C . ASP B 1 179 ? -6.078 7.488 23.688 1 97.75 179 ASP B C 1
ATOM 2972 O O . ASP B 1 179 ? -5.828 6.469 24.344 1 97.75 179 ASP B O 1
ATOM 2976 N N . GLU B 1 180 ? -7.203 7.699 23.094 1 98.31 180 GLU B N 1
ATOM 2977 C CA . GLU B 1 180 ? -8.211 6.641 23.047 1 98.31 180 GLU B CA 1
ATOM 2978 C C . GLU B 1 180 ? -7.668 5.406 22.328 1 98.31 180 GLU B C 1
ATOM 2980 O O . GLU B 1 180 ? -7.91 4.277 22.766 1 98.31 180 GLU B O 1
ATOM 2985 N N . ILE B 1 181 ? -6.961 5.555 21.234 1 98.69 181 ILE B N 1
ATOM 2986 C CA . ILE B 1 181 ? -6.344 4.445 20.516 1 98.69 181 ILE B CA 1
ATOM 2987 C C . ILE B 1 181 ? -5.355 3.727 21.438 1 98.69 181 ILE B C 1
ATOM 2989 O O . ILE B 1 181 ? -5.395 2.5 21.547 1 98.69 181 ILE B O 1
ATOM 2993 N N . LEU B 1 182 ? -4.488 4.508 22.109 1 98.5 182 LEU B N 1
ATOM 2994 C CA . LEU B 1 182 ? -3.502 3.926 23.016 1 98.5 182 LEU B CA 1
ATOM 2995 C C . LEU B 1 182 ? -4.18 3.148 24.141 1 98.5 182 LEU B C 1
ATOM 2997 O O . LEU B 1 182 ? -3.699 2.086 24.547 1 98.5 182 LEU B O 1
ATOM 3001 N N . ARG B 1 183 ? -5.25 3.709 24.625 1 98.38 183 ARG B N 1
ATOM 3002 C CA . ARG B 1 183 ? -6.004 3.029 25.688 1 98.38 183 ARG B CA 1
ATOM 3003 C C . ARG B 1 183 ? -6.52 1.679 25.203 1 98.38 183 ARG B C 1
ATOM 3005 O O . ARG B 1 183 ? -6.445 0.685 25.922 1 98.38 183 ARG B O 1
ATOM 3012 N N . CYS B 1 184 ? -7.07 1.65 24.016 1 98.69 184 CYS B N 1
ATOM 3013 C CA . CYS B 1 184 ? -7.582 0.41 23.453 1 98.69 184 CYS B CA 1
ATOM 3014 C C . CYS B 1 184 ? -6.465 -0.608 23.266 1 98.69 184 CYS B C 1
ATOM 3016 O O . CYS B 1 184 ? -6.668 -1.806 23.469 1 98.69 184 CYS B O 1
ATOM 3018 N N . LEU B 1 185 ? -5.258 -0.123 22.812 1 98.44 185 LEU B N 1
ATOM 3019 C CA . LEU B 1 185 ? -4.113 -1.019 22.672 1 98.44 185 LEU B CA 1
ATOM 3020 C C . LEU B 1 185 ? -3.727 -1.621 24.016 1 98.44 185 LEU B C 1
ATOM 3022 O O . LEU B 1 185 ? -3.561 -2.838 24.141 1 98.44 185 LEU B O 1
ATOM 3026 N N . ALA B 1 186 ? -3.633 -0.819 25.016 1 97.88 186 ALA B N 1
ATOM 3027 C CA . ALA B 1 186 ? -3.225 -1.237 26.359 1 97.88 186 ALA B CA 1
ATOM 3028 C C . ALA B 1 186 ? -4.227 -2.223 26.953 1 97.88 186 ALA B C 1
ATOM 3030 O O . ALA B 1 186 ? -3.846 -3.135 27.688 1 97.88 186 ALA B O 1
ATOM 3031 N N . ALA B 1 187 ? -5.469 -2.061 26.625 1 98.25 187 ALA B N 1
ATOM 3032 C CA . ALA B 1 187 ? -6.551 -2.881 27.156 1 98.25 187 ALA B CA 1
ATOM 3033 C C . ALA B 1 187 ? -6.707 -4.172 26.359 1 98.25 187 ALA B C 1
ATOM 3035 O O . ALA B 1 187 ? -7.59 -4.98 26.641 1 98.25 187 ALA B O 1
ATOM 3036 N N . ALA B 1 188 ? -5.914 -4.352 25.328 1 98.44 188 ALA B N 1
ATOM 3037 C CA . ALA B 1 188 ? -6.031 -5.5 24.422 1 98.44 188 ALA B CA 1
ATOM 3038 C C . ALA B 1 188 ? -7.445 -5.609 23.859 1 98.44 188 ALA B C 1
ATOM 3040 O O . ALA B 1 188 ? -8.055 -6.68 23.906 1 98.44 188 ALA B O 1
ATOM 3041 N N . ASP B 1 189 ? -7.906 -4.523 23.438 1 98.5 189 ASP B N 1
ATOM 3042 C CA . ASP B 1 189 ? -9.25 -4.395 22.875 1 98.5 189 ASP B CA 1
ATOM 3043 C C . ASP B 1 189 ? -9.211 -4.113 21.375 1 98.5 189 ASP B C 1
ATOM 3045 O O . ASP B 1 189 ? -9.422 -2.979 20.953 1 98.5 189 ASP B O 1
ATOM 3049 N N . PRO B 1 190 ? -9.117 -5.148 20.578 1 98.5 190 PRO B N 1
ATOM 3050 C CA . PRO B 1 190 ? -9.008 -4.953 19.125 1 98.5 190 PRO B CA 1
ATOM 3051 C C . PRO B 1 190 ? -10.227 -4.254 18.531 1 98.5 190 PRO B C 1
ATOM 3053 O O . PRO B 1 190 ? -10.078 -3.418 17.641 1 98.5 190 PRO B O 1
ATOM 3056 N N . ASP B 1 191 ? -11.375 -4.625 18.969 1 98.5 191 ASP B N 1
ATOM 3057 C CA . ASP B 1 191 ? -12.578 -3.986 18.438 1 98.5 191 ASP B CA 1
ATOM 3058 C C . ASP B 1 191 ? -12.602 -2.498 18.781 1 98.5 191 ASP B C 1
ATOM 3060 O O . ASP B 1 191 ? -12.969 -1.671 17.938 1 98.5 191 ASP B O 1
ATOM 3064 N N . GLY B 1 192 ? -12.242 -2.211 20.016 1 98.69 192 GLY B N 1
ATOM 3065 C CA . GLY B 1 192 ? -12.141 -0.816 20.406 1 98.69 192 GLY B CA 1
ATOM 3066 C C . GLY B 1 192 ? -11.094 -0.048 19.609 1 98.69 192 GLY B C 1
ATOM 3067 O O . GLY B 1 192 ? -11.32 1.101 19.234 1 98.69 192 GLY B O 1
ATOM 3068 N N . ALA B 1 193 ? -9.938 -0.66 19.359 1 98.69 193 ALA B N 1
ATOM 3069 C CA . ALA B 1 193 ? -8.875 -0.031 18.578 1 98.69 193 ALA B CA 1
ATOM 3070 C C . ALA B 1 193 ? -9.344 0.275 17.172 1 98.69 193 ALA B C 1
ATOM 3072 O O . ALA B 1 193 ? -9.055 1.348 16.625 1 98.69 193 ALA B O 1
ATOM 3073 N N . ALA B 1 194 ? -10.086 -0.671 16.594 1 98.56 194 ALA B N 1
ATOM 3074 C CA . ALA B 1 194 ? -10.641 -0.468 15.258 1 98.56 194 ALA B CA 1
ATOM 3075 C C . ALA B 1 194 ? -11.586 0.729 15.234 1 98.56 194 ALA B C 1
ATOM 3077 O O . ALA B 1 194 ? -11.461 1.605 14.375 1 98.56 194 ALA B O 1
ATOM 3078 N N . ALA B 1 195 ? -12.461 0.752 16.188 1 98.62 195 ALA B N 1
ATOM 3079 C CA . ALA B 1 195 ? -13.469 1.811 16.234 1 98.62 195 ALA B CA 1
ATOM 3080 C C . ALA B 1 195 ? -12.82 3.17 16.469 1 98.62 195 ALA B C 1
ATOM 3082 O O . ALA B 1 195 ? -13.211 4.168 15.867 1 98.62 195 ALA B O 1
ATOM 3083 N N . ALA B 1 196 ? -11.875 3.221 17.375 1 98.62 196 ALA B N 1
ATOM 3084 C CA . ALA B 1 196 ? -11.18 4.469 17.688 1 98.62 196 ALA B CA 1
ATOM 3085 C C . ALA B 1 196 ? -10.406 4.977 16.469 1 98.62 196 ALA B C 1
ATOM 3087 O O . ALA B 1 196 ? -10.391 6.18 16.188 1 98.62 196 ALA B O 1
ATOM 3088 N N . THR B 1 197 ? -9.734 4.066 15.742 1 98.62 197 THR B N 1
ATOM 3089 C CA . THR B 1 197 ? -9 4.434 14.531 1 98.62 197 THR B CA 1
ATOM 3090 C C . THR B 1 197 ? -9.945 4.957 13.461 1 98.62 197 THR B C 1
ATOM 3092 O O . THR B 1 197 ? -9.672 5.98 12.828 1 98.62 197 THR B O 1
ATOM 3095 N N . ASP B 1 198 ? -11.078 4.262 13.305 1 98.31 198 ASP B N 1
ATOM 3096 C CA . ASP B 1 198 ? -12.078 4.672 12.336 1 98.31 198 ASP B CA 1
ATOM 3097 C C . ASP B 1 198 ? -12.578 6.086 12.617 1 98.31 198 ASP B C 1
ATOM 3099 O O . ASP B 1 198 ? -12.648 6.922 11.719 1 98.31 198 ASP B O 1
ATOM 3103 N N . ALA B 1 199 ? -12.938 6.316 13.836 1 97.62 199 ALA B N 1
ATOM 3104 C CA . ALA B 1 199 ? -13.469 7.621 14.227 1 97.62 199 ALA B CA 1
ATOM 3105 C C . ALA B 1 199 ? -12.438 8.719 14.016 1 97.62 199 ALA B C 1
ATOM 3107 O O . ALA B 1 199 ? -12.75 9.781 13.469 1 97.62 199 ALA B O 1
ATOM 3108 N N . HIS B 1 200 ? -11.203 8.484 14.414 1 96.94 200 HIS B N 1
ATOM 3109 C CA . HIS B 1 200 ? -10.109 9.453 14.328 1 96.94 200 HIS B CA 1
ATOM 3110 C C . HIS B 1 200 ? -9.828 9.844 12.883 1 96.94 200 HIS B C 1
ATOM 3112 O O . HIS B 1 200 ? -9.789 11.031 12.555 1 96.94 200 HIS B O 1
ATOM 3118 N N . LEU B 1 201 ? -9.719 8.867 12.008 1 97.38 201 LEU B N 1
ATOM 3119 C CA . LEU B 1 201 ? -9.305 9.125 10.633 1 97.38 201 LEU B CA 1
ATOM 3120 C C . LEU B 1 201 ? -10.484 9.602 9.789 1 97.38 201 LEU B C 1
ATOM 3122 O O . LEU B 1 201 ? -10.312 10.406 8.875 1 97.38 201 LEU B O 1
ATOM 3126 N N . THR B 1 202 ? -11.688 9.125 10.125 1 96.44 202 THR B N 1
ATOM 3127 C CA . THR B 1 202 ? -12.867 9.602 9.414 1 96.44 202 THR B CA 1
ATOM 3128 C C . THR B 1 202 ? -13.109 11.086 9.688 1 96.44 202 THR B C 1
ATOM 3130 O O . THR B 1 202 ? -13.438 11.844 8.781 1 96.44 202 THR B O 1
ATOM 3133 N N . ARG B 1 203 ? -12.977 11.469 10.898 1 93.31 203 ARG B N 1
ATOM 3134 C CA . ARG B 1 203 ? -13.133 12.875 11.25 1 93.31 203 ARG B CA 1
ATOM 3135 C C . ARG B 1 203 ? -12.117 13.734 10.516 1 93.31 203 ARG B C 1
ATOM 3137 O O . ARG B 1 203 ? -12.453 14.797 9.984 1 93.31 203 ARG B O 1
ATOM 3144 N N . ALA B 1 204 ? -10.875 13.336 10.539 1 93.06 204 ALA B N 1
ATOM 3145 C CA . ALA B 1 204 ? -9.828 14.07 9.836 1 93.06 204 ALA B CA 1
ATOM 3146 C C . ALA B 1 204 ? -10.133 14.164 8.344 1 93.06 204 ALA B C 1
ATOM 3148 O O . ALA B 1 204 ? -9.984 15.227 7.734 1 93.06 204 ALA B O 1
ATOM 3149 N N . ARG B 1 205 ? -10.523 13.039 7.773 1 94.44 205 ARG B N 1
ATOM 3150 C CA . ARG B 1 205 ? -10.891 12.984 6.363 1 94.44 205 ARG B CA 1
ATOM 3151 C C . ARG B 1 205 ? -11.984 14 6.043 1 94.44 205 ARG B C 1
ATOM 3153 O O . ARG B 1 205 ? -11.867 14.758 5.078 1 94.44 205 ARG B O 1
ATOM 3160 N N . ASP B 1 206 ? -12.992 14.008 6.84 1 93 206 ASP B N 1
ATOM 3161 C CA . ASP B 1 206 ? -14.133 14.875 6.598 1 93 206 ASP B CA 1
ATOM 3162 C C . ASP B 1 206 ? -13.734 16.344 6.707 1 93 206 ASP B C 1
ATOM 3164 O O . ASP B 1 206 ? -14.203 17.188 5.93 1 93 206 ASP B O 1
ATOM 3168 N N . ALA B 1 207 ? -12.93 16.641 7.676 1 89.12 207 ALA B N 1
ATOM 3169 C CA . ALA B 1 207 ? -12.445 18.016 7.836 1 89.12 207 ALA B CA 1
ATOM 3170 C C . ALA B 1 207 ? -11.633 18.453 6.625 1 89.12 207 ALA B C 1
ATOM 3172 O O . ALA B 1 207 ? -11.766 19.578 6.152 1 89.12 207 ALA B O 1
ATOM 3173 N N . LEU B 1 208 ? -10.766 17.625 6.145 1 89.81 208 LEU B N 1
ATOM 3174 C CA . LEU B 1 208 ? -9.93 17.922 4.984 1 89.81 208 LEU B CA 1
ATOM 3175 C C . LEU B 1 208 ? -10.781 18.125 3.736 1 89.81 208 LEU B C 1
ATOM 3177 O O . LEU B 1 208 ? -10.539 19.031 2.945 1 89.81 208 LEU B O 1
ATOM 3181 N N . ILE B 1 209 ? -11.742 17.266 3.598 1 91.31 209 ILE B N 1
ATOM 3182 C CA . ILE B 1 209 ? -12.609 17.328 2.43 1 91.31 209 ILE B CA 1
ATOM 3183 C C . ILE B 1 209 ? -13.414 18.641 2.459 1 91.31 209 ILE B C 1
ATOM 3185 O O . ILE B 1 209 ? -13.562 19.297 1.433 1 91.31 209 ILE B O 1
ATOM 3189 N N . ALA B 1 210 ? -13.93 18.984 3.623 1 89.06 210 ALA B N 1
ATOM 3190 C CA . ALA B 1 210 ? -14.656 20.234 3.77 1 89.06 210 ALA B CA 1
ATOM 3191 C C . ALA B 1 210 ? -13.781 21.422 3.393 1 89.06 210 ALA B C 1
ATOM 3193 O O . ALA B 1 210 ? -14.234 22.344 2.705 1 89.06 210 ALA B O 1
ATOM 3194 N N . ALA B 1 211 ? -12.594 21.375 3.842 1 84 211 ALA B N 1
ATOM 3195 C CA . ALA B 1 211 ? -11.656 22.453 3.535 1 84 211 ALA B CA 1
ATOM 3196 C C . ALA B 1 211 ? -11.383 22.531 2.035 1 84 211 ALA B C 1
ATOM 3198 O O . ALA B 1 211 ? -11.273 23.625 1.474 1 84 211 ALA B O 1
ATOM 3199 N N . ALA B 1 212 ? -11.211 21.422 1.4 1 83.38 212 ALA B N 1
ATOM 3200 C CA . ALA B 1 212 ? -10.93 21.359 -0.031 1 83.38 212 ALA B CA 1
ATOM 3201 C C . ALA B 1 212 ? -12.109 21.891 -0.843 1 83.38 212 ALA B C 1
ATOM 3203 O O . ALA B 1 212 ? -11.93 22.5 -1.896 1 83.38 212 ALA B O 1
ATOM 3204 N N . ARG B 1 213 ? -13.273 21.578 -0.386 1 84.56 213 ARG B N 1
ATOM 3205 C CA . ARG B 1 213 ? -14.477 22.047 -1.073 1 84.56 213 ARG B CA 1
ATOM 3206 C C . ARG B 1 213 ? -14.594 23.578 -0.983 1 84.56 213 ARG B C 1
ATOM 3208 O O . ARG B 1 213 ? -15.094 24.219 -1.906 1 84.56 213 ARG B O 1
ATOM 3215 N N . GLU B 1 214 ? -14.141 24.109 0.067 1 78.25 214 GLU B N 1
ATOM 3216 C CA . GLU B 1 214 ? -14.156 25.547 0.256 1 78.25 214 GLU B CA 1
ATOM 3217 C C . GLU B 1 214 ? -13.125 26.234 -0.634 1 78.25 214 GLU B C 1
ATOM 3219 O O . GLU B 1 214 ? -13.328 27.375 -1.069 1 78.25 214 GLU B O 1
ATOM 3224 N N . ASP B 1 215 ? -12.039 25.625 -0.81 1 69.12 215 ASP B N 1
ATOM 3225 C CA . ASP B 1 215 ? -10.969 26.203 -1.615 1 69.12 215 ASP B CA 1
ATOM 3226 C C . ASP B 1 215 ? -11.289 26.109 -3.105 1 69.12 215 ASP B C 1
ATOM 3228 O O . ASP B 1 215 ? -10.641 26.75 -3.928 1 69.12 215 ASP B O 1
ATOM 3232 N N . ALA B 1 216 ? -12.289 25.266 -3.477 1 63.12 216 ALA B N 1
ATOM 3233 C CA . ALA B 1 216 ? -12.648 25.141 -4.887 1 63.12 216 ALA B CA 1
ATOM 3234 C C . ALA B 1 216 ? -13.344 26.406 -5.395 1 63.12 216 ALA B C 1
ATOM 3236 O O . ALA B 1 216 ? -14.164 27 -4.688 1 63.12 216 ALA B O 1
ATOM 3237 N N . PRO B 1 217 ? -12.789 27.094 -6.277 1 58.94 217 PRO B N 1
ATOM 3238 C CA . PRO B 1 217 ? -13.352 28.375 -6.738 1 58.94 217 PRO B CA 1
ATOM 3239 C C . PRO B 1 217 ? -14.883 28.359 -6.754 1 58.94 217 PRO B C 1
ATOM 3241 O O . PRO B 1 217 ? -15.508 29.422 -6.605 1 58.94 217 PRO B O 1
ATOM 3244 N N . GLY B 1 218 ? -15.695 27.516 -7.324 1 47.12 218 GLY B N 1
ATOM 3245 C CA . GLY B 1 218 ? -17.109 27.719 -7.555 1 47.12 218 GLY B CA 1
ATOM 3246 C C . GLY B 1 218 ? -17.922 27.75 -6.273 1 47.12 218 GLY B C 1
ATOM 3247 O O . GLY B 1 218 ? -19.156 27.719 -6.312 1 47.12 218 GLY B O 1
ATOM 3248 N N . GLY B 1 219 ? -17.5 27.484 -5.148 1 36.53 219 GLY B N 1
ATOM 3249 C CA . GLY B 1 219 ? -18.406 27.547 -4.02 1 36.53 219 GLY B CA 1
ATOM 3250 C C . GLY B 1 219 ? -18.766 28.969 -3.625 1 36.53 219 GLY B C 1
ATOM 3251 O O . GLY B 1 219 ? -19.156 29.234 -2.488 1 36.53 219 GLY B O 1
ATOM 3252 N N . VAL B 1 220 ? -18.469 30 -4.191 1 33.12 220 VAL B N 1
ATOM 3253 C CA . VAL B 1 220 ? -19.109 31.281 -3.912 1 33.12 220 VAL B CA 1
ATOM 3254 C C . VAL B 1 220 ? -20.625 31.125 -3.908 1 33.12 220 VAL B C 1
ATOM 3256 O O . VAL B 1 220 ? -21.172 30.312 -4.664 1 33.12 220 VAL B O 1
ATOM 3259 N N . SER B 1 221 ? -21.375 31.766 -2.854 1 29.61 221 SER B N 1
ATOM 3260 C CA . SER B 1 221 ? -22.688 32.406 -2.938 1 29.61 221 SER B CA 1
ATOM 3261 C C . SER B 1 221 ? -22.828 33.219 -4.223 1 29.61 221 SER B C 1
ATOM 3263 O O . SER B 1 221 ? -21.844 33.812 -4.695 1 29.61 221 SER B O 1
#

Solvent-accessible surface area (backbone atoms only — not comparable to full-atom values): 22399 Å² total; per-residue (Å²): 129,83,73,81,71,69,49,70,37,54,54,51,29,50,52,52,49,49,33,42,27,75,47,78,41,40,67,61,37,74,48,33,40,68,56,47,11,63,75,69,71,47,52,55,69,45,26,41,52,20,49,50,52,34,35,74,55,54,53,27,37,79,46,76,94,60,36,21,23,26,44,70,69,46,47,69,54,43,48,46,52,41,51,53,49,43,56,54,46,32,53,22,42,23,51,28,3,66,68,43,46,67,63,65,66,30,56,50,23,43,52,50,21,48,50,21,54,75,69,68,35,50,65,50,29,47,54,24,51,50,47,25,56,49,49,47,34,51,68,54,71,34,73,66,57,37,52,54,47,52,54,50,46,59,49,47,49,31,58,46,35,55,39,36,74,66,60,67,54,64,61,67,57,52,44,52,42,49,48,50,30,51,49,18,13,62,65,42,27,29,68,53,16,34,52,39,42,49,54,49,48,50,52,51,38,52,50,52,30,53,52,36,52,65,66,40,78,81,64,66,130,128,84,74,82,71,70,50,71,37,54,53,51,30,51,52,53,48,50,31,41,30,74,47,77,40,40,67,62,38,75,49,32,40,68,55,45,10,65,75,68,72,48,52,54,70,44,27,40,52,18,48,48,50,34,35,73,50,54,54,26,37,78,46,77,94,63,34,23,22,26,45,70,70,46,48,68,52,43,50,45,51,42,52,54,49,43,56,54,47,31,53,22,42,24,52,27,2,65,68,43,47,67,64,65,66,30,57,50,23,42,53,51,21,47,51,22,55,75,68,68,36,48,65,50,30,46,54,24,50,51,48,23,55,49,49,46,35,51,69,53,72,34,73,65,57,36,53,55,47,53,52,50,46,58,49,46,47,33,58,46,33,54,39,36,73,65,60,66,53,66,61,67,56,50,42,52,43,51,49,51,30,51,49,18,12,63,64,42,28,29,68,53,14,35,51,39,42,50,52,50,48,49,51,51,36,51,50,52,31,54,51,36,52,64,69,39,79,80,64,65,132

InterPro domains:
  IPR000524 Transcription regulator HTH, GntR [PF00392] (10-70)
  IPR000524 Transcription regulator HTH, GntR [PS50949] (6-73)
  IPR000524 Transcription regulator HTH, GntR [SM00345] (12-70)
  IPR008920 Transcription regulator FadR/GntR, C-terminal [G3DSA:1.20.120.530] (75-216)
  IPR008920 Transcription regulator FadR/GntR, C-terminal [SSF48008] (75-210)
  IPR011711 GntR, C-terminal [PF07729] (80-202)
  IPR011711 GntR, C-terminal [SM00895] (80-203)
  IPR036388 Winged helix-like DNA-binding domain superfamily [G3DSA:1.10.10.10] (2-72)
  IPR036390 Winged helix DNA-bindi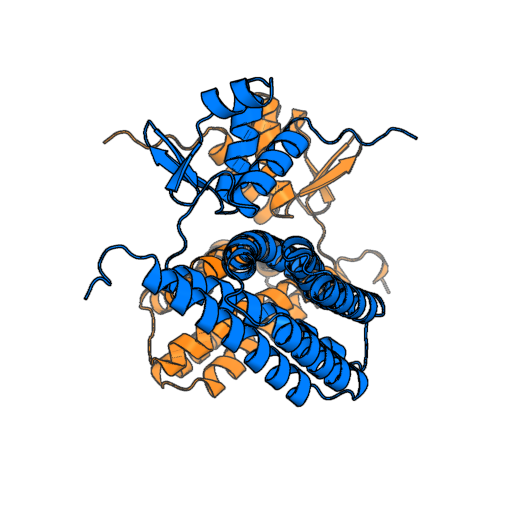ng domain superfamily [SSF46785] (5-74)

Secondary structure (DSSP, 8-state):
-------HHHHHHHHHHHHHHTTSS-TT-EE-HHHHHHHHT--HHHHHHHHHHHHHTTSEEE-GGG-EEEPP--HHHHHHHHHHHHHHHHHHHHHHHHHT---HHHHHHHHHHHHHHHHT-HHHHHHHHHHHHHHHHHHTT-HHHHHHHHHHHHHHHHHHHHHHHTT-S-HHHHHHHHHHHHHHHHTT-HHHHHHHHHHHHHHHHHHHHHHHHHHSGGG--/-------HHHHHHHHHHHHHHTTSS-TT-EE-HHHHHHHHT--HHHHHHHHHHHHHTTSEEE-GGG-EEEPP--HHHHHHHHHHHHHHHHHHHHHHHHHT---HHHHHHHHHHHHHHHHT-HHHHHHHHHHHHHHHHHHTT-HHHHHHHHHHHHHHHHHHHHHHHTT-S-HHHHHHHHHHHHHHHHTT-HHHHHHHHHHHHHHHHHHHHHHHHHHSGGG--

pLDDT: mean 86.98, std 13.98, range [24.98, 98.69]

Sequence (442 aa):
MTLHTRSVVDAVEEALRNRILVGDEPPGAVVTEVGVAARFGVGRPTAKAAIDRLVADGLLIRNGRRGSVVARMGPDDLADLYDSRLLIERHAHVRLAAAGTVPAEAAIANAALRQAVALGDALRVVTEDIRFHRVLVEACGSPRLRRMHAALLSEVHVCMARVQARQLIAADTIADEHDEILRCLAAADPDGAAAATDAHLTRARDALIAAAREDAPGGVSMTLHTRSVVDAVEEALRNRILVGDEPPGAVVTEVGVAARFGVGRPTAKAAIDRLVADGLLIRNGRRGSVVARMGPDDLADLYDSRLLIERHAHVRLAAAGTVPAEAAIANAALRQAVALGDALRVVTEDIRFHRVLVEACGSPRLRRMHAALLSEVHVCMARVQARQLIAADTIADEHDEILRCLAAADPDGAAAATDAHLTRARDALIAAAREDAPGGVS

Nearest PDB structures (foldseek):
  2hs5-assembly1_A  TM=8.672E-01  e=1.513E-08  Rhodococcus jostii RHA1
  3sxy-assembly1_B  TM=8.952E-01  e=1.030E-06  Thermotoga maritima
  6za7-assembly1_A  TM=6.344E-01  e=8.979E-09  Agrobacterium fabrum str. C58
  6za7-assembly1_B  TM=6.696E-01  e=1.744E-08  Agrobacterium fabrum str. C58
  3fms-assembly1_A-2  TM=8.107E-01  e=1.133E-06  Thermotoga maritima MSB8

Organism: Pseudonocardia thermophila (NCBI:txid1848)